Protein AF-A0A0B1TSX2-F1 (afdb_monomer)

Mean predicted aligned error: 5.52 Å

Solvent-accessible surface area (backbone atoms only — not comparable to full-atom values): 21262 Å² total; per-residue (Å²): 94,70,75,66,69,72,49,63,60,68,62,42,50,51,53,19,62,76,66,72,44,94,73,72,84,71,76,92,42,66,68,59,44,49,57,51,45,50,66,44,59,83,46,45,19,39,36,35,41,42,68,46,96,83,45,29,36,29,39,40,36,38,42,40,91,43,68,70,46,75,44,86,46,28,50,35,71,54,51,54,52,49,41,54,54,49,52,52,53,53,52,52,47,54,53,49,63,51,40,72,80,78,50,90,54,65,66,61,50,50,51,53,48,50,50,54,52,51,50,51,64,58,43,48,56,50,49,44,52,63,43,36,41,67,54,43,70,70,67,53,52,72,56,52,58,30,74,66,28,48,52,52,14,51,51,38,24,64,38,31,45,44,97,88,65,54,51,54,53,62,42,60,25,40,48,54,56,39,46,55,78,78,43,54,72,72,59,45,45,48,33,49,41,57,53,25,47,79,69,75,34,54,93,27,42,67,61,40,50,62,47,51,62,59,52,49,51,38,43,75,66,80,46,33,56,70,75,87,70,86,50,30,25,37,38,25,64,36,77,84,58,57,85,55,72,71,75,76,30,71,86,31,74,91,49,77,48,54,48,78,40,90,39,73,65,58,51,53,48,54,55,48,55,51,60,74,76,33,93,85,65,87,61,82,78,78,88,67,52,74,66,44,27,35,36,41,36,26,41,82,58,77,43,68,70,62,48,52,59,47,50,68,56,50,63,78,59,71,51,51,70,41,70,56,37,74,60,56,54,66,60,51,52,50,42,34,47,77,20,42,26,34,39,39,40,40,74,33,61,48,60,91,58,44,47,68,63,60,60,73,78,45,77,73,63,26,50,74,47,63,50,26,71,63,38,82,62,86,127

InterPro domains:
  IPR005314 Peptidase C50, separase [PTHR12792] (54-377)
  IPR030397 SEPARIN core domain [PS51700] (290-379)

Structure (mmCIF, N/CA/C/O backbone):
data_AF-A0A0B1TSX2-F1
#
_entry.id   AF-A0A0B1TSX2-F1
#
loop_
_atom_site.group_PDB
_atom_site.id
_atom_site.type_symbol
_atom_site.label_atom_id
_atom_site.label_alt_id
_atom_site.label_comp_id
_atom_site.label_asym_id
_atom_site.label_entity_id
_atom_site.la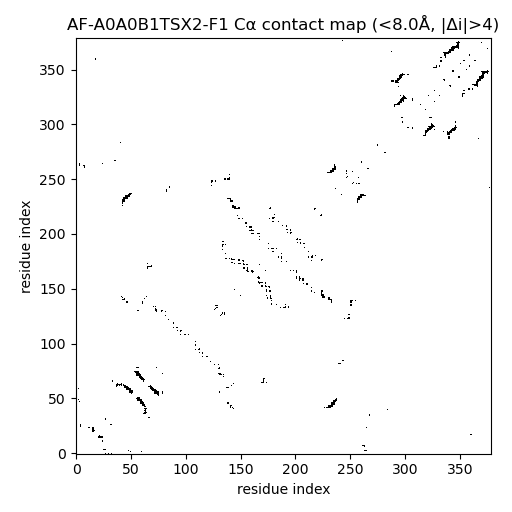bel_seq_id
_atom_site.pdbx_PDB_ins_code
_atom_site.Cartn_x
_atom_site.Cartn_y
_atom_site.Cartn_z
_atom_site.occupancy
_atom_site.B_iso_or_equiv
_atom_site.auth_seq_id
_atom_site.auth_comp_id
_atom_site.auth_asym_id
_atom_site.auth_atom_id
_atom_site.pdbx_PDB_model_num
ATOM 1 N N . MET A 1 1 ? -16.678 3.683 0.704 1.00 88.69 1 MET A N 1
ATOM 2 C CA . MET A 1 1 ? -17.393 3.798 -0.585 1.00 88.69 1 MET A CA 1
ATOM 3 C C . MET A 1 1 ? -17.073 5.109 -1.289 1.00 88.69 1 MET A C 1
ATOM 5 O O . MET A 1 1 ? -16.352 5.033 -2.265 1.00 88.69 1 MET A O 1
ATOM 9 N N . MET A 1 2 ? -17.522 6.277 -0.799 1.00 90.56 2 MET A N 1
ATOM 10 C CA . MET A 1 2 ? -17.351 7.566 -1.507 1.00 90.56 2 MET A CA 1
ATOM 11 C C . MET A 1 2 ? -15.906 7.842 -1.949 1.00 90.56 2 MET A C 1
ATOM 13 O O . MET A 1 2 ? -15.677 8.081 -3.123 1.00 90.56 2 MET A O 1
ATOM 17 N N . TRP A 1 3 ? -14.933 7.679 -1.048 1.00 90.88 3 TRP A N 1
ATOM 18 C CA . TRP A 1 3 ? -13.506 7.809 -1.367 1.00 90.88 3 TRP A CA 1
ATOM 19 C C . TRP A 1 3 ? -13.033 6.880 -2.488 1.00 90.88 3 TRP A C 1
ATOM 21 O O . TRP A 1 3 ? -12.320 7.295 -3.387 1.00 90.88 3 TRP A O 1
ATOM 31 N N . SER A 1 4 ? -13.427 5.607 -2.458 1.00 89.62 4 SER A N 1
ATOM 32 C CA . SER A 1 4 ? -13.082 4.664 -3.527 1.00 89.62 4 SER A CA 1
ATOM 33 C C . SER A 1 4 ? -13.770 5.039 -4.843 1.00 89.62 4 SER A C 1
ATOM 35 O O . SER A 1 4 ? -13.186 4.878 -5.904 1.00 89.62 4 SER A O 1
ATOM 37 N N . GLU A 1 5 ? -15.002 5.546 -4.778 1.00 89.75 5 GLU A N 1
ATOM 38 C CA . GLU A 1 5 ? -15.786 5.988 -5.936 1.00 89.75 5 GLU A CA 1
ATOM 39 C C . GLU A 1 5 ? -15.323 7.321 -6.532 1.00 89.75 5 GLU A C 1
ATOM 41 O O . GLU A 1 5 ? -15.709 7.631 -7.656 1.00 89.75 5 GLU A O 1
ATOM 46 N N . SER A 1 6 ? -14.496 8.103 -5.838 1.00 86.56 6 SER A N 1
ATOM 47 C CA . SER A 1 6 ? -13.982 9.373 -6.357 1.00 86.56 6 SER A CA 1
ATOM 48 C C . SER A 1 6 ? -12.685 9.228 -7.158 1.00 86.56 6 SER A C 1
ATOM 50 O O . SER A 1 6 ? -12.213 10.214 -7.715 1.00 86.56 6 SER A O 1
ATOM 52 N N . THR A 1 7 ? -12.097 8.029 -7.247 1.00 84.19 7 THR A N 1
ATOM 53 C CA . THR A 1 7 ? -10.810 7.809 -7.928 1.00 84.19 7 THR A CA 1
ATOM 54 C C . THR A 1 7 ? -10.938 7.007 -9.226 1.00 84.19 7 THR A C 1
ATOM 56 O O . THR A 1 7 ? -11.964 6.376 -9.509 1.00 84.19 7 THR A O 1
ATOM 59 N N . MET A 1 8 ? -9.896 7.089 -10.066 1.00 82.38 8 MET A N 1
ATOM 60 C CA . MET A 1 8 ? -9.748 6.351 -11.331 1.00 82.38 8 MET A CA 1
ATOM 61 C C . MET A 1 8 ? -10.968 6.432 -12.263 1.00 82.38 8 MET A C 1
ATOM 63 O O . MET A 1 8 ? -11.351 5.447 -12.896 1.00 82.38 8 MET A O 1
ATOM 67 N N . LEU A 1 9 ? -11.608 7.606 -12.345 1.00 84.06 9 LEU A N 1
ATOM 68 C CA . LEU A 1 9 ? -12.806 7.813 -13.165 1.00 84.06 9 LEU A CA 1
ATOM 69 C C . LEU A 1 9 ? -12.537 7.499 -14.640 1.00 84.06 9 LEU A C 1
ATOM 71 O O . LEU A 1 9 ? -13.268 6.706 -15.224 1.00 84.06 9 LEU A O 1
ATOM 75 N N . ALA A 1 10 ? -11.459 8.037 -15.218 1.00 84.88 10 ALA A N 1
ATOM 76 C CA . ALA A 1 10 ? -11.101 7.801 -16.618 1.00 84.88 10 ALA A CA 1
ATOM 77 C C . ALA A 1 10 ? -10.890 6.307 -16.922 1.00 84.88 10 ALA A C 1
ATOM 79 O O . ALA A 1 10 ? -11.474 5.779 -17.865 1.00 84.88 10 ALA A O 1
ATOM 80 N N . THR A 1 11 ? -10.140 5.597 -16.075 1.00 82.94 11 THR A N 1
ATOM 81 C CA . THR A 1 11 ? -9.894 4.153 -16.219 1.00 82.94 11 THR A CA 1
ATOM 82 C C . THR A 1 11 ? -11.187 3.346 -16.151 1.00 82.94 11 THR A C 1
ATOM 84 O O . THR A 1 11 ? -11.397 2.436 -16.952 1.00 82.94 11 THR A O 1
ATOM 87 N N . ARG A 1 12 ? -12.094 3.697 -15.232 1.00 84.94 12 ARG A N 1
ATOM 88 C CA . ARG A 1 12 ? -13.401 3.036 -15.116 1.00 84.94 12 ARG A CA 1
ATOM 89 C C . ARG A 1 12 ? -14.305 3.330 -16.308 1.00 84.94 12 ARG A C 1
ATOM 91 O O . ARG A 1 12 ? -15.014 2.434 -16.757 1.00 84.94 12 ARG A O 1
ATOM 98 N N . GLN A 1 13 ? -14.252 4.544 -16.854 1.00 84.00 13 GLN A N 1
ATOM 99 C CA . GLN A 1 13 ? -14.980 4.887 -18.074 1.00 84.00 13 GLN A CA 1
ATOM 100 C C . GLN A 1 13 ? -14.445 4.135 -19.290 1.00 84.00 13 GLN A C 1
ATOM 102 O O . GLN A 1 13 ? -15.234 3.581 -20.049 1.00 84.00 13 GLN A O 1
ATOM 107 N N . GLN A 1 14 ? -13.125 4.025 -19.433 1.00 82.25 14 GLN A N 1
ATOM 108 C CA . GLN A 1 14 ? -12.515 3.241 -20.504 1.00 82.25 14 GLN A CA 1
ATOM 109 C C . GLN A 1 14 ? -12.905 1.760 -20.407 1.00 82.25 14 GLN A C 1
ATOM 111 O O . GLN A 1 14 ? -13.304 1.158 -21.403 1.00 82.25 14 GLN A O 1
ATOM 116 N N . ALA A 1 15 ? -12.850 1.177 -19.205 1.00 81.00 15 ALA A N 1
ATOM 117 C CA . ALA A 1 15 ? -13.278 -0.201 -18.975 1.00 81.00 15 ALA A CA 1
ATOM 118 C C . ALA A 1 15 ? -14.768 -0.403 -19.303 1.00 81.00 15 ALA A C 1
ATOM 120 O O . ALA A 1 15 ? -15.145 -1.426 -19.877 1.00 81.00 15 ALA A O 1
ATOM 121 N N . ARG A 1 16 ? -15.616 0.586 -18.987 1.00 81.75 16 ARG A N 1
ATOM 122 C CA . ARG A 1 16 ? -17.037 0.588 -19.352 1.00 81.75 16 ARG A CA 1
ATOM 123 C C . ARG A 1 16 ? -17.214 0.533 -20.871 1.00 81.75 16 ARG A C 1
ATOM 125 O O . ARG A 1 16 ? -17.891 -0.375 -21.350 1.00 81.75 16 ARG A O 1
ATOM 132 N N . THR A 1 17 ? -16.544 1.424 -21.604 1.00 82.81 17 THR A N 1
ATOM 133 C CA . THR A 1 17 ? -16.563 1.472 -23.075 1.00 82.81 17 THR A CA 1
ATOM 134 C C . THR A 1 17 ? -16.134 0.142 -23.694 1.00 82.81 17 THR A C 1
ATOM 136 O O . THR A 1 17 ? -16.850 -0.394 -24.533 1.00 82.81 17 THR A O 1
ATOM 139 N N . LEU A 1 18 ? -15.020 -0.437 -23.234 1.00 79.00 18 LEU A N 1
ATOM 140 C CA . LEU A 1 18 ? -14.504 -1.715 -23.748 1.00 79.00 18 LEU A CA 1
ATOM 141 C C . LEU A 1 18 ? -15.442 -2.894 -23.468 1.00 79.00 18 LEU A C 1
ATOM 143 O O . LEU A 1 18 ? -15.550 -3.809 -24.274 1.00 79.00 18 LEU A O 1
ATOM 147 N N . SER A 1 19 ? -16.140 -2.878 -22.331 1.00 76.38 19 SER A N 1
ATOM 148 C CA . SER A 1 19 ? -17.073 -3.949 -21.970 1.00 76.38 19 SER A CA 1
ATOM 149 C C . SER A 1 19 ? -18.411 -3.897 -22.717 1.00 76.38 19 SER A C 1
ATOM 151 O O . SER A 1 19 ? -19.213 -4.819 -22.570 1.00 76.38 19 SER A O 1
ATOM 153 N N . GLY A 1 20 ? -18.706 -2.800 -23.428 1.00 77.44 20 GLY A N 1
ATOM 154 C CA . GLY A 1 20 ? -20.017 -2.545 -24.035 1.00 77.44 20 GLY A CA 1
ATOM 155 C C . GLY A 1 20 ? -21.164 -2.385 -23.025 1.00 77.44 20 GLY A C 1
ATOM 156 O O . GLY A 1 20 ? -22.328 -2.305 -23.413 1.00 77.44 20 GLY A O 1
ATOM 157 N N . ARG A 1 21 ? -20.875 -2.351 -21.716 1.00 72.81 21 ARG A N 1
ATOM 158 C CA . ARG A 1 21 ? -21.893 -2.237 -20.663 1.00 72.81 21 ARG A CA 1
ATOM 159 C C . ARG A 1 21 ? -22.213 -0.773 -20.398 1.00 72.81 21 ARG A C 1
ATOM 161 O O . ARG A 1 21 ? -21.328 0.012 -20.093 1.00 72.81 21 ARG A O 1
ATOM 168 N N . MET A 1 22 ? -23.495 -0.416 -20.400 1.00 60.41 22 MET A N 1
ATOM 169 C CA . MET A 1 22 ? -23.939 0.945 -20.054 1.00 60.41 22 MET A CA 1
ATOM 170 C C . MET A 1 22 ? -23.848 1.242 -18.549 1.00 60.41 22 MET A C 1
ATOM 172 O O . MET A 1 22 ? -23.653 2.390 -18.139 1.00 60.41 22 MET A O 1
ATOM 176 N N . THR A 1 23 ? -23.927 0.197 -17.722 1.00 59.62 23 THR A N 1
ATOM 177 C CA . THR A 1 23 ? -23.856 0.259 -16.260 1.00 59.62 23 THR A CA 1
ATOM 178 C C . THR A 1 23 ? -22.769 -0.669 -15.739 1.00 59.62 23 THR A C 1
ATOM 180 O O . THR A 1 23 ? -22.731 -1.847 -16.095 1.00 59.62 23 THR A O 1
ATOM 183 N N . GLY A 1 24 ? -21.943 -0.167 -14.826 1.00 58.62 24 GLY A N 1
ATOM 184 C CA . GLY A 1 24 ? -20.989 -0.992 -14.095 1.00 58.62 24 GLY A CA 1
ATOM 185 C C . GLY A 1 24 ? -19.597 -0.403 -14.142 1.00 58.62 24 GLY A C 1
ATOM 186 O O . GLY A 1 24 ? -18.958 -0.456 -15.171 1.00 58.62 24 GLY A O 1
ATOM 187 N N . PHE A 1 25 ? -19.209 0.213 -13.033 1.00 67.81 25 PHE A N 1
ATOM 188 C CA . PHE A 1 25 ? -17.906 0.174 -12.346 1.00 67.81 25 PHE A CA 1
ATOM 189 C C . PHE A 1 25 ? -18.024 1.070 -11.094 1.00 67.81 25 PHE A C 1
ATOM 191 O O . PHE A 1 25 ? -17.089 1.755 -10.696 1.00 67.81 25 PHE A O 1
ATOM 198 N N . ALA A 1 26 ? -19.216 1.110 -10.493 1.00 76.62 26 ALA A N 1
ATOM 199 C CA . ALA A 1 26 ? -19.535 1.950 -9.353 1.00 76.62 26 ALA A CA 1
ATOM 200 C C . ALA A 1 26 ? -20.394 1.155 -8.371 1.00 76.62 26 ALA A C 1
ATOM 202 O O . ALA A 1 26 ? -21.281 0.395 -8.773 1.00 76.62 26 ALA A O 1
ATOM 203 N N . PHE A 1 27 ? -20.133 1.328 -7.084 1.00 79.94 27 PHE A N 1
ATOM 204 C CA . PHE A 1 27 ? -20.961 0.802 -6.015 1.00 79.94 27 PHE A CA 1
ATOM 205 C C . PHE A 1 27 ? -22.166 1.721 -5.816 1.00 79.94 27 PHE A C 1
ATOM 207 O O . PHE A 1 27 ? -22.039 2.830 -5.309 1.00 79.94 27 PHE A O 1
ATOM 214 N N . SER A 1 28 ? -23.354 1.244 -6.193 1.00 81.19 28 SER A N 1
ATOM 215 C CA . SER A 1 28 ? -24.605 2.005 -6.054 1.00 81.19 28 SER A CA 1
ATOM 216 C C . SER A 1 28 ? -25.091 2.131 -4.607 1.00 81.19 28 SER A C 1
ATOM 218 O O . SER A 1 28 ? -25.900 3.002 -4.302 1.00 81.19 28 SER A O 1
ATOM 220 N N . LYS A 1 29 ? -24.628 1.251 -3.707 1.00 86.81 29 LYS A N 1
ATOM 221 C CA . LYS A 1 29 ? -25.032 1.206 -2.294 1.00 86.81 29 LYS A CA 1
ATOM 222 C C . LYS A 1 29 ? -23.840 0.893 -1.395 1.00 86.81 29 LYS A C 1
ATOM 224 O O . LYS A 1 29 ? -23.031 0.016 -1.706 1.00 86.81 29 LYS A O 1
ATOM 229 N N . ALA A 1 30 ? -23.797 1.530 -0.224 1.00 88.94 30 ALA A N 1
ATOM 230 C CA . ALA A 1 30 ? -22.762 1.286 0.783 1.00 88.94 30 ALA A CA 1
ATOM 231 C C . ALA A 1 30 ? -22.734 -0.176 1.263 1.00 88.94 30 ALA A C 1
ATOM 233 O O . ALA A 1 30 ? -21.660 -0.718 1.508 1.00 88.94 30 ALA A O 1
ATOM 234 N N . SER A 1 31 ? -23.893 -0.840 1.319 1.00 89.38 31 SER A N 1
ATOM 235 C CA . SER A 1 31 ? -24.000 -2.260 1.672 1.00 89.38 31 SER A CA 1
ATOM 236 C C . SER A 1 31 ? -23.300 -3.182 0.669 1.00 89.38 31 SER A C 1
ATOM 238 O O . SER A 1 31 ? -22.656 -4.147 1.073 1.00 89.38 31 SER A O 1
ATOM 240 N N . LEU A 1 32 ? -23.364 -2.868 -0.630 1.00 87.75 32 LEU A N 1
ATOM 241 C CA . LEU A 1 32 ? -22.651 -3.622 -1.665 1.00 87.75 32 LEU A CA 1
ATOM 242 C C . LEU A 1 32 ? -21.140 -3.440 -1.525 1.00 87.75 32 LEU A C 1
ATOM 244 O O . LEU A 1 32 ? -20.400 -4.417 -1.585 1.00 87.75 32 LEU A O 1
ATOM 248 N N . PHE A 1 33 ? -20.689 -2.205 -1.283 1.00 90.31 33 PHE A N 1
ATOM 249 C CA . PHE A 1 33 ? -19.279 -1.927 -1.015 1.00 90.31 33 PHE A CA 1
ATOM 250 C C . PHE A 1 33 ? -18.776 -2.700 0.211 1.00 90.31 33 PHE A C 1
ATOM 252 O O . PHE A 1 33 ? -17.740 -3.355 0.134 1.00 90.31 33 PHE A O 1
ATOM 259 N N . ARG A 1 34 ? -19.529 -2.683 1.318 1.00 91.06 34 ARG A N 1
ATOM 260 C CA . ARG A 1 34 ? -19.191 -3.433 2.537 1.00 91.06 34 ARG A CA 1
ATOM 261 C C . ARG A 1 34 ? -19.048 -4.929 2.253 1.00 91.06 34 ARG A C 1
ATOM 263 O O . ARG A 1 34 ? -18.000 -5.493 2.547 1.00 91.06 34 ARG A O 1
ATOM 270 N N . LYS A 1 35 ? -20.036 -5.534 1.586 1.00 90.25 35 LYS A N 1
ATOM 271 C CA . LYS A 1 35 ? -20.012 -6.959 1.217 1.00 90.25 35 LYS A CA 1
ATOM 272 C C . LYS A 1 35 ? -18.780 -7.331 0.382 1.00 90.25 35 LYS A C 1
ATOM 274 O O . LYS A 1 35 ? -18.241 -8.426 0.516 1.00 90.25 35 LYS A O 1
ATOM 279 N N . MET A 1 36 ? -18.319 -6.426 -0.482 1.00 90.38 36 MET A N 1
ATOM 280 C CA . MET A 1 36 ? -17.092 -6.636 -1.253 1.00 90.38 36 MET A CA 1
ATOM 281 C C . MET A 1 36 ? -15.847 -6.619 -0.363 1.00 90.38 36 MET A C 1
ATOM 283 O O . MET A 1 36 ? -15.023 -7.523 -0.475 1.00 90.38 36 MET A O 1
ATOM 287 N N . ILE A 1 37 ? -15.729 -5.646 0.546 1.00 94.12 37 ILE A N 1
ATOM 288 C CA . ILE A 1 37 ? -14.618 -5.565 1.510 1.00 94.12 37 ILE A CA 1
ATOM 289 C C . ILE A 1 37 ? -14.569 -6.804 2.418 1.00 94.12 37 ILE A C 1
ATOM 291 O O . ILE A 1 37 ? -13.497 -7.372 2.610 1.00 94.12 37 ILE A O 1
ATOM 295 N N . GLU A 1 38 ? -15.712 -7.296 2.897 1.00 93.25 38 GLU A N 1
ATOM 296 C CA . GLU A 1 38 ? -15.814 -8.553 3.668 1.00 93.25 38 GLU A CA 1
ATOM 297 C C . GLU A 1 38 ? -15.333 -9.783 2.867 1.00 93.25 38 GLU A C 1
ATOM 299 O O . GLU A 1 38 ? -14.837 -10.769 3.426 1.00 93.25 38 GLU A O 1
ATOM 304 N N . GLY A 1 39 ? -15.435 -9.708 1.536 1.00 90.81 39 GLY A N 1
ATOM 305 C CA . GLY A 1 39 ? -14.966 -10.715 0.589 1.00 90.81 39 GLY A CA 1
ATOM 306 C C . GLY A 1 39 ? -13.459 -10.704 0.313 1.00 90.81 39 GLY A C 1
ATOM 307 O O . GLY A 1 39 ? -12.999 -11.555 -0.455 1.00 90.81 39 GLY A O 1
ATOM 308 N N . LEU A 1 40 ? -12.690 -9.780 0.905 1.00 92.94 40 LEU A N 1
ATOM 309 C CA . LEU A 1 40 ? -11.231 -9.764 0.779 1.00 92.94 40 LEU A CA 1
ATOM 310 C C . LEU A 1 40 ? -10.590 -11.022 1.399 1.00 92.94 40 LEU A C 1
ATOM 312 O O . LEU A 1 40 ? -11.127 -11.590 2.369 1.00 92.94 40 LEU A O 1
ATOM 316 N N . PRO A 1 41 ? -9.427 -11.452 0.870 1.00 92.38 41 PRO A N 1
ATOM 317 C CA . PRO A 1 41 ? -8.549 -12.382 1.570 1.00 92.38 41 PRO A CA 1
ATOM 318 C C . PRO A 1 41 ? -8.216 -11.870 2.985 1.00 92.38 41 PRO A C 1
ATOM 320 O O . PRO A 1 41 ? -8.082 -10.662 3.183 1.00 92.38 41 PRO A O 1
ATOM 323 N N . PRO A 1 42 ? -8.150 -12.758 3.993 1.00 92.75 42 PRO A N 1
ATOM 324 C CA . PRO A 1 42 ? -7.953 -12.371 5.393 1.00 92.75 42 PRO A CA 1
ATOM 325 C C . PRO A 1 42 ? -6.591 -11.757 5.705 1.00 92.75 42 PRO A C 1
ATOM 327 O O . PRO A 1 42 ? -6.456 -11.104 6.727 1.00 92.75 42 PRO A O 1
ATOM 330 N N . ASP A 1 43 ? -5.608 -11.991 4.852 1.00 93.69 43 ASP A N 1
ATOM 331 C CA . ASP A 1 43 ? -4.247 -11.480 4.920 1.00 93.69 43 ASP A CA 1
ATOM 332 C C . ASP A 1 43 ? -4.081 -10.143 4.177 1.00 93.69 43 ASP A C 1
ATOM 334 O O . ASP A 1 43 ? -2.992 -9.575 4.174 1.00 93.69 43 ASP A O 1
ATOM 338 N N . PHE A 1 44 ? -5.137 -9.621 3.537 1.00 96.31 44 PHE A N 1
ATOM 339 C CA . PHE A 1 44 ? -5.084 -8.399 2.732 1.00 96.31 44 PHE A CA 1
ATOM 340 C C . PHE A 1 44 ? -5.615 -7.197 3.512 1.00 96.31 44 PHE A C 1
ATOM 342 O O . PHE A 1 44 ? -6.784 -7.140 3.895 1.00 96.31 44 PHE A O 1
ATOM 349 N N . THR A 1 45 ? -4.782 -6.169 3.642 1.00 98.19 45 THR A N 1
ATOM 350 C CA . THR A 1 45 ? -5.177 -4.835 4.102 1.00 98.19 45 THR A CA 1
ATOM 351 C C . THR A 1 45 ? -5.063 -3.851 2.950 1.00 98.19 45 THR A C 1
ATOM 353 O O . THR A 1 45 ? -4.016 -3.762 2.314 1.00 98.19 45 THR A O 1
ATOM 356 N N . LEU A 1 46 ? -6.121 -3.087 2.681 1.00 98.44 46 LEU A N 1
ATOM 357 C CA . LEU A 1 46 ? -6.082 -2.016 1.686 1.00 98.44 46 LEU A CA 1
ATOM 358 C C . LEU A 1 46 ? -5.927 -0.673 2.391 1.00 98.44 46 LEU A C 1
ATOM 360 O O . LEU A 1 46 ? -6.692 -0.357 3.302 1.00 98.44 46 LEU A O 1
ATOM 364 N N . ILE A 1 47 ? -4.984 0.139 1.935 1.00 98.44 47 ILE A N 1
ATOM 365 C CA . ILE A 1 47 ? -4.783 1.507 2.397 1.00 98.44 47 ILE A CA 1
ATOM 366 C C . ILE A 1 47 ? -5.030 2.442 1.230 1.00 98.44 47 ILE A C 1
ATOM 368 O O . ILE A 1 47 ? -4.275 2.438 0.266 1.00 98.44 47 ILE A O 1
ATOM 372 N N . HIS A 1 48 ? -6.065 3.265 1.319 1.00 97.75 48 HIS A N 1
ATOM 373 C CA . HIS A 1 48 ? -6.331 4.299 0.333 1.00 97.75 48 HIS A CA 1
ATOM 374 C C . HIS A 1 48 ? -5.927 5.663 0.894 1.00 97.75 48 HIS A C 1
ATOM 376 O O . HIS A 1 48 ? -6.532 6.144 1.849 1.00 97.75 48 HIS A O 1
ATOM 382 N N . LEU A 1 49 ? -4.892 6.260 0.308 1.00 97.44 49 LEU A N 1
ATOM 383 C CA . LEU A 1 49 ? -4.466 7.632 0.556 1.00 97.44 49 LEU A CA 1
ATOM 384 C C . LEU A 1 49 ? -5.150 8.532 -0.470 1.00 97.44 49 LEU A C 1
ATOM 386 O O . LEU A 1 49 ? -4.830 8.473 -1.656 1.00 97.44 49 LEU A O 1
ATOM 390 N N . ALA A 1 50 ? -6.122 9.318 -0.021 1.00 95.25 50 ALA A N 1
ATOM 391 C CA . ALA A 1 50 ? -6.986 10.097 -0.895 1.00 95.25 50 ALA A CA 1
ATOM 392 C C . ALA A 1 50 ? -6.993 11.578 -0.512 1.00 95.25 50 ALA A C 1
ATOM 394 O O . ALA A 1 50 ? -6.931 11.933 0.667 1.00 95.25 50 ALA A O 1
ATOM 395 N N . MET A 1 51 ? -7.100 12.432 -1.527 1.00 93.88 51 MET A N 1
ATOM 396 C CA . MET A 1 51 ? -7.213 13.879 -1.370 1.00 93.88 51 MET A CA 1
ATOM 397 C C . MET A 1 51 ? -8.681 14.270 -1.225 1.00 93.88 51 MET A C 1
ATOM 399 O O . MET A 1 51 ? -9.519 13.889 -2.043 1.00 93.88 51 MET A O 1
ATOM 403 N N . SER A 1 52 ? -8.991 15.012 -0.168 1.00 93.19 52 SER A N 1
ATOM 404 C CA . SER A 1 52 ? -10.281 15.675 0.010 1.00 93.19 52 SER A CA 1
ATOM 405 C C . SER A 1 52 ? -10.417 16.860 -0.958 1.00 93.19 52 SER A C 1
ATOM 407 O O . SER A 1 52 ? -9.439 17.329 -1.538 1.00 93.19 52 SER A O 1
ATOM 409 N N . HIS A 1 53 ? -11.635 17.380 -1.101 1.00 91.19 53 HIS A N 1
ATOM 410 C CA . HIS A 1 53 ? -11.955 18.557 -1.916 1.00 91.19 53 HIS A CA 1
ATOM 411 C C . HIS A 1 53 ? -11.194 19.831 -1.499 1.00 91.19 53 HIS A C 1
ATOM 413 O O . HIS A 1 53 ? -10.908 20.678 -2.338 1.00 91.19 53 HIS A O 1
ATOM 419 N N . ASP A 1 54 ? -10.835 19.957 -0.221 1.00 93.94 54 ASP A N 1
ATOM 420 C CA . ASP A 1 54 ? -10.019 21.051 0.326 1.00 93.94 54 ASP A CA 1
ATOM 421 C C . ASP A 1 54 ? -8.502 20.825 0.141 1.00 93.94 54 ASP A C 1
ATOM 423 O O . ASP A 1 54 ? -7.681 21.633 0.577 1.00 93.94 54 ASP A O 1
ATOM 427 N N . GLY A 1 55 ? -8.115 19.720 -0.500 1.00 93.56 55 GLY A N 1
ATOM 428 C CA . GLY A 1 55 ? -6.728 19.317 -0.706 1.00 93.56 55 GLY A CA 1
ATOM 429 C C . GLY A 1 55 ? -6.071 18.674 0.517 1.00 93.56 55 GLY A C 1
ATOM 430 O O . GLY A 1 55 ? -4.861 18.472 0.512 1.00 93.56 55 GLY A O 1
ATOM 431 N N . SER A 1 56 ? -6.813 18.352 1.578 1.00 96.31 56 SER A N 1
ATOM 432 C CA . SER A 1 56 ? -6.252 17.620 2.719 1.00 96.31 56 SER A CA 1
ATOM 433 C C . SER A 1 56 ? -6.157 16.112 2.450 1.00 96.31 56 SER A C 1
ATOM 435 O O . SER A 1 56 ? -7.052 15.493 1.867 1.00 96.31 56 SER A O 1
ATOM 437 N N . LEU A 1 57 ? -5.064 15.498 2.904 1.00 97.88 57 LEU A N 1
ATOM 438 C CA . LEU A 1 57 ? -4.796 14.072 2.747 1.00 97.88 57 LEU A CA 1
ATOM 439 C C . LEU A 1 57 ? -5.493 13.262 3.839 1.00 97.88 57 LEU A C 1
ATOM 441 O O . LEU A 1 57 ? -5.346 13.540 5.032 1.00 97.88 57 LEU A O 1
ATOM 445 N N . HIS A 1 58 ? -6.181 12.204 3.426 1.00 97.69 58 HIS A N 1
ATOM 446 C CA . HIS A 1 58 ? -6.859 11.260 4.303 1.00 97.69 58 HIS A CA 1
ATOM 447 C C . HIS A 1 58 ? -6.399 9.829 4.036 1.00 97.69 58 HIS A C 1
ATOM 449 O O . HIS A 1 58 ? -6.169 9.433 2.895 1.00 97.69 58 HIS A O 1
ATOM 455 N N . LEU A 1 59 ? -6.316 9.037 5.103 1.00 98.25 59 LEU A N 1
ATOM 456 C CA . LEU A 1 59 ? -6.127 7.594 5.047 1.00 98.25 59 LEU A CA 1
ATOM 457 C C . LEU A 1 59 ? -7.466 6.899 5.237 1.00 98.25 59 LEU A C 1
ATOM 459 O O . LEU A 1 59 ? -8.188 7.189 6.188 1.00 98.25 59 LEU A O 1
ATOM 463 N N . ILE A 1 60 ? -7.765 5.946 4.360 1.00 98.06 60 ILE A N 1
ATOM 464 C CA . ILE A 1 60 ? -8.901 5.039 4.461 1.00 98.06 60 ILE A CA 1
ATOM 465 C C . ILE A 1 60 ? -8.353 3.614 4.455 1.00 98.06 60 ILE A C 1
ATOM 467 O O . ILE A 1 60 ? -7.995 3.070 3.409 1.00 98.06 60 ILE A O 1
ATOM 471 N N . LYS A 1 61 ? -8.280 3.010 5.637 1.00 98.44 61 LYS A N 1
ATOM 472 C CA . LYS A 1 61 ? -7.828 1.636 5.844 1.00 98.44 61 LYS A CA 1
ATOM 473 C C . LYS A 1 61 ? -9.015 0.689 5.823 1.00 98.44 61 LYS A C 1
ATOM 475 O O . LYS A 1 61 ? -9.986 0.885 6.549 1.00 98.44 61 LYS A O 1
ATOM 480 N N . MET A 1 62 ? -8.936 -0.341 4.994 1.00 98.19 62 MET A N 1
ATOM 481 C CA . MET A 1 62 ? -9.992 -1.327 4.795 1.00 98.19 62 MET A CA 1
ATOM 482 C C . MET A 1 62 ? -9.433 -2.728 5.009 1.00 98.19 62 MET A C 1
ATOM 484 O O . MET A 1 62 ? -8.369 -3.075 4.499 1.00 98.19 62 MET A O 1
ATOM 488 N N . HIS A 1 63 ? -10.183 -3.534 5.747 1.00 97.62 63 HIS A N 1
ATOM 489 C CA . HIS A 1 63 ? -9.859 -4.920 6.038 1.00 97.62 63 HIS A CA 1
ATOM 490 C C . HIS A 1 63 ? -11.165 -5.702 6.209 1.00 97.62 63 HIS A C 1
ATOM 492 O O . HIS A 1 63 ? -12.180 -5.124 6.590 1.00 97.62 63 HIS A O 1
ATOM 498 N N . LYS A 1 64 ? -11.169 -7.009 5.930 1.00 95.44 64 LYS A N 1
ATOM 499 C CA . LYS A 1 64 ? -12.415 -7.789 5.840 1.00 95.44 64 LYS A CA 1
ATOM 500 C C . LYS A 1 64 ? -13.216 -7.904 7.140 1.00 95.44 64 LYS A C 1
ATOM 502 O O . LYS A 1 64 ? -14.402 -8.197 7.102 1.00 95.44 64 LYS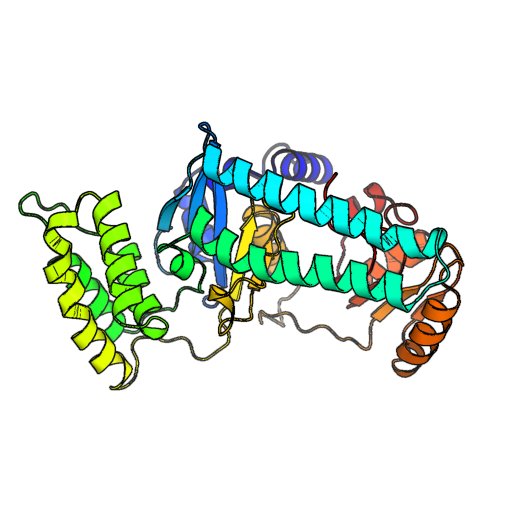 A O 1
ATOM 507 N N . ASP A 1 65 ? -12.546 -7.793 8.286 1.00 94.81 65 ASP A N 1
ATOM 508 C CA . ASP A 1 65 ? -13.094 -8.153 9.601 1.00 94.81 65 ASP A CA 1
ATOM 509 C C . ASP A 1 65 ? -13.486 -6.935 10.455 1.00 94.81 65 ASP A C 1
ATOM 511 O O . ASP A 1 65 ? -13.748 -7.079 11.654 1.00 94.81 65 ASP A O 1
ATOM 515 N N . ARG A 1 66 ? -13.443 -5.730 9.878 1.00 95.12 66 ARG A N 1
ATOM 516 C CA . ARG A 1 66 ? -13.749 -4.471 10.561 1.00 95.12 66 ARG A CA 1
ATOM 517 C C . ARG A 1 66 ? -14.269 -3.436 9.572 1.00 95.12 66 ARG A C 1
ATOM 519 O O . ARG A 1 66 ? -13.935 -3.468 8.391 1.00 95.12 66 ARG A O 1
ATOM 526 N N . GLU A 1 67 ? -15.055 -2.492 10.073 1.00 94.94 67 GLU A N 1
ATOM 527 C CA . GLU A 1 67 ? -15.446 -1.329 9.274 1.00 94.94 67 GLU A CA 1
ATOM 528 C C . GLU A 1 67 ? -14.213 -0.484 8.908 1.00 94.94 67 GLU A C 1
ATOM 530 O O . GLU A 1 67 ? -13.248 -0.452 9.682 1.00 94.94 67 GLU A O 1
ATOM 535 N N . PRO A 1 68 ? -14.236 0.228 7.764 1.00 95.88 68 PRO A N 1
ATOM 536 C CA . PRO A 1 68 ? -13.122 1.065 7.344 1.00 95.88 68 PRO A CA 1
ATOM 537 C C . PRO A 1 68 ? -12.728 2.114 8.388 1.00 95.88 68 PRO A C 1
ATOM 539 O O . PRO A 1 68 ? -13.573 2.819 8.938 1.00 95.88 68 PRO A O 1
ATOM 542 N N . ILE A 1 69 ? -11.424 2.250 8.602 1.00 97.06 69 ILE A N 1
ATOM 543 C CA . ILE A 1 69 ? -10.817 3.256 9.472 1.00 97.06 69 ILE A CA 1
ATOM 544 C C . ILE A 1 69 ? -10.443 4.464 8.626 1.00 97.06 69 ILE A C 1
ATOM 546 O O . ILE A 1 69 ? -9.770 4.318 7.609 1.00 97.06 69 ILE A O 1
ATOM 550 N N . ILE A 1 70 ? -10.879 5.650 9.045 1.00 97.00 70 ILE A N 1
ATOM 551 C CA . ILE A 1 70 ? -10.651 6.904 8.329 1.00 97.00 70 ILE A CA 1
ATOM 552 C C . ILE A 1 70 ? -9.870 7.845 9.242 1.00 97.00 70 ILE A C 1
ATOM 554 O O . ILE A 1 70 ? -10.328 8.171 10.331 1.00 97.00 70 ILE A O 1
ATOM 558 N N . MET A 1 71 ? -8.701 8.295 8.794 1.00 97.75 71 MET A N 1
ATOM 559 C CA . MET A 1 71 ? -7.828 9.174 9.569 1.00 97.75 71 MET A CA 1
ATOM 560 C C . MET A 1 71 ? -7.394 10.377 8.722 1.00 97.75 71 MET A C 1
ATOM 562 O O . MET A 1 71 ? -6.741 10.177 7.694 1.00 97.75 71 MET A O 1
ATOM 566 N N . PRO A 1 72 ? -7.695 11.620 9.139 1.00 97.25 72 PRO A N 1
ATOM 567 C CA . PRO A 1 72 ? -7.088 12.812 8.556 1.00 97.25 72 PRO A CA 1
ATOM 568 C C . PRO A 1 72 ? -5.581 12.836 8.840 1.00 97.25 72 PRO A C 1
ATOM 570 O O . PRO A 1 72 ? -5.156 12.746 10.000 1.00 97.25 72 PRO A O 1
ATOM 573 N N . LEU A 1 73 ? -4.777 12.965 7.786 1.00 97.81 73 LEU A N 1
ATOM 574 C CA . LEU A 1 73 ? -3.321 12.858 7.850 1.00 97.81 73 LEU A CA 1
ATOM 575 C C . LEU A 1 73 ? -2.637 14.228 7.793 1.00 97.81 73 LEU A C 1
ATOM 577 O O . LEU A 1 73 ? -1.963 14.628 8.743 1.00 97.81 73 LEU A O 1
ATOM 581 N N . ALA A 1 74 ? -2.839 14.969 6.703 1.00 98.00 74 ALA A N 1
ATOM 582 C CA . ALA A 1 74 ? -2.085 16.188 6.424 1.00 98.00 74 ALA A CA 1
ATOM 583 C C . ALA A 1 74 ? -2.938 17.257 5.734 1.00 98.00 74 ALA A C 1
ATOM 585 O O . ALA A 1 74 ? -3.857 16.949 4.981 1.00 98.00 74 ALA A O 1
ATOM 586 N N . SER A 1 75 ? -2.615 18.527 5.977 1.00 97.75 75 SER A N 1
ATOM 587 C CA . SER A 1 75 ? -3.212 19.650 5.254 1.00 97.75 75 SER A CA 1
ATOM 588 C C . SER A 1 75 ? -2.657 19.752 3.832 1.00 97.75 75 SER A C 1
ATOM 590 O O . SER A 1 75 ? -1.567 19.252 3.547 1.00 97.75 75 SER A O 1
ATOM 592 N N . LYS A 1 76 ? -3.368 20.482 2.966 1.00 97.50 76 LYS A N 1
ATOM 593 C CA . LYS A 1 76 ? -2.937 20.782 1.595 1.00 97.50 76 LYS A CA 1
ATOM 594 C C . LYS A 1 76 ? -1.502 21.316 1.520 1.00 97.50 76 LYS A C 1
ATOM 596 O O . LYS A 1 76 ? -0.687 20.764 0.792 1.00 97.50 76 LYS A O 1
ATOM 601 N N . ALA A 1 77 ? -1.155 22.286 2.368 1.00 98.12 77 ALA A N 1
ATOM 602 C CA . ALA A 1 77 ? 0.187 22.876 2.400 1.00 98.12 77 ALA A CA 1
ATOM 603 C C . ALA A 1 77 ? 1.303 21.848 2.683 1.00 98.12 77 ALA A C 1
ATOM 605 O O . ALA A 1 77 ? 2.398 21.930 2.130 1.00 98.12 77 ALA A O 1
ATOM 606 N N . LYS A 1 78 ? 1.035 20.850 3.538 1.00 97.88 78 LYS A N 1
ATOM 607 C CA . LYS A 1 78 ? 1.995 19.771 3.812 1.00 97.88 78 LYS A CA 1
ATOM 608 C C . LYS A 1 78 ? 2.141 18.824 2.622 1.00 97.88 78 LYS A C 1
ATOM 610 O O . LYS A 1 78 ? 3.254 18.385 2.346 1.00 97.88 78 LYS A O 1
ATOM 615 N N . VAL A 1 79 ? 1.039 18.521 1.934 1.00 97.44 79 VAL A N 1
ATOM 616 C CA . VAL A 1 79 ? 1.055 17.715 0.705 1.00 97.44 79 VAL A CA 1
ATOM 617 C C . VAL A 1 79 ? 1.884 18.421 -0.365 1.00 97.44 79 VAL A C 1
ATOM 619 O O . VAL A 1 79 ? 2.851 17.843 -0.849 1.00 97.44 79 VAL A O 1
ATOM 622 N N . GLU A 1 80 ? 1.585 19.689 -0.652 1.00 97.31 80 GLU A N 1
ATOM 623 C CA . GLU A 1 80 ? 2.311 20.509 -1.634 1.00 97.31 80 GLU A CA 1
ATOM 624 C C . GLU A 1 80 ? 3.809 20.608 -1.313 1.00 97.31 80 GLU A C 1
ATOM 626 O O . GLU A 1 80 ? 4.648 20.481 -2.202 1.00 97.31 80 GLU A O 1
ATOM 631 N N . SER A 1 81 ? 4.168 20.745 -0.032 1.00 97.69 81 SER A N 1
ATOM 632 C CA . SER A 1 81 ? 5.571 20.752 0.395 1.00 97.69 81 SER A CA 1
ATOM 633 C C . SER A 1 81 ? 6.301 19.443 0.069 1.00 97.69 81 SER A C 1
ATOM 635 O O . SER A 1 81 ? 7.458 19.474 -0.355 1.00 97.69 81 SER A O 1
ATOM 637 N N . VAL A 1 82 ? 5.643 18.294 0.249 1.00 97.25 82 VAL A N 1
ATOM 638 C CA . VAL A 1 82 ? 6.225 16.986 -0.088 1.00 97.25 82 VAL A CA 1
ATOM 639 C C . VAL A 1 82 ? 6.311 16.783 -1.594 1.00 97.25 82 VAL A C 1
ATOM 641 O O . VAL A 1 82 ? 7.330 16.278 -2.065 1.00 97.25 82 VAL A O 1
ATOM 644 N N . VAL A 1 83 ? 5.291 17.202 -2.344 1.00 96.25 83 VAL A N 1
ATOM 645 C CA . VAL A 1 83 ? 5.307 17.159 -3.812 1.00 96.25 83 VAL A CA 1
ATOM 646 C C . VAL A 1 83 ? 6.511 17.939 -4.340 1.00 96.25 83 VAL A C 1
ATOM 648 O O . VAL A 1 83 ? 7.354 17.351 -5.014 1.00 96.25 83 VAL A O 1
ATOM 651 N N . ALA A 1 84 ? 6.689 19.193 -3.913 1.00 96.75 84 ALA A N 1
ATOM 652 C CA . ALA A 1 84 ? 7.826 20.021 -4.320 1.00 96.75 84 ALA A CA 1
ATOM 653 C C . ALA A 1 84 ? 9.187 19.406 -3.930 1.00 96.75 84 ALA A C 1
ATOM 655 O O . ALA A 1 84 ? 10.160 19.461 -4.687 1.00 96.75 84 ALA A O 1
ATOM 656 N N . MET A 1 85 ? 9.274 18.782 -2.749 1.00 96.06 85 MET A N 1
ATOM 657 C CA . MET A 1 85 ? 10.487 18.087 -2.306 1.00 96.06 85 MET A CA 1
ATOM 658 C C . MET A 1 85 ? 10.835 16.907 -3.224 1.00 96.06 85 MET A C 1
ATOM 660 O O . MET A 1 85 ? 12.006 16.707 -3.553 1.00 96.06 85 MET A O 1
ATOM 664 N N . MET A 1 86 ? 9.829 16.140 -3.650 1.00 95.69 86 MET A N 1
ATOM 665 C CA . MET A 1 86 ? 10.016 14.999 -4.544 1.00 95.69 86 MET A CA 1
ATOM 666 C C . MET A 1 86 ? 10.298 15.416 -5.984 1.00 95.69 86 MET A C 1
ATOM 668 O O . MET A 1 86 ? 11.167 14.813 -6.613 1.00 95.69 86 MET A O 1
ATOM 672 N N . GLU A 1 87 ? 9.638 16.456 -6.489 1.00 95.12 87 GLU A N 1
ATOM 673 C CA . GLU A 1 87 ? 9.914 17.027 -7.813 1.00 95.12 87 GLU A CA 1
ATOM 674 C C . GLU A 1 87 ? 11.381 17.434 -7.940 1.00 95.12 87 GLU A C 1
ATOM 676 O O . GLU A 1 87 ? 12.049 17.020 -8.888 1.00 95.12 87 GLU A O 1
ATOM 681 N N . LYS A 1 88 ? 11.925 18.122 -6.928 1.00 96.44 88 LYS A N 1
ATOM 682 C CA . LYS A 1 88 ? 13.345 18.490 -6.888 1.00 96.44 88 LYS A CA 1
ATOM 683 C C . LYS A 1 88 ? 14.268 17.269 -6.970 1.00 96.44 88 LYS A C 1
ATOM 685 O O . LYS A 1 88 ? 15.237 17.280 -7.724 1.00 96.44 88 LYS A O 1
ATOM 690 N N . ILE A 1 89 ? 13.986 16.200 -6.219 1.00 96.38 89 ILE A N 1
ATOM 691 C CA . ILE A 1 89 ? 14.806 14.975 -6.259 1.00 96.38 89 ILE A CA 1
ATOM 692 C C . ILE A 1 89 ? 14.733 14.307 -7.635 1.00 96.38 89 ILE A C 1
ATOM 694 O O . ILE A 1 89 ? 15.750 13.844 -8.155 1.00 96.38 89 ILE A O 1
ATOM 698 N N . VAL A 1 90 ? 13.540 14.236 -8.226 1.00 93.94 90 VAL A N 1
ATOM 699 C CA . VAL A 1 90 ? 13.337 13.635 -9.549 1.00 93.94 90 VAL A CA 1
ATOM 700 C C . VAL A 1 90 ? 14.073 14.438 -10.622 1.00 93.94 90 VAL A C 1
ATOM 702 O O . VAL A 1 90 ? 14.739 13.839 -11.470 1.00 93.94 90 VAL A O 1
ATOM 705 N N . GLU A 1 91 ? 14.010 15.767 -10.556 1.00 94.81 91 GLU A N 1
ATOM 706 C CA . GLU A 1 91 ? 14.721 16.671 -11.457 1.00 94.81 91 GLU A CA 1
ATOM 707 C C . GLU A 1 91 ? 16.244 16.480 -11.358 1.00 94.81 91 GLU A C 1
ATOM 709 O O . GLU A 1 91 ? 16.911 16.252 -12.370 1.00 94.81 91 GLU A O 1
ATOM 714 N N . GLU A 1 92 ? 16.800 16.474 -10.144 1.00 95.44 92 GLU A N 1
ATOM 715 C CA . GLU A 1 92 ? 18.235 16.250 -9.925 1.00 95.44 92 GLU A CA 1
ATOM 716 C C . GLU A 1 92 ? 18.677 14.836 -10.338 1.00 95.44 92 GLU A C 1
ATOM 718 O O . GLU A 1 92 ? 19.743 14.650 -10.934 1.00 95.44 92 GLU A O 1
ATOM 723 N N . ASN A 1 93 ? 17.846 13.812 -10.122 1.00 94.44 93 ASN A N 1
ATOM 724 C CA . ASN A 1 93 ? 18.124 12.474 -10.641 1.00 94.44 93 ASN A CA 1
ATOM 725 C C . ASN A 1 93 ? 18.139 12.455 -12.181 1.00 94.44 93 ASN A C 1
ATOM 727 O O . ASN A 1 93 ? 19.012 11.820 -12.771 1.00 94.44 93 ASN A O 1
ATOM 731 N N . ALA A 1 94 ? 17.223 13.166 -12.847 1.00 92.12 94 ALA A N 1
ATOM 732 C CA . ALA A 1 94 ? 17.191 13.260 -14.307 1.00 92.12 94 ALA A CA 1
ATOM 733 C C . ALA A 1 94 ? 18.420 13.999 -14.872 1.00 92.12 94 ALA A C 1
ATOM 735 O O . ALA A 1 94 ? 19.037 13.528 -15.838 1.00 92.12 94 ALA A O 1
ATOM 736 N N . LYS A 1 95 ? 18.826 15.105 -14.232 1.00 92.31 95 LYS A N 1
ATOM 737 C CA . LYS A 1 95 ? 20.055 15.845 -14.561 1.00 92.31 95 LYS A CA 1
ATOM 738 C C . LYS A 1 95 ? 21.287 14.956 -14.411 1.00 92.31 95 LYS A C 1
ATOM 740 O O . LYS A 1 95 ? 22.052 14.793 -15.360 1.00 92.31 95 LYS A O 1
ATOM 745 N N . THR A 1 96 ? 21.448 14.304 -13.258 1.00 92.62 96 THR A N 1
ATOM 746 C CA . THR A 1 96 ? 22.617 13.450 -12.988 1.00 92.62 96 THR A CA 1
ATOM 747 C C . THR A 1 96 ? 22.648 12.171 -13.826 1.00 92.62 96 THR A C 1
ATOM 749 O O . THR A 1 96 ? 23.730 11.701 -14.165 1.00 92.62 96 THR A O 1
ATOM 752 N N . CYS A 1 97 ? 21.499 11.615 -14.228 1.00 88.06 97 CYS A N 1
ATOM 753 C CA . CYS A 1 97 ? 21.439 10.545 -15.234 1.00 88.06 97 CYS A CA 1
ATOM 754 C C . CYS A 1 97 ? 22.023 10.997 -16.582 1.00 88.06 97 CYS A C 1
ATOM 756 O O . CYS A 1 97 ? 22.698 10.221 -17.255 1.00 88.06 97 CYS A O 1
ATOM 758 N N . SER A 1 98 ? 21.785 12.252 -16.969 1.00 87.94 98 SER A N 1
ATOM 759 C CA . SER A 1 98 ? 22.248 12.804 -18.246 1.00 87.94 98 SER A CA 1
ATOM 760 C C . SER A 1 98 ? 23.723 13.213 -18.234 1.00 87.94 98 SER A C 1
ATOM 762 O O . SER A 1 98 ? 24.299 13.377 -19.306 1.00 87.94 98 SER A O 1
ATOM 764 N N . LEU A 1 99 ? 24.365 13.305 -17.059 1.00 87.25 99 LEU A N 1
ATOM 765 C CA . LEU A 1 99 ? 25.796 13.621 -16.944 1.00 87.25 99 LEU A CA 1
ATOM 766 C C . LEU A 1 99 ? 26.682 12.642 -17.721 1.00 87.25 99 LEU A C 1
ATOM 768 O O . LEU A 1 99 ? 27.655 13.063 -18.333 1.00 87.25 99 LEU A O 1
ATOM 772 N N . GLY A 1 100 ? 26.313 11.360 -17.783 1.00 81.62 100 GLY A N 1
ATOM 773 C CA . GLY A 1 100 ? 27.062 10.362 -18.556 1.00 81.62 100 GLY A CA 1
ATOM 774 C C . GLY A 1 100 ? 27.104 10.633 -20.067 1.00 81.62 100 GLY A C 1
ATOM 775 O O . GLY A 1 100 ? 27.877 9.999 -20.770 1.00 81.62 100 GLY A O 1
ATOM 776 N N . LYS A 1 101 ? 26.290 11.572 -20.574 1.00 84.81 101 LYS A N 1
ATOM 777 C CA . LYS A 1 101 ? 26.332 12.030 -21.972 1.00 84.81 101 LYS A CA 1
ATOM 778 C C . LYS A 1 101 ? 27.318 13.178 -22.203 1.00 84.81 101 LYS A C 1
ATOM 780 O O . LYS A 1 101 ? 27.623 13.474 -23.351 1.00 84.81 101 LYS A O 1
ATOM 785 N N . VAL A 1 102 ? 27.749 13.859 -21.139 1.00 84.88 102 VAL A N 1
ATOM 786 C CA . VAL A 1 102 ? 28.518 15.115 -21.215 1.00 84.88 102 VAL A CA 1
ATOM 787 C C . VAL A 1 102 ? 29.860 15.060 -20.487 1.00 84.88 102 VAL A C 1
ATOM 789 O O . VAL A 1 102 ? 30.717 15.893 -20.757 1.00 84.88 102 VAL A O 1
ATOM 792 N N . THR A 1 103 ? 30.073 14.102 -19.580 1.00 83.06 103 THR A N 1
ATOM 793 C CA . THR A 1 103 ? 31.352 13.919 -18.883 1.00 83.06 103 THR A CA 1
ATOM 794 C C . THR A 1 103 ? 31.860 12.484 -18.983 1.00 83.06 103 THR A C 1
ATOM 796 O O . THR A 1 103 ? 31.094 11.532 -18.846 1.00 83.06 103 THR A O 1
ATOM 799 N N . ASN A 1 104 ? 33.177 12.348 -19.164 1.00 87.19 104 ASN A N 1
ATOM 800 C CA . ASN A 1 104 ? 33.905 11.078 -19.085 1.00 87.19 104 ASN A CA 1
ATOM 801 C C . ASN A 1 104 ? 34.496 10.829 -17.681 1.00 87.19 104 ASN A C 1
ATOM 803 O O . ASN A 1 104 ? 35.112 9.790 -17.443 1.00 87.19 104 ASN A O 1
ATOM 807 N N . ASP A 1 105 ? 34.323 11.763 -16.737 1.00 92.31 105 ASP A N 1
ATOM 808 C CA . ASP A 1 105 ? 34.780 11.599 -15.357 1.00 92.31 105 ASP A CA 1
ATOM 809 C C . ASP A 1 105 ? 33.805 10.710 -14.569 1.00 92.31 105 ASP A C 1
ATOM 811 O O . ASP A 1 105 ? 32.800 11.155 -14.001 1.00 92.31 105 ASP A O 1
ATOM 815 N N . ALA A 1 106 ? 34.143 9.421 -14.502 1.00 91.94 106 ALA A N 1
ATOM 816 C CA . ALA A 1 106 ? 33.388 8.433 -13.745 1.00 91.94 106 ALA A CA 1
ATOM 817 C C . ALA A 1 106 ? 33.294 8.772 -12.245 1.00 91.94 106 ALA A C 1
ATOM 819 O O . ALA A 1 106 ? 32.279 8.475 -11.607 1.00 91.94 106 ALA A O 1
ATOM 820 N N . LYS A 1 107 ? 34.322 9.402 -11.657 1.00 93.12 107 LYS A N 1
ATOM 821 C CA . LYS A 1 107 ? 34.331 9.754 -10.232 1.00 93.12 107 LYS A CA 1
ATOM 822 C C . LYS A 1 107 ? 33.329 10.871 -9.960 1.00 93.12 107 LYS A C 1
ATOM 824 O O . LYS A 1 107 ? 32.536 10.734 -9.025 1.00 93.12 107 LYS A O 1
ATOM 829 N N . ALA A 1 108 ? 33.322 11.916 -10.789 1.00 91.06 108 ALA A N 1
ATOM 830 C CA . ALA A 1 108 ? 32.352 13.007 -10.703 1.00 91.06 108 ALA A CA 1
ATOM 831 C C . ALA A 1 108 ? 30.915 12.517 -10.944 1.00 91.06 108 ALA A C 1
ATOM 833 O O . ALA A 1 108 ? 30.025 12.825 -10.148 1.00 91.06 108 ALA A O 1
ATOM 834 N N . PHE A 1 109 ? 30.697 11.681 -11.968 1.00 93.12 109 PHE A N 1
ATOM 835 C CA . PHE A 1 109 ? 29.390 11.078 -12.251 1.00 93.12 109 PHE A CA 1
ATOM 836 C C . PHE A 1 109 ? 28.833 10.332 -11.031 1.00 93.12 109 PHE A C 1
ATOM 838 O O . PHE A 1 109 ? 27.720 10.599 -10.569 1.00 93.12 109 PHE A O 1
ATOM 845 N N . TRP A 1 110 ? 29.623 9.423 -10.454 1.00 95.31 110 TRP A N 1
ATOM 846 C CA . TRP A 1 110 ? 29.174 8.639 -9.308 1.00 95.31 110 TRP A CA 1
ATOM 847 C C . TRP A 1 110 ? 29.055 9.458 -8.022 1.00 95.31 110 TRP A C 1
ATOM 849 O O . TRP A 1 110 ? 28.195 9.155 -7.195 1.00 95.31 110 TRP A O 1
ATOM 859 N N . ALA A 1 111 ? 29.887 10.484 -7.830 1.00 95.31 111 ALA A N 1
ATOM 860 C CA . ALA A 1 111 ? 29.755 11.398 -6.700 1.00 95.31 111 ALA A CA 1
ATOM 861 C C . ALA A 1 111 ? 28.411 12.142 -6.744 1.00 95.31 111 ALA A C 1
ATOM 863 O O . ALA A 1 111 ? 27.680 12.109 -5.754 1.00 95.31 111 ALA A O 1
ATOM 864 N N . ALA A 1 112 ? 28.040 12.702 -7.900 1.00 94.62 112 ALA A N 1
ATOM 865 C CA . ALA A 1 112 ? 26.766 13.396 -8.080 1.00 94.62 112 ALA A CA 1
ATOM 866 C C . ALA A 1 112 ? 25.562 12.469 -7.834 1.00 94.62 112 ALA A C 1
ATOM 868 O O . ALA A 1 112 ? 24.650 12.807 -7.083 1.00 94.62 112 ALA A O 1
ATOM 869 N N . ARG A 1 113 ? 25.579 11.246 -8.385 1.00 95.25 113 ARG A N 1
ATOM 870 C CA . ARG A 1 113 ? 24.486 10.277 -8.177 1.00 95.25 113 ARG A CA 1
ATOM 871 C C . ARG A 1 113 ? 24.356 9.812 -6.727 1.00 95.25 113 ARG A C 1
ATOM 873 O O . ARG A 1 113 ? 23.242 9.637 -6.236 1.00 95.25 113 ARG A O 1
ATOM 880 N N . ARG A 1 114 ? 25.479 9.616 -6.026 1.00 97.12 114 ARG A N 1
ATOM 881 C CA . ARG A 1 114 ? 25.467 9.277 -4.594 1.00 97.12 114 ARG A CA 1
ATOM 882 C C . ARG A 1 114 ? 24.918 10.417 -3.741 1.00 97.12 114 ARG A C 1
ATOM 884 O O . ARG A 1 114 ? 24.225 10.124 -2.771 1.00 97.12 114 ARG A O 1
ATOM 891 N N . ALA A 1 115 ? 25.183 11.672 -4.105 1.00 97.38 115 ALA A N 1
ATOM 892 C CA . ALA A 1 115 ? 24.601 12.827 -3.424 1.00 97.38 115 ALA A CA 1
ATOM 893 C C . ALA A 1 115 ? 23.065 12.807 -3.521 1.00 97.38 115 ALA A C 1
ATOM 895 O O . ALA A 1 115 ? 22.405 12.767 -2.488 1.00 97.38 115 ALA A O 1
ATOM 896 N N . VAL A 1 116 ? 22.504 12.659 -4.729 1.00 97.25 116 VAL A N 1
ATOM 897 C CA . VAL A 1 116 ? 21.041 12.561 -4.928 1.00 97.25 116 VAL A CA 1
ATOM 898 C C . VAL A 1 116 ? 20.437 11.368 -4.172 1.00 97.25 116 VAL A C 1
ATOM 900 O O . VAL A 1 116 ? 19.372 11.477 -3.565 1.00 97.25 116 VAL A O 1
ATOM 903 N N . ASN A 1 117 ? 21.122 10.220 -4.155 1.00 97.31 117 ASN A N 1
ATOM 904 C CA . ASN A 1 117 ? 20.688 9.064 -3.366 1.00 97.31 117 ASN A CA 1
ATOM 905 C C . ASN A 1 117 ? 20.662 9.358 -1.854 1.00 97.31 117 ASN A C 1
ATOM 907 O O . ASN A 1 117 ? 19.742 8.926 -1.158 1.00 97.31 117 ASN A O 1
ATOM 911 N N . ASN A 1 118 ? 21.661 10.075 -1.333 1.00 97.81 118 ASN A N 1
ATOM 912 C CA . ASN A 1 118 ? 21.705 10.470 0.075 1.00 97.81 118 ASN A CA 1
ATOM 913 C C . ASN A 1 118 ? 20.601 11.479 0.415 1.00 97.81 118 ASN A C 1
ATOM 915 O O . ASN A 1 118 ? 19.984 11.352 1.474 1.00 97.81 118 ASN A O 1
ATOM 919 N N . ASP A 1 119 ? 20.298 12.406 -0.495 1.00 97.19 119 ASP A N 1
ATOM 920 C CA . ASP A 1 119 ? 19.185 13.341 -0.338 1.00 97.19 119 ASP A CA 1
ATOM 921 C C . ASP A 1 119 ? 17.853 12.589 -0.253 1.00 97.19 119 ASP A C 1
ATOM 923 O O . ASP A 1 119 ? 17.101 12.773 0.706 1.00 97.19 119 ASP A O 1
ATOM 927 N N . LEU A 1 120 ? 17.593 11.656 -1.178 1.00 96.94 120 LEU A N 1
ATOM 928 C CA . LEU A 1 120 ? 16.397 10.809 -1.134 1.00 96.94 120 LEU A CA 1
ATOM 929 C C . LEU A 1 120 ? 16.320 10.002 0.173 1.00 96.94 120 LEU A C 1
ATOM 931 O O . LEU A 1 120 ? 15.265 9.951 0.809 1.00 96.94 120 LEU A O 1
ATOM 935 N N . LYS A 1 121 ? 17.443 9.423 0.618 1.00 96.88 121 LYS A N 1
ATOM 936 C CA . LYS A 1 121 ? 17.535 8.696 1.894 1.00 96.88 121 LYS A CA 1
ATOM 937 C C . LYS A 1 121 ? 17.156 9.577 3.091 1.00 96.88 121 LYS A C 1
ATOM 939 O O . LYS A 1 121 ? 16.530 9.077 4.024 1.00 96.88 121 LYS A O 1
ATOM 944 N N . GLY A 1 122 ? 17.513 10.861 3.070 1.00 96.75 122 GLY A N 1
ATOM 945 C CA . GLY A 1 122 ? 17.120 11.833 4.094 1.00 96.75 122 GLY A CA 1
ATOM 946 C C . GLY A 1 122 ? 15.661 12.288 3.983 1.00 96.75 122 GLY A C 1
ATOM 947 O O . GLY A 1 122 ? 15.020 12.558 4.998 1.00 96.75 122 GLY A O 1
ATOM 948 N N . VAL A 1 123 ? 15.111 12.350 2.769 1.00 96.81 123 VAL A N 1
ATOM 949 C CA . VAL A 1 123 ? 13.733 12.793 2.506 1.00 96.81 123 VAL A CA 1
ATOM 950 C C . VAL A 1 123 ? 12.689 11.760 2.922 1.00 96.81 123 VAL A C 1
ATOM 952 O O . VAL A 1 123 ? 11.686 12.130 3.526 1.00 96.81 123 VAL A O 1
ATOM 955 N N . ILE A 1 124 ? 12.920 10.471 2.672 1.00 97.25 124 ILE A N 1
ATOM 956 C CA . ILE A 1 124 ? 11.955 9.396 2.971 1.00 97.25 124 ILE A CA 1
ATOM 957 C C . ILE A 1 124 ? 11.413 9.426 4.420 1.00 97.25 124 ILE A C 1
ATOM 959 O O . ILE A 1 124 ? 10.190 9.457 4.585 1.00 97.25 124 ILE A O 1
ATOM 963 N N . PRO A 1 125 ? 12.247 9.442 5.483 1.00 97.50 125 PRO A N 1
ATOM 964 C CA . PRO A 1 125 ? 11.739 9.524 6.854 1.00 97.50 125 PRO A CA 1
ATOM 965 C C . PRO A 1 125 ? 11.040 10.860 7.139 1.00 97.50 125 PRO A C 1
ATOM 967 O O . PRO A 1 125 ? 10.016 10.879 7.814 1.00 97.50 125 PRO A O 1
ATOM 970 N N . ARG A 1 126 ? 11.511 11.971 6.556 1.00 97.62 126 ARG A N 1
ATOM 971 C CA . ARG A 1 126 ? 10.864 13.282 6.720 1.00 97.62 126 ARG A CA 1
ATOM 972 C C . ARG A 1 126 ? 9.459 13.303 6.129 1.00 97.6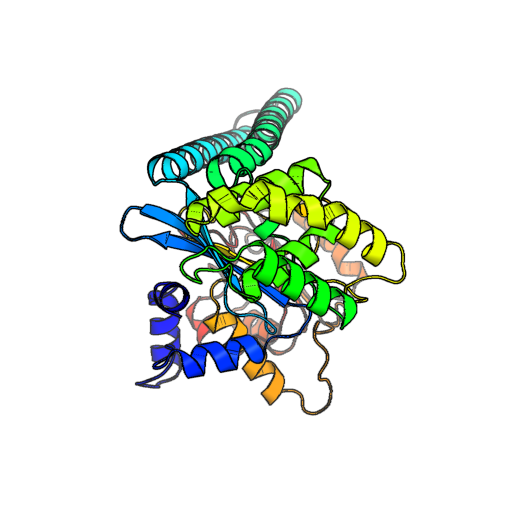2 126 ARG A C 1
ATOM 974 O O . ARG A 1 126 ? 8.566 13.887 6.729 1.00 97.62 126 ARG A O 1
ATOM 981 N N . VAL A 1 127 ? 9.239 12.659 4.982 1.00 97.75 127 VAL A N 1
ATOM 982 C CA . VAL A 1 127 ? 7.903 12.548 4.375 1.00 97.75 127 VAL A CA 1
ATOM 983 C C . VAL A 1 127 ? 6.960 11.736 5.262 1.00 97.75 127 VAL A C 1
ATOM 985 O O . VAL A 1 127 ? 5.804 12.133 5.425 1.00 97.75 127 VAL A O 1
ATOM 988 N N . GLN A 1 128 ? 7.449 10.659 5.894 1.00 97.88 128 GLN A N 1
ATOM 989 C CA . GLN A 1 128 ? 6.678 9.933 6.908 1.00 97.88 128 GLN A CA 1
ATOM 990 C C . GLN A 1 128 ? 6.216 10.876 8.020 1.00 97.88 128 GLN A C 1
ATOM 992 O O . GLN A 1 128 ? 5.031 10.897 8.343 1.00 97.88 128 GLN A O 1
ATOM 997 N N . ASP A 1 129 ? 7.124 11.683 8.562 1.00 97.69 129 ASP A N 1
ATOM 998 C CA . ASP A 1 129 ? 6.816 12.589 9.668 1.00 97.69 129 ASP A CA 1
ATOM 999 C C . ASP A 1 129 ? 5.881 13.735 9.252 1.00 97.69 129 ASP A C 1
ATOM 1001 O O . ASP A 1 129 ? 4.955 14.079 9.989 1.00 97.69 129 ASP A O 1
ATOM 1005 N N . ILE A 1 130 ? 6.081 14.308 8.059 1.00 98.12 130 ILE A N 1
ATOM 1006 C CA . ILE A 1 130 ? 5.281 15.428 7.543 1.00 98.12 130 ILE A CA 1
ATOM 1007 C C . ILE A 1 130 ? 3.845 14.987 7.252 1.00 98.12 130 ILE A C 1
ATOM 1009 O O . ILE A 1 130 ? 2.908 15.661 7.694 1.00 98.12 130 ILE A O 1
ATOM 1013 N N . LEU A 1 131 ? 3.673 13.892 6.501 1.00 98.12 131 LEU A N 1
ATOM 1014 C CA . LEU A 1 131 ? 2.357 13.463 6.027 1.00 98.12 131 LEU A CA 1
ATOM 1015 C C . LEU A 1 131 ? 1.623 12.588 7.034 1.00 98.12 131 LEU A C 1
ATOM 1017 O O . LEU A 1 131 ? 0.426 12.767 7.217 1.00 98.12 131 LEU A O 1
ATOM 1021 N N . LEU A 1 132 ? 2.309 11.632 7.659 1.00 98.06 132 LEU A N 1
ATOM 1022 C CA . LEU A 1 132 ? 1.666 10.621 8.499 1.00 98.06 132 LEU A CA 1
ATOM 1023 C C . LEU A 1 132 ? 1.865 10.904 9.988 1.00 98.06 132 LEU A C 1
ATOM 1025 O O . LEU A 1 132 ? 0.940 10.725 10.783 1.00 98.06 132 LEU A O 1
ATOM 1029 N N . GLY A 1 133 ? 3.072 11.319 10.377 1.00 97.12 133 GLY A N 1
ATOM 1030 C CA . GLY A 1 133 ? 3.460 11.517 11.769 1.00 97.12 133 GLY A CA 1
ATOM 1031 C C . GLY A 1 133 ? 3.109 10.304 12.635 1.00 97.12 133 GLY A C 1
ATOM 1032 O O . GLY A 1 133 ? 3.371 9.154 12.282 1.00 97.12 133 GLY A O 1
ATOM 1033 N N . VAL A 1 134 ? 2.432 10.559 13.756 1.00 97.69 134 VAL A N 1
ATOM 1034 C CA . VAL A 1 134 ? 1.979 9.527 14.708 1.00 97.69 134 VAL A CA 1
ATOM 1035 C C . VAL A 1 134 ? 0.981 8.523 14.115 1.00 97.69 134 VAL A C 1
ATOM 1037 O O . VAL A 1 134 ? 0.780 7.458 14.691 1.00 97.69 134 VAL A O 1
ATOM 1040 N N . ALA A 1 135 ? 0.358 8.836 12.973 1.00 98.25 135 ALA A N 1
ATOM 1041 C CA . ALA A 1 135 ? -0.581 7.955 12.285 1.00 98.25 135 ALA A CA 1
ATOM 1042 C C . ALA A 1 135 ? 0.106 6.968 11.322 1.00 98.25 135 ALA A C 1
ATOM 1044 O O . ALA A 1 135 ? -0.572 6.092 10.785 1.00 98.25 135 ALA A O 1
ATOM 1045 N N . ALA A 1 136 ? 1.431 7.055 11.121 1.00 98.44 136 ALA A N 1
ATOM 1046 C CA . ALA A 1 136 ? 2.176 6.153 10.236 1.00 98.44 136 ALA A CA 1
ATOM 1047 C C . ALA A 1 136 ? 1.912 4.655 10.489 1.00 98.44 136 ALA A C 1
ATOM 1049 O O . ALA A 1 136 ? 1.720 3.932 9.508 1.00 98.44 136 ALA A O 1
ATOM 1050 N N . PRO A 1 137 ? 1.794 4.165 11.743 1.00 98.50 137 PRO A N 1
ATOM 1051 C CA . PRO A 1 137 ? 1.471 2.763 12.000 1.00 98.50 137 PRO A CA 1
ATOM 1052 C C . PRO A 1 137 ? 0.168 2.258 11.385 1.00 98.50 137 PRO A C 1
ATOM 1054 O O . PRO A 1 137 ? 0.033 1.057 11.168 1.00 98.50 137 PRO A O 1
ATOM 1057 N N . LEU A 1 138 ? -0.781 3.138 11.049 1.00 98.44 138 LEU A N 1
ATOM 1058 C CA . LEU A 1 138 ? -2.009 2.730 10.364 1.00 98.44 138 LEU A CA 1
ATOM 1059 C C . LEU A 1 138 ? -1.743 2.150 8.966 1.00 98.44 138 LEU A C 1
ATOM 1061 O O . LEU A 1 138 ? -2.616 1.454 8.452 1.00 98.44 138 LEU A O 1
ATOM 1065 N N . LEU A 1 139 ? -0.558 2.366 8.381 1.00 98.50 139 LEU A N 1
ATOM 1066 C CA . LEU A 1 139 ? -0.141 1.736 7.125 1.00 98.50 139 LEU A CA 1
ATOM 1067 C C . LEU A 1 139 ? 0.194 0.239 7.255 1.00 98.50 139 LEU A C 1
ATOM 1069 O O . LEU A 1 139 ? 0.159 -0.484 6.259 1.00 98.50 139 LEU A O 1
ATOM 1073 N N . LEU A 1 140 ? 0.521 -0.243 8.458 1.00 98.38 140 LEU A N 1
ATOM 1074 C CA . LEU A 1 140 ? 0.826 -1.658 8.691 1.00 98.38 140 LEU A CA 1
ATOM 1075 C C . LEU A 1 140 ? -0.405 -2.539 8.422 1.00 98.38 140 LEU A C 1
ATOM 1077 O O . LEU A 1 140 ? -1.531 -2.059 8.556 1.00 98.38 140 LEU A O 1
ATOM 1081 N N . PRO A 1 141 ? -0.245 -3.824 8.073 1.00 97.69 141 PRO A N 1
ATOM 1082 C CA . PRO A 1 141 ? -1.389 -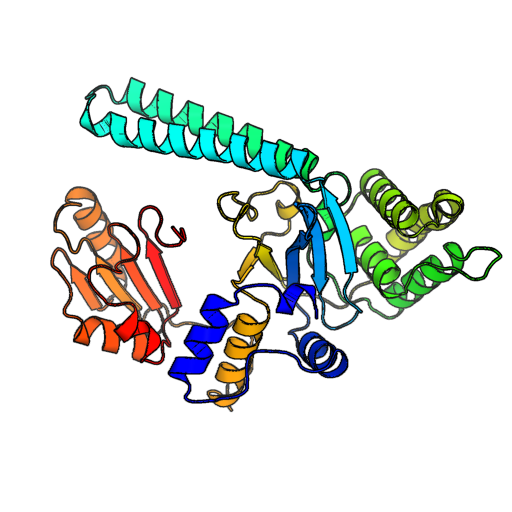4.704 7.864 1.00 97.69 141 PRO A CA 1
ATOM 1083 C C . PRO A 1 141 ? -2.218 -4.866 9.150 1.00 97.69 141 PRO A C 1
ATOM 1085 O O . PRO A 1 141 ? -1.673 -4.987 10.250 1.00 97.69 141 PRO A O 1
ATOM 1088 N N . SER A 1 142 ? -3.545 -4.865 9.016 1.00 97.75 142 SER A N 1
ATOM 1089 C CA . SER A 1 142 ? -4.462 -5.219 10.102 1.00 97.75 142 SER A CA 1
ATOM 1090 C C . SER A 1 142 ? -4.388 -6.722 10.362 1.00 97.75 142 SER A C 1
ATOM 1092 O O . SER A 1 142 ? -4.552 -7.516 9.444 1.00 97.75 142 SER A O 1
ATOM 1094 N N . LEU A 1 143 ? -4.209 -7.112 11.622 1.00 97.12 143 LEU A N 1
ATOM 1095 C CA . LEU A 1 143 ? -4.249 -8.507 12.052 1.00 97.12 143 LEU A CA 1
ATOM 1096 C C . LEU A 1 143 ? -5.645 -8.849 12.578 1.00 97.12 143 LEU A C 1
ATOM 1098 O O . LEU A 1 143 ? -6.276 -8.058 13.296 1.00 97.12 143 LEU A O 1
ATOM 1102 N N . ARG A 1 144 ? -6.133 -10.041 12.243 1.00 97.06 144 ARG A N 1
ATOM 1103 C CA . ARG A 1 144 ? -7.352 -10.622 12.802 1.00 97.06 144 ARG A CA 1
ATOM 1104 C C . ARG A 1 144 ? -7.097 -11.032 14.237 1.00 97.06 144 ARG A C 1
ATOM 1106 O O . ARG A 1 144 ? -6.108 -11.692 14.559 1.00 97.06 144 ARG A O 1
ATOM 1113 N N . LEU A 1 145 ? -8.022 -10.641 15.101 1.00 97.50 145 LEU A N 1
ATOM 1114 C CA . LEU A 1 145 ? -7.935 -10.916 16.525 1.00 97.50 145 LEU A CA 1
ATOM 1115 C C . LEU A 1 145 ? -8.579 -12.262 16.858 1.00 97.50 145 LEU A C 1
ATOM 1117 O O . LEU A 1 145 ? -9.646 -12.589 16.340 1.00 97.50 145 LEU A O 1
ATOM 1121 N N . ASN A 1 146 ? -7.950 -13.011 17.761 1.00 97.44 146 ASN A N 1
ATOM 1122 C CA . ASN A 1 146 ? -8.581 -14.165 18.399 1.00 97.44 146 ASN A CA 1
ATOM 1123 C C . ASN A 1 146 ? -9.570 -13.700 19.490 1.00 97.44 146 ASN A C 1
ATOM 1125 O O . ASN A 1 146 ? -9.733 -12.500 19.725 1.00 97.44 146 ASN A O 1
ATOM 1129 N N . SER A 1 147 ? -10.224 -14.629 20.191 1.00 97.44 147 SER A N 1
ATOM 1130 C CA . SER A 1 147 ? -11.189 -14.294 21.252 1.00 97.44 147 SER A CA 1
ATOM 1131 C C . SER A 1 147 ? -10.591 -13.412 22.360 1.00 97.44 147 SER A C 1
ATOM 1133 O O . SER A 1 147 ? -11.237 -12.460 22.800 1.00 97.44 147 SER A O 1
ATOM 1135 N N . LYS A 1 148 ? -9.333 -13.651 22.766 1.00 97.56 148 LYS A N 1
ATOM 1136 C CA . LYS A 1 148 ? -8.626 -12.804 23.746 1.00 97.56 148 LYS A CA 1
ATOM 1137 C C . LYS A 1 148 ? -8.425 -11.385 23.209 1.00 97.56 148 LYS A C 1
ATOM 1139 O O . LYS A 1 148 ? -8.711 -10.421 23.915 1.00 97.56 148 LYS A O 1
ATOM 1144 N N . GLY A 1 149 ? -7.972 -11.251 21.961 1.00 97.94 149 GLY A N 1
ATOM 1145 C CA . GLY A 1 149 ? -7.796 -9.958 21.298 1.00 97.94 149 GLY A CA 1
ATOM 1146 C C . GLY A 1 149 ? -9.110 -9.188 21.136 1.00 97.94 149 GLY A C 1
ATOM 1147 O O . GLY A 1 149 ? -9.161 -7.993 21.414 1.00 97.94 149 GLY A O 1
ATOM 1148 N N . VAL A 1 150 ? -10.193 -9.877 20.771 1.00 98.25 150 VAL A N 1
ATOM 1149 C CA . VAL A 1 150 ? -11.548 -9.304 20.696 1.00 98.25 150 VAL A CA 1
ATOM 1150 C C . VAL A 1 150 ? -12.006 -8.777 22.058 1.00 98.25 150 VAL A C 1
ATOM 1152 O O . VAL A 1 150 ? -12.487 -7.649 22.145 1.00 98.25 150 VAL A O 1
ATOM 1155 N N . ASN A 1 151 ? -11.782 -9.531 23.137 1.00 98.31 151 ASN A N 1
ATOM 1156 C CA . ASN A 1 151 ? -12.106 -9.078 24.492 1.00 98.31 151 ASN A CA 1
ATOM 1157 C C . ASN A 1 151 ? -11.283 -7.849 24.911 1.00 98.31 151 ASN A C 1
ATOM 1159 O O . ASN A 1 151 ? -11.799 -6.952 25.574 1.00 98.31 151 ASN A O 1
ATOM 1163 N N . LEU A 1 152 ? -10.012 -7.765 24.506 1.00 98.56 152 LEU A N 1
ATOM 1164 C CA . LEU A 1 152 ? -9.191 -6.570 24.727 1.00 98.56 152 LEU A CA 1
ATOM 1165 C C . LEU A 1 152 ? -9.714 -5.362 23.944 1.00 98.56 152 LEU A C 1
ATOM 1167 O O . LEU A 1 152 ? -9.738 -4.263 24.492 1.00 98.56 152 LEU A O 1
ATOM 1171 N N . ALA A 1 153 ? -10.180 -5.561 22.710 1.00 98.56 153 ALA A N 1
ATOM 1172 C CA . ALA A 1 153 ? -10.804 -4.499 21.928 1.00 98.56 153 ALA A CA 1
ATOM 1173 C C . ALA A 1 153 ? -12.101 -4.007 22.594 1.00 98.56 153 ALA A C 1
ATOM 1175 O O . ALA A 1 153 ? -12.292 -2.801 22.715 1.00 98.56 153 ALA A O 1
ATOM 1176 N N . ASN A 1 154 ? -12.939 -4.907 23.120 1.00 98.56 154 ASN A N 1
ATOM 1177 C CA . ASN A 1 154 ? -14.115 -4.521 23.911 1.00 98.56 154 ASN A CA 1
ATOM 1178 C C . ASN A 1 154 ? -13.730 -3.699 25.152 1.00 98.56 154 ASN A C 1
ATOM 1180 O O . ASN A 1 154 ? -14.356 -2.679 25.418 1.00 98.56 154 ASN A O 1
ATOM 1184 N N . ASN A 1 155 ? -12.653 -4.068 25.858 1.00 98.56 155 ASN A N 1
ATOM 1185 C CA . ASN A 1 155 ? -12.163 -3.273 26.990 1.00 98.56 155 ASN A CA 1
ATOM 1186 C C . ASN A 1 155 ? -11.743 -1.855 26.567 1.00 98.56 155 ASN A C 1
ATOM 1188 O O . ASN A 1 155 ? -11.994 -0.913 27.313 1.00 98.56 155 ASN A O 1
ATOM 1192 N N . ILE A 1 156 ? -11.120 -1.687 25.391 1.00 98.62 156 ILE A N 1
ATOM 1193 C CA . ILE A 1 156 ? -10.788 -0.356 24.852 1.00 98.62 156 ILE A CA 1
ATOM 1194 C C . ILE A 1 156 ? -12.064 0.440 24.568 1.00 98.62 156 ILE A C 1
ATOM 1196 O O . ILE A 1 156 ? -12.124 1.611 24.935 1.00 98.62 156 ILE A O 1
ATOM 1200 N N . VAL A 1 157 ? -13.079 -0.180 23.954 1.00 98.50 157 VAL A N 1
ATOM 1201 C CA . VAL A 1 157 ? -14.373 0.475 23.697 1.00 98.50 157 VAL A CA 1
ATOM 1202 C C . VAL A 1 157 ? -14.977 0.977 25.010 1.00 98.50 157 VAL A C 1
ATOM 1204 O O . VAL A 1 157 ? -15.211 2.177 25.140 1.00 98.50 157 VAL A O 1
ATOM 1207 N N . SER A 1 158 ? -15.109 0.112 26.019 1.00 98.00 158 SER A N 1
ATOM 1208 C CA . SER A 1 158 ? -15.638 0.495 27.335 1.00 98.00 158 SER A CA 1
ATOM 1209 C C . SER A 1 158 ? -14.791 1.568 28.027 1.00 98.00 158 SER A C 1
ATOM 1211 O O . SER A 1 158 ? -15.331 2.511 28.597 1.00 98.00 158 SER A O 1
ATOM 1213 N N . ALA A 1 159 ? -13.459 1.480 27.954 1.00 97.81 159 ALA A N 1
ATOM 1214 C CA . ALA A 1 159 ? -12.574 2.487 28.539 1.00 97.81 159 ALA A CA 1
ATOM 1215 C C . ALA A 1 159 ? -12.686 3.848 27.834 1.00 97.81 159 ALA A C 1
ATOM 1217 O O . ALA A 1 159 ? -12.533 4.883 28.478 1.00 97.81 159 ALA A O 1
ATOM 1218 N N . SER A 1 160 ? -12.986 3.861 26.536 1.00 97.75 160 SER A N 1
ATOM 1219 C CA . SER A 1 160 ? -13.138 5.081 25.738 1.00 97.75 160 SER A CA 1
ATOM 1220 C C . SER A 1 160 ? -14.502 5.767 25.869 1.00 97.75 160 SER A C 1
ATOM 1222 O O . SER A 1 160 ? -14.697 6.816 25.262 1.00 97.75 160 SER A O 1
ATOM 1224 N N . GLN A 1 161 ? -15.443 5.186 26.618 1.00 97.06 161 GLN A N 1
ATOM 1225 C CA . GLN A 1 161 ? -16.792 5.723 26.742 1.00 97.06 161 GLN A CA 1
ATOM 1226 C C . GLN A 1 161 ? -16.819 6.985 27.618 1.00 97.06 161 GLN A C 1
ATOM 1228 O O . GLN A 1 161 ? -16.299 7.007 28.737 1.00 97.06 161 GLN A O 1
ATOM 1233 N N . ASN A 1 162 ? -17.442 8.037 27.097 1.00 93.81 162 ASN A N 1
ATOM 1234 C CA . ASN A 1 162 ? -17.755 9.268 27.811 1.00 93.81 162 ASN A CA 1
ATOM 1235 C C . ASN A 1 162 ? -19.100 9.161 28.547 1.00 93.81 162 ASN A C 1
ATOM 1237 O O . ASN A 1 162 ? -19.899 8.257 28.306 1.00 93.81 162 ASN A O 1
ATOM 1241 N N . ALA A 1 163 ? -19.368 10.119 29.437 1.00 91.44 163 ALA A N 1
ATOM 1242 C CA . ALA A 1 163 ? -20.615 10.177 30.204 1.00 91.44 163 ALA A CA 1
ATOM 1243 C C . ALA A 1 163 ? -21.872 10.336 29.324 1.00 91.44 163 ALA A C 1
ATOM 1245 O O . ALA A 1 163 ? -22.950 9.904 29.715 1.00 91.44 163 ALA A O 1
ATOM 1246 N N . ASP A 1 164 ? -21.729 10.919 28.131 1.00 92.00 164 ASP A N 1
ATOM 1247 C CA . ASP A 1 164 ? -22.787 11.057 27.122 1.00 92.00 164 ASP A CA 1
ATOM 1248 C C . ASP A 1 164 ? -23.028 9.765 26.311 1.00 92.00 164 ASP A C 1
ATOM 1250 O O . ASP A 1 164 ? -23.881 9.730 25.427 1.00 92.00 164 ASP A O 1
ATOM 1254 N N . GLY A 1 165 ? -22.267 8.701 26.590 1.00 92.12 165 GLY A N 1
ATOM 1255 C CA . GLY A 1 165 ? -22.325 7.423 25.889 1.00 92.12 165 GLY A CA 1
ATOM 1256 C C . GLY A 1 165 ? -21.482 7.357 24.613 1.00 92.12 165 GLY A C 1
ATOM 1257 O O . GLY A 1 165 ? -21.348 6.267 24.050 1.00 92.12 165 GLY A O 1
ATOM 1258 N N . THR A 1 166 ? -20.873 8.464 24.170 1.00 94.38 166 THR A N 1
ATOM 1259 C CA . THR A 1 166 ? -19.973 8.472 23.010 1.00 94.38 166 THR A CA 1
ATOM 1260 C C . THR A 1 166 ? -18.746 7.616 23.314 1.00 94.38 166 THR A C 1
ATOM 1262 O O . THR A 1 166 ? -18.128 7.755 24.366 1.00 94.38 166 THR A O 1
ATOM 1265 N N . GLN A 1 167 ? -18.376 6.722 22.399 1.00 96.69 167 GLN A N 1
ATOM 1266 C CA . GLN A 1 167 ? -17.259 5.794 22.583 1.00 96.69 167 GLN A CA 1
ATOM 1267 C C . GLN A 1 167 ? -16.534 5.521 21.269 1.00 96.69 167 GLN A C 1
ATOM 1269 O O . GLN A 1 167 ? -17.068 5.731 20.176 1.00 96.69 167 GLN A O 1
ATOM 1274 N N . LEU A 1 168 ? -15.311 5.009 21.375 1.00 97.31 168 LEU A N 1
ATOM 1275 C CA . LEU A 1 168 ? -14.528 4.601 20.225 1.00 97.31 168 LEU A CA 1
ATOM 1276 C C . LEU A 1 168 ? -15.213 3.418 19.533 1.00 97.31 168 LEU A C 1
ATOM 1278 O O . LEU A 1 168 ? -15.617 2.450 20.177 1.00 97.31 168 LEU A O 1
ATOM 1282 N N . SER A 1 169 ? -15.320 3.462 18.203 1.00 97.50 169 SER A N 1
ATOM 1283 C CA . SER A 1 169 ? -15.906 2.334 17.475 1.00 97.50 169 SER A CA 1
ATOM 1284 C C . SER A 1 169 ? -15.063 1.069 17.659 1.00 97.50 169 SER A C 1
ATOM 1286 O O . SER A 1 169 ? -13.827 1.127 17.707 1.00 97.50 169 SER A O 1
ATOM 1288 N N . PHE A 1 170 ? -15.724 -0.084 17.630 1.00 98.19 170 PHE A N 1
ATOM 1289 C CA . PHE A 1 170 ? -15.066 -1.379 17.761 1.00 98.19 170 PHE A CA 1
ATOM 1290 C C . PHE A 1 170 ? -13.956 -1.612 16.717 1.00 98.19 170 PHE A C 1
ATOM 1292 O O . PHE A 1 170 ? -12.936 -2.215 17.035 1.00 98.19 170 PHE A O 1
ATOM 1299 N N . SER A 1 171 ? -14.084 -1.072 15.499 1.00 98.00 171 SER A N 1
ATOM 1300 C CA . SER A 1 171 ? -13.054 -1.189 14.454 1.00 98.00 171 SER A CA 1
ATOM 1301 C C . SER A 1 171 ? -11.740 -0.498 14.824 1.00 98.00 171 SER A C 1
ATOM 1303 O O . SER A 1 171 ? -10.676 -1.093 14.662 1.00 98.00 171 SER A O 1
ATOM 1305 N N . TYR A 1 172 ? -11.803 0.721 15.375 1.00 98.38 172 TYR A N 1
ATOM 1306 C CA . TYR A 1 172 ? -10.614 1.424 15.877 1.00 98.38 172 TYR A CA 1
ATOM 1307 C C . TYR A 1 172 ? -10.005 0.678 17.064 1.00 98.38 172 TYR A C 1
ATOM 1309 O O . TYR A 1 172 ? -8.795 0.487 17.106 1.00 98.38 172 TYR A O 1
ATOM 1317 N N . ALA A 1 173 ? -10.832 0.192 17.993 1.00 98.56 173 ALA A N 1
ATOM 1318 C CA . ALA A 1 173 ? -10.351 -0.595 19.125 1.00 98.56 173 ALA A CA 1
ATOM 1319 C C . ALA A 1 173 ? -9.634 -1.883 18.677 1.00 98.56 173 ALA A C 1
ATOM 1321 O O . ALA A 1 173 ? -8.539 -2.179 19.156 1.00 98.56 173 ALA A O 1
ATOM 1322 N N . LYS A 1 174 ? -10.196 -2.616 17.704 1.00 98.50 174 LYS A N 1
ATOM 1323 C CA . LYS A 1 174 ? -9.544 -3.786 17.094 1.00 98.50 174 LYS A CA 1
ATOM 1324 C C . LYS A 1 174 ? -8.206 -3.429 16.456 1.00 98.50 174 LYS A C 1
ATOM 1326 O O . LYS A 1 174 ? -7.242 -4.183 16.581 1.00 98.50 174 LYS A O 1
ATOM 1331 N N . GLU A 1 175 ? -8.142 -2.294 15.771 1.00 98.62 175 GLU A N 1
ATOM 1332 C CA . GLU A 1 175 ? -6.912 -1.835 15.137 1.00 98.62 175 GLU A CA 1
ATOM 1333 C C . GLU A 1 175 ? -5.836 -1.474 16.155 1.00 98.62 175 GLU A C 1
ATOM 1335 O O . GLU A 1 175 ? -4.690 -1.880 15.994 1.00 98.62 175 GLU A O 1
ATOM 1340 N N . LEU A 1 176 ? -6.202 -0.803 17.246 1.00 98.56 176 LEU A N 1
ATOM 1341 C CA . LEU A 1 176 ? -5.269 -0.491 18.324 1.00 98.56 176 LEU A CA 1
ATOM 1342 C C . LEU A 1 176 ? -4.706 -1.765 18.971 1.00 98.56 176 LEU A C 1
ATOM 1344 O O . LEU A 1 176 ? -3.498 -1.842 19.188 1.00 98.56 176 LEU A O 1
ATOM 1348 N N . VAL A 1 177 ? -5.529 -2.794 19.217 1.00 98.56 177 VAL A N 1
ATOM 1349 C CA . VAL A 1 177 ? -5.031 -4.094 19.715 1.00 98.56 177 VAL A CA 1
ATOM 1350 C C . VAL A 1 177 ? -4.108 -4.765 18.695 1.00 98.56 177 VAL A C 1
ATOM 1352 O O . VAL A 1 177 ? -3.049 -5.265 19.068 1.00 98.56 177 VAL A O 1
ATOM 1355 N N . SER A 1 178 ? -4.472 -4.746 17.409 1.00 97.94 178 SER A N 1
ATOM 1356 C CA . SER A 1 178 ? -3.638 -5.276 16.322 1.00 97.94 178 SER A CA 1
ATOM 1357 C C . SER A 1 178 ? -2.265 -4.597 16.287 1.00 97.94 178 SER A C 1
ATOM 1359 O O . SER A 1 178 ? -1.232 -5.266 16.281 1.00 97.94 178 SER A O 1
ATOM 1361 N N . LEU A 1 179 ? -2.230 -3.265 16.325 1.00 98.12 179 LEU A N 1
ATOM 1362 C CA . LEU A 1 179 ? -0.994 -2.487 16.243 1.00 98.12 179 LEU A CA 1
ATOM 1363 C C . LEU A 1 179 ? -0.130 -2.591 17.506 1.00 98.12 179 LEU A C 1
ATOM 1365 O O . LEU A 1 179 ? 1.090 -2.526 17.400 1.00 98.12 179 LEU A O 1
ATOM 1369 N N . ALA A 1 180 ? -0.708 -2.859 18.681 1.00 97.94 180 ALA A N 1
ATOM 1370 C CA . ALA A 1 180 ? 0.058 -3.129 19.906 1.00 97.94 180 ALA A CA 1
ATOM 1371 C C . ALA A 1 180 ? 0.977 -4.368 19.804 1.00 97.94 180 ALA A C 1
ATOM 1373 O O . ALA A 1 180 ? 1.896 -4.534 20.611 1.00 97.94 180 ALA A O 1
ATOM 1374 N N . THR A 1 181 ? 0.748 -5.244 18.816 1.00 95.44 181 THR A N 1
ATOM 1375 C CA . THR A 1 181 ? 1.645 -6.375 18.518 1.00 95.44 181 THR A CA 1
ATOM 1376 C C . THR A 1 181 ? 2.942 -5.949 17.826 1.00 95.44 181 THR A C 1
ATOM 1378 O O . THR A 1 181 ? 3.911 -6.706 17.843 1.00 95.44 181 THR A O 1
ATOM 1381 N N . LYS A 1 182 ? 2.967 -4.757 17.216 1.00 95.19 182 LYS A N 1
ATOM 1382 C CA . LYS A 1 182 ? 4.090 -4.237 16.420 1.00 95.19 182 LYS A CA 1
ATOM 1383 C C . LYS A 1 182 ? 4.721 -2.974 16.998 1.00 95.19 182 LYS A C 1
ATOM 1385 O O . LYS A 1 182 ? 5.877 -2.712 16.697 1.00 95.19 182 LYS A O 1
ATOM 1390 N N . LEU A 1 183 ? 3.965 -2.205 17.776 1.00 97.19 183 LEU A N 1
ATOM 1391 C CA . LEU A 1 183 ? 4.395 -0.920 18.317 1.00 97.19 183 LEU A CA 1
ATOM 1392 C C . LEU A 1 183 ? 4.928 -1.041 19.736 1.00 97.19 183 LEU A C 1
ATOM 1394 O O . LEU A 1 183 ? 4.409 -1.820 20.539 1.00 97.19 183 LEU A O 1
ATOM 1398 N N . GLU A 1 184 ? 5.906 -0.195 20.046 1.00 96.44 184 GLU A N 1
ATOM 1399 C CA . GLU A 1 184 ? 6.351 0.024 21.414 1.00 96.44 184 GLU A CA 1
ATOM 1400 C C . GLU A 1 184 ? 5.382 0.924 22.187 1.00 96.44 184 GLU A C 1
ATOM 1402 O O . GLU A 1 184 ? 4.532 1.619 21.621 1.00 96.44 184 GLU A O 1
ATOM 1407 N N . LYS A 1 185 ? 5.529 0.942 23.519 1.00 97.75 185 LYS A N 1
ATOM 1408 C CA . LYS A 1 185 ? 4.607 1.644 24.430 1.00 97.75 185 LYS A 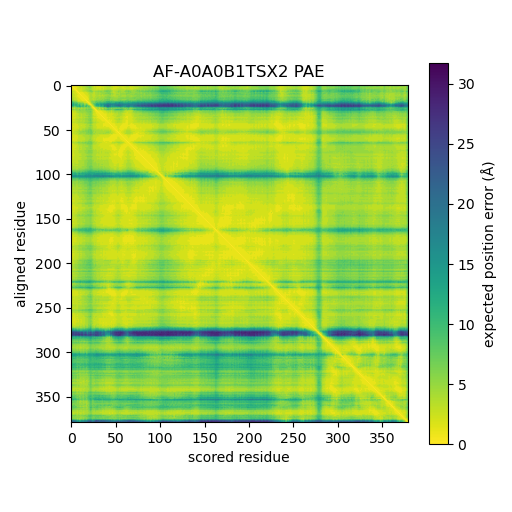CA 1
ATOM 1409 C C . LYS A 1 185 ? 4.391 3.102 24.024 1.00 97.75 185 LYS A C 1
ATOM 1411 O O . LYS A 1 185 ? 3.256 3.544 23.897 1.00 97.75 185 LYS A O 1
ATOM 1416 N N . VAL A 1 186 ? 5.475 3.844 23.807 1.00 98.00 186 VAL A N 1
ATOM 1417 C CA . VAL A 1 186 ? 5.419 5.285 23.507 1.00 98.00 186 VAL A CA 1
ATOM 1418 C C . VAL A 1 186 ? 4.741 5.553 22.162 1.00 98.00 186 VAL A C 1
ATOM 1420 O O . VAL A 1 186 ? 3.943 6.481 22.047 1.00 98.00 186 VAL A O 1
ATOM 1423 N N . GLU A 1 187 ? 5.023 4.732 21.152 1.00 97.69 187 GLU A N 1
ATOM 1424 C CA . GLU A 1 187 ? 4.424 4.862 19.820 1.00 97.69 187 GLU A CA 1
ATOM 1425 C C . GLU A 1 187 ? 2.925 4.564 19.864 1.00 97.69 187 GLU A C 1
ATOM 1427 O O . GLU A 1 187 ? 2.119 5.324 19.324 1.00 97.69 187 GLU A O 1
ATOM 1432 N N . TRP A 1 188 ? 2.540 3.496 20.569 1.00 98.56 188 TRP A N 1
ATOM 1433 C CA . TRP A 1 188 ? 1.141 3.125 20.741 1.00 98.56 188 TRP A CA 1
ATOM 1434 C C . TRP A 1 188 ? 0.354 4.200 21.500 1.00 98.56 188 TRP A C 1
ATOM 1436 O O . TRP A 1 188 ? -0.754 4.546 21.099 1.00 98.56 188 TRP A O 1
ATOM 1446 N N . TYR A 1 189 ? 0.941 4.787 22.548 1.00 98.56 189 TYR A N 1
ATOM 1447 C CA . TYR A 1 189 ? 0.316 5.848 23.347 1.00 98.56 189 TYR A CA 1
ATOM 1448 C C . TYR A 1 189 ? -0.010 7.078 22.495 1.00 98.56 189 TYR A C 1
ATOM 1450 O O . TYR A 1 189 ? -1.135 7.577 22.548 1.00 98.56 189 TYR A O 1
ATOM 1458 N N . ARG A 1 190 ? 0.940 7.513 21.658 1.00 98.31 190 ARG A N 1
ATOM 1459 C CA . ARG A 1 190 ? 0.758 8.646 20.736 1.00 98.31 190 ARG A CA 1
ATOM 1460 C C . ARG A 1 190 ? -0.304 8.370 19.674 1.00 98.31 190 ARG A C 1
ATOM 1462 O O . ARG A 1 190 ? -1.066 9.265 19.313 1.00 98.31 190 ARG A O 1
ATOM 1469 N N . LEU A 1 191 ? -0.379 7.134 19.177 1.00 98.44 191 LEU A N 1
ATOM 1470 C CA . LEU A 1 191 ? -1.425 6.739 18.235 1.00 98.44 191 LEU A CA 1
ATOM 1471 C C . LEU A 1 191 ? -2.812 6.733 18.895 1.00 98.44 191 LEU A C 1
ATOM 1473 O O . LEU A 1 191 ? -3.781 7.179 18.276 1.00 98.44 191 LEU A O 1
ATOM 1477 N N . VAL A 1 192 ? -2.916 6.254 20.139 1.00 98.50 192 VAL A N 1
ATOM 1478 C CA . VAL A 1 192 ? -4.157 6.308 20.928 1.00 98.50 192 VAL A CA 1
ATOM 1479 C C . VAL A 1 192 ? -4.601 7.748 21.131 1.00 98.50 192 VAL A C 1
ATOM 1481 O O . VAL A 1 192 ? -5.751 8.053 20.837 1.00 98.50 192 VAL A O 1
ATOM 1484 N N . GLU A 1 193 ? -3.701 8.636 21.558 1.00 98.19 193 GLU A N 1
ATOM 1485 C CA . GLU A 1 193 ? -3.994 10.067 21.716 1.00 98.19 193 GLU A CA 1
ATOM 1486 C C . GLU A 1 193 ? -4.529 10.661 20.419 1.00 98.19 193 GLU A C 1
ATOM 1488 O O . GLU A 1 193 ? -5.645 11.168 20.395 1.00 98.19 193 GLU A O 1
ATOM 1493 N N . ARG A 1 194 ? -3.816 10.471 19.302 1.00 97.75 194 ARG A N 1
ATOM 1494 C CA . ARG A 1 194 ? -4.268 10.958 17.994 1.00 97.75 194 ARG A CA 1
ATOM 1495 C C . ARG A 1 194 ? -5.648 10.424 17.608 1.00 97.75 194 ARG A C 1
ATOM 1497 O O . ARG A 1 194 ? -6.450 11.165 17.042 1.00 97.75 194 ARG A O 1
ATOM 1504 N N . THR A 1 195 ? -5.904 9.144 17.878 1.00 97.62 195 THR A N 1
ATOM 1505 C CA . THR A 1 195 ? -7.179 8.477 17.578 1.00 97.62 195 THR A CA 1
ATOM 1506 C C . THR A 1 195 ? -8.315 9.060 18.418 1.00 97.62 195 THR A C 1
ATOM 1508 O O . THR A 1 195 ? -9.383 9.375 17.895 1.00 97.62 195 THR A O 1
ATOM 1511 N N . LEU A 1 196 ? -8.092 9.232 19.717 1.00 97.38 196 LEU A N 1
ATOM 1512 C CA . LEU A 1 196 ? -9.084 9.795 20.625 1.00 97.38 196 LEU A CA 1
ATOM 1513 C C . LEU A 1 196 ? -9.319 11.284 20.348 1.00 97.38 196 LEU A C 1
ATOM 1515 O O . LEU A 1 196 ? -10.463 11.719 20.349 1.00 97.38 196 LEU A O 1
ATOM 1519 N N . ASP A 1 197 ? -8.285 12.046 20.002 1.00 95.88 197 ASP A N 1
ATOM 1520 C CA . ASP A 1 197 ? -8.407 13.468 19.674 1.00 95.88 197 ASP A CA 1
ATOM 1521 C C . ASP A 1 197 ? -9.332 13.717 18.483 1.00 95.88 197 ASP A C 1
ATOM 1523 O O . ASP A 1 197 ? -10.275 14.504 18.581 1.00 95.88 197 ASP A O 1
ATOM 1527 N N . PHE A 1 198 ? -9.126 13.017 17.361 1.00 93.12 198 PHE A N 1
ATOM 1528 C CA . PHE A 1 198 ? -9.975 13.241 16.185 1.00 93.12 198 PHE A CA 1
ATOM 1529 C C . PHE A 1 198 ? -11.404 12.706 16.387 1.00 93.12 198 PHE A C 1
ATOM 1531 O O . PHE A 1 198 ? -12.343 13.218 15.776 1.00 93.12 198 PHE A O 1
ATOM 1538 N N . THR A 1 199 ? -11.580 11.705 17.258 1.00 93.69 199 THR A N 1
ATOM 1539 C CA . THR A 1 199 ? -12.900 11.177 17.644 1.00 93.69 199 THR A CA 1
ATOM 1540 C C . THR A 1 199 ? -13.561 11.958 18.782 1.00 93.69 199 THR A C 1
ATOM 1542 O O . THR A 1 199 ? -14.670 11.607 19.172 1.00 93.69 199 THR A O 1
ATOM 1545 N N . ARG A 1 200 ? -12.941 13.047 19.270 1.00 94.44 200 ARG A N 1
ATOM 1546 C CA . ARG A 1 200 ? -13.434 13.898 20.373 1.00 94.44 200 ARG A CA 1
ATOM 1547 C C . ARG A 1 200 ? -13.551 13.164 21.720 1.00 94.44 200 ARG A C 1
ATOM 1549 O O . ARG A 1 200 ? -14.428 13.453 22.528 1.00 94.44 200 ARG A O 1
ATOM 1556 N N . LEU A 1 201 ? -12.638 12.230 21.970 1.00 96.12 201 LEU A N 1
ATOM 1557 C CA . LEU A 1 201 ? -12.535 11.391 23.170 1.00 96.12 201 LEU A CA 1
ATOM 1558 C C . LEU A 1 201 ? -11.226 11.628 23.952 1.00 96.12 201 LEU A C 1
ATOM 1560 O O . LEU A 1 201 ? -10.802 10.769 24.726 1.00 96.12 201 LEU A O 1
ATOM 1564 N N . SER A 1 202 ? -10.560 12.775 23.763 1.00 95.06 202 SER A N 1
ATOM 1565 C CA . SER A 1 202 ? -9.247 13.096 24.360 1.00 95.06 202 SER A CA 1
ATOM 1566 C C . SER A 1 202 ? -9.184 12.911 25.880 1.00 95.06 202 SER A C 1
ATOM 1568 O O . SER A 1 202 ? -8.154 12.504 26.414 1.00 95.06 202 SER A O 1
ATOM 1570 N N . SER A 1 203 ? -10.293 13.161 26.585 1.00 95.06 203 SER A N 1
ATOM 1571 C CA . SER A 1 203 ? -10.415 12.988 28.042 1.00 95.06 203 SER A CA 1
ATOM 1572 C C . SER A 1 203 ? -10.207 11.543 28.509 1.00 95.06 203 SER A C 1
ATOM 1574 O O . SER A 1 203 ? -9.923 11.308 29.680 1.00 95.06 203 SER A O 1
ATOM 1576 N N . ARG A 1 204 ? -10.334 10.560 27.611 1.00 96.69 204 ARG A N 1
ATOM 1577 C CA . ARG A 1 204 ? -10.216 9.128 27.917 1.00 96.69 204 ARG A CA 1
ATOM 1578 C C . ARG A 1 204 ? -8.817 8.564 27.669 1.00 96.69 204 ARG A C 1
ATOM 1580 O O . ARG A 1 204 ? -8.611 7.368 27.890 1.00 96.69 204 ARG A O 1
ATOM 1587 N N . LYS A 1 205 ? -7.848 9.389 27.248 1.00 95.94 205 LYS A N 1
ATOM 1588 C CA . LYS A 1 205 ? -6.499 8.937 26.865 1.00 95.94 205 LYS A CA 1
ATOM 1589 C C . LYS A 1 205 ? -5.832 8.064 27.926 1.00 95.94 205 LYS A C 1
ATOM 1591 O O . LYS A 1 205 ? -5.427 6.952 27.602 1.00 95.94 205 LYS A O 1
ATOM 1596 N N . ASP A 1 206 ? -5.828 8.489 29.188 1.00 96.75 206 ASP A N 1
ATOM 1597 C CA . ASP A 1 206 ? -5.113 7.783 30.254 1.00 96.75 206 ASP A CA 1
ATOM 1598 C C . ASP A 1 206 ? -5.778 6.430 30.538 1.00 96.75 206 ASP A C 1
ATOM 1600 O O . ASP A 1 206 ? -5.110 5.402 30.660 1.00 96.75 206 ASP A O 1
ATOM 1604 N N . THR A 1 207 ? -7.116 6.400 30.531 1.00 97.19 207 THR A N 1
ATOM 1605 C CA . THR A 1 207 ? -7.893 5.172 30.759 1.00 97.19 207 THR A CA 1
ATOM 1606 C C . THR A 1 207 ? -7.673 4.121 29.672 1.00 97.19 207 THR A C 1
ATOM 1608 O O . THR A 1 207 ? -7.562 2.934 29.981 1.00 97.19 207 THR A O 1
ATOM 1611 N N . VAL A 1 208 ? -7.554 4.537 28.407 1.00 97.56 208 VAL A N 1
ATOM 1612 C CA . VAL A 1 208 ? -7.253 3.626 27.294 1.00 97.56 208 VAL A CA 1
ATOM 1613 C C . VAL A 1 208 ? -5.776 3.233 27.302 1.00 97.56 208 VAL A C 1
ATOM 1615 O O . VAL A 1 208 ? -5.450 2.066 27.085 1.00 97.56 208 VAL A O 1
ATOM 1618 N N . GLN A 1 209 ? -4.873 4.171 27.597 1.00 97.50 209 GLN A N 1
ATOM 1619 C CA . GLN A 1 209 ? -3.431 3.933 27.603 1.00 97.50 209 GLN A CA 1
ATOM 1620 C C . GLN A 1 209 ? -3.004 2.882 28.636 1.00 97.50 209 GLN A C 1
ATOM 1622 O O . GLN A 1 209 ? -2.158 2.036 28.336 1.00 97.50 209 GLN A O 1
ATOM 1627 N N . VAL A 1 210 ? -3.633 2.859 29.817 1.00 96.75 210 VAL A N 1
ATOM 1628 C CA . VAL A 1 210 ? -3.376 1.847 30.861 1.00 96.75 210 VAL A CA 1
ATOM 1629 C C . VAL A 1 210 ? -3.616 0.415 30.360 1.00 96.75 210 VAL A C 1
ATOM 1631 O O . VAL A 1 210 ? -2.949 -0.514 30.819 1.00 96.75 210 VAL A O 1
ATOM 1634 N N . LEU A 1 211 ? -4.488 0.210 29.365 1.00 97.94 211 LEU A N 1
ATOM 1635 C CA . LEU A 1 211 ? -4.759 -1.119 28.804 1.00 97.94 211 LEU A CA 1
ATOM 1636 C C . LEU A 1 211 ? -3.581 -1.704 28.015 1.00 97.94 211 LEU A C 1
ATOM 1638 O O . LEU A 1 211 ? -3.562 -2.914 27.781 1.00 97.94 211 LEU A O 1
ATOM 1642 N N . TYR A 1 212 ? -2.580 -0.902 27.641 1.00 98.12 212 TYR A N 1
ATOM 1643 C CA . TYR A 1 212 ? -1.414 -1.391 26.905 1.00 98.12 212 TYR A CA 1
ATOM 1644 C C . TYR A 1 212 ? -0.685 -2.522 27.638 1.00 98.12 212 TYR A C 1
ATOM 1646 O O . TYR A 1 212 ? -0.351 -3.534 27.026 1.00 98.12 212 TYR A O 1
ATOM 1654 N N . SER A 1 213 ? -0.480 -2.404 28.955 1.00 97.12 213 SER A N 1
ATOM 1655 C CA . SER A 1 213 ? 0.196 -3.445 29.748 1.00 97.12 213 SER A CA 1
ATOM 1656 C C . SER A 1 213 ? -0.577 -4.767 29.723 1.00 97.12 213 SER A C 1
ATOM 1658 O O . SER A 1 213 ? 0.016 -5.832 29.544 1.00 97.12 213 SER A O 1
ATOM 1660 N N . LYS A 1 214 ? -1.912 -4.696 29.803 1.00 97.31 214 LYS A N 1
ATOM 1661 C CA . LYS A 1 214 ? -2.809 -5.851 29.691 1.00 97.31 214 LYS A CA 1
ATOM 1662 C C . LYS A 1 214 ? -2.726 -6.491 28.304 1.00 97.31 214 LYS A C 1
ATOM 1664 O O . LYS A 1 214 ? -2.651 -7.714 28.204 1.00 97.31 214 LYS A O 1
ATOM 1669 N N . ILE A 1 215 ? -2.691 -5.682 27.241 1.00 97.88 215 ILE A N 1
ATOM 1670 C CA . ILE A 1 215 ? -2.537 -6.170 25.863 1.00 97.88 215 ILE A CA 1
ATOM 1671 C C . ILE A 1 215 ? -1.179 -6.859 25.688 1.00 97.88 215 ILE A C 1
ATOM 1673 O O . ILE A 1 215 ? -1.124 -7.970 25.168 1.00 97.88 215 ILE A O 1
ATOM 1677 N N . ARG A 1 216 ? -0.090 -6.257 26.180 1.00 97.38 216 ARG A N 1
ATOM 1678 C CA . ARG A 1 216 ? 1.258 -6.844 26.117 1.00 97.38 216 ARG A CA 1
ATOM 1679 C C . ARG A 1 216 ? 1.367 -8.150 26.893 1.00 97.38 216 ARG A C 1
ATOM 1681 O O . ARG A 1 216 ? 1.926 -9.106 26.368 1.00 97.38 216 ARG A O 1
ATOM 1688 N N . SER A 1 217 ? 0.778 -8.225 28.085 1.00 97.12 217 SER A N 1
ATOM 1689 C CA . SER A 1 217 ? 0.706 -9.476 28.848 1.00 97.12 217 SER A CA 1
ATOM 1690 C C . SER A 1 217 ? -0.031 -10.569 28.067 1.00 97.12 217 SER A C 1
ATOM 1692 O O . SER A 1 217 ? 0.454 -11.693 27.975 1.00 97.12 217 SER A O 1
ATOM 1694 N N . ALA A 1 218 ? -1.158 -10.242 27.427 1.00 97.00 218 ALA A N 1
ATOM 1695 C CA . ALA A 1 218 ? -1.900 -11.196 26.606 1.00 97.00 218 ALA A CA 1
ATOM 1696 C C . ALA A 1 218 ? -1.134 -11.638 25.346 1.00 97.00 218 ALA A C 1
ATOM 1698 O O . ALA A 1 218 ? -1.226 -12.802 24.962 1.00 97.00 218 ALA A O 1
ATOM 1699 N N . ILE A 1 219 ? -0.365 -10.737 24.724 1.00 95.81 219 ILE A N 1
ATOM 1700 C CA . ILE A 1 219 ? 0.512 -11.066 23.591 1.00 95.81 219 ILE A CA 1
ATOM 1701 C C . ILE A 1 219 ? 1.562 -12.095 24.020 1.00 95.81 219 ILE A C 1
ATOM 1703 O O . ILE A 1 219 ? 1.708 -13.113 23.346 1.00 95.81 219 ILE A O 1
ATOM 1707 N N . SER A 1 220 ? 2.227 -11.879 25.159 1.00 94.56 220 SER A N 1
ATOM 1708 C CA . SER A 1 220 ? 3.194 -12.837 25.712 1.00 94.56 220 SER A CA 1
ATOM 1709 C C . SER A 1 220 ? 2.539 -14.160 26.133 1.00 94.56 220 SER A C 1
ATOM 1711 O O . SER A 1 220 ? 3.138 -15.220 25.990 1.00 94.56 220 SER A O 1
ATOM 1713 N N . ASN A 1 221 ? 1.284 -14.121 26.592 1.00 91.81 221 ASN A N 1
ATOM 1714 C CA . ASN A 1 221 ? 0.538 -15.273 27.110 1.00 91.81 221 ASN A CA 1
ATOM 1715 C C . ASN A 1 221 ? -0.358 -15.937 26.044 1.00 91.81 221 ASN A C 1
ATOM 1717 O O . ASN A 1 221 ? -1.577 -16.101 26.218 1.00 91.81 221 ASN A O 1
ATOM 1721 N N . GLY A 1 222 ? 0.263 -16.343 24.933 1.00 86.75 222 GLY A N 1
ATOM 1722 C CA . GLY A 1 222 ? -0.371 -17.138 23.874 1.00 86.75 222 GLY A CA 1
ATOM 1723 C C . GLY A 1 222 ? -0.969 -16.339 22.711 1.00 86.75 222 GLY A C 1
ATOM 1724 O O . GLY A 1 222 ? -1.733 -16.904 21.932 1.00 86.75 222 GLY A O 1
ATOM 1725 N N . GLY A 1 223 ? -0.635 -15.051 22.583 1.00 93.75 223 GLY A N 1
ATOM 1726 C CA . GLY A 1 223 ? -0.998 -14.223 21.434 1.00 93.75 223 GLY A CA 1
ATOM 1727 C C . GLY A 1 223 ? -2.445 -13.714 21.423 1.00 93.75 223 GLY A C 1
ATOM 1728 O O . GLY A 1 223 ? -3.357 -14.258 22.050 1.00 93.75 223 GLY A O 1
ATOM 1729 N N . VAL A 1 224 ? -2.668 -12.639 20.663 1.00 96.88 224 VAL A N 1
ATOM 1730 C CA . VAL A 1 224 ? -3.984 -11.980 20.508 1.00 96.88 224 VAL A CA 1
ATOM 1731 C C . VAL A 1 224 ? -4.527 -12.047 19.079 1.00 96.88 224 VAL A C 1
ATOM 1733 O O . VAL A 1 224 ? -5.617 -11.542 18.812 1.00 96.88 224 VAL A O 1
ATOM 1736 N N . THR A 1 225 ? -3.788 -12.671 18.160 1.00 95.75 225 THR A N 1
ATOM 1737 C CA . THR A 1 225 ? -4.099 -12.730 16.727 1.00 95.75 225 THR A CA 1
ATOM 1738 C C . THR A 1 225 ? -4.300 -14.164 16.252 1.00 95.75 225 THR A C 1
ATOM 1740 O O . THR A 1 225 ? -3.887 -15.110 16.920 1.00 95.75 225 THR A O 1
ATOM 1743 N N . THR A 1 226 ? -4.960 -14.331 15.105 1.00 94.31 226 THR A N 1
ATOM 1744 C CA . THR A 1 226 ? -5.148 -15.642 14.451 1.00 94.31 226 THR A CA 1
ATOM 1745 C C . THR A 1 226 ? -4.267 -15.840 13.220 1.00 94.31 226 THR A C 1
ATOM 1747 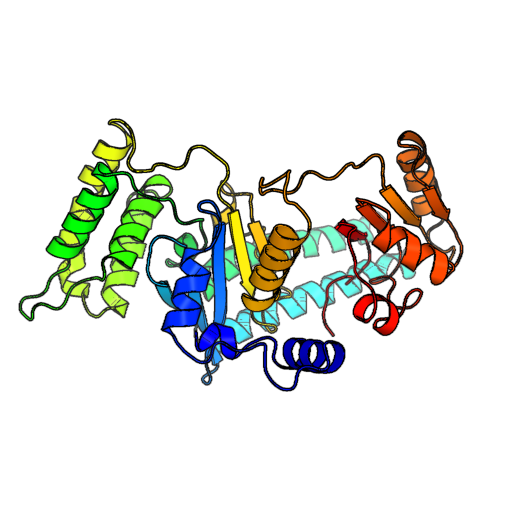O O . THR A 1 226 ? -4.236 -16.936 12.669 1.00 94.31 226 THR A O 1
ATOM 1750 N N . ASP A 1 227 ? -3.608 -14.788 12.736 1.00 91.62 227 ASP A N 1
ATOM 1751 C CA . ASP A 1 227 ? -2.798 -14.854 11.519 1.00 91.62 227 ASP A CA 1
ATOM 1752 C C . ASP A 1 227 ? -1.418 -15.450 11.803 1.00 91.62 227 ASP A C 1
ATOM 1754 O O . ASP A 1 227 ? -0.730 -15.038 12.736 1.00 91.62 227 ASP A O 1
ATOM 1758 N N . THR A 1 228 ? -1.029 -16.424 10.982 1.00 86.44 228 THR A N 1
ATOM 1759 C CA . THR A 1 228 ? 0.226 -17.184 11.105 1.00 86.44 228 THR A CA 1
ATOM 1760 C C . THR A 1 228 ? 1.159 -17.000 9.905 1.00 86.44 228 THR A C 1
ATOM 1762 O O . THR A 1 228 ? 2.307 -17.433 9.953 1.00 86.44 228 THR A O 1
ATOM 1765 N N . GLY A 1 229 ? 0.676 -16.367 8.833 1.00 89.19 229 GLY A N 1
ATOM 1766 C CA . GLY A 1 229 ? 1.390 -16.172 7.573 1.00 89.19 229 GLY A CA 1
ATOM 1767 C C . GLY A 1 229 ? 1.720 -14.705 7.269 1.00 89.19 229 GLY A C 1
ATOM 1768 O O . GLY A 1 229 ? 1.480 -13.821 8.099 1.00 89.19 229 GLY A O 1
ATOM 1769 N N . PRO A 1 230 ? 2.272 -14.429 6.074 1.00 92.06 230 PRO A N 1
ATOM 1770 C CA . PRO A 1 230 ? 2.493 -13.063 5.621 1.00 92.06 230 PRO A CA 1
ATOM 1771 C C . PRO A 1 230 ? 1.161 -12.312 5.538 1.00 92.06 230 PRO A C 1
ATOM 1773 O O . PRO A 1 230 ? 0.154 -12.862 5.106 1.00 92.06 230 PRO A O 1
ATOM 1776 N N . CYS A 1 231 ? 1.170 -11.049 5.957 1.00 95.19 231 CYS A N 1
ATOM 1777 C CA . CYS A 1 231 ? 0.047 -10.133 5.790 1.00 95.19 231 CYS A CA 1
ATOM 1778 C C . CYS A 1 231 ? 0.486 -9.004 4.859 1.00 95.19 231 CYS A C 1
ATOM 1780 O O . CYS A 1 231 ? 1.588 -8.473 5.010 1.00 95.19 231 CYS A O 1
ATOM 1782 N N . TYR A 1 232 ? -0.375 -8.647 3.915 1.00 96.69 232 TYR A N 1
ATOM 1783 C CA . TYR A 1 232 ? -0.072 -7.747 2.813 1.00 96.69 232 TYR A CA 1
ATOM 1784 C C . TYR A 1 232 ? -0.745 -6.390 3.013 1.00 96.69 232 TYR A C 1
ATOM 1786 O O . TYR A 1 232 ? -1.943 -6.310 3.304 1.00 96.69 232 TYR A O 1
ATOM 1794 N N . THR A 1 233 ? 0.010 -5.319 2.782 1.00 98.25 233 THR A N 1
ATOM 1795 C CA . THR A 1 233 ? -0.522 -3.961 2.653 1.00 98.25 233 THR A CA 1
ATOM 1796 C C . THR A 1 233 ? -0.572 -3.587 1.178 1.00 98.25 233 THR A C 1
ATOM 1798 O O . THR A 1 233 ? 0.458 -3.460 0.519 1.00 98.25 233 THR A O 1
ATOM 1801 N N . PHE A 1 234 ? -1.773 -3.345 0.666 1.00 98.06 234 PHE A N 1
ATOM 1802 C CA . PHE A 1 234 ? -1.969 -2.816 -0.674 1.00 98.06 234 PHE A CA 1
ATOM 1803 C C . PHE A 1 234 ? -2.335 -1.337 -0.631 1.00 98.06 234 PHE A C 1
ATOM 1805 O O . PHE A 1 234 ? -3.376 -0.960 -0.092 1.00 98.06 234 PHE A O 1
ATOM 1812 N N . MET A 1 235 ? -1.495 -0.497 -1.223 1.00 97.81 235 MET A N 1
ATOM 1813 C CA . MET A 1 235 ? -1.646 0.951 -1.216 1.00 97.81 235 MET A CA 1
ATOM 1814 C C . MET A 1 235 ? -2.319 1.449 -2.492 1.00 97.81 235 MET A C 1
ATOM 1816 O O . MET A 1 235 ? -1.863 1.178 -3.597 1.00 97.81 235 MET A O 1
ATOM 1820 N N . ILE A 1 236 ? -3.380 2.225 -2.336 1.00 96.94 236 ILE A N 1
ATOM 1821 C CA . ILE A 1 236 ? -4.005 3.017 -3.389 1.00 96.94 236 ILE A CA 1
ATOM 1822 C C . ILE A 1 236 ? -3.627 4.458 -3.079 1.00 96.94 236 ILE A C 1
ATOM 1824 O O . ILE A 1 236 ? -4.060 5.006 -2.068 1.00 96.94 236 ILE A O 1
ATOM 1828 N N . VAL A 1 237 ? -2.759 5.036 -3.899 1.00 95.56 237 VAL A N 1
ATOM 1829 C CA . VAL A 1 237 ? -2.150 6.345 -3.644 1.00 95.56 237 VAL A CA 1
ATOM 1830 C C . VAL A 1 237 ? -2.761 7.366 -4.593 1.00 95.56 237 VAL A C 1
ATOM 1832 O O . VAL A 1 237 ? -2.949 7.069 -5.773 1.00 95.56 237 VAL A O 1
ATOM 1835 N N . CYS A 1 238 ? -3.079 8.561 -4.094 1.00 92.12 238 CYS A N 1
ATOM 1836 C CA . CYS A 1 238 ? -3.525 9.654 -4.947 1.00 92.12 238 CYS A CA 1
ATOM 1837 C C . CYS A 1 238 ? -2.444 10.030 -5.985 1.00 92.12 238 CYS A C 1
ATOM 1839 O O . CYS A 1 238 ? -1.249 9.926 -5.685 1.00 92.12 238 CYS A O 1
ATOM 1841 N N . PRO A 1 239 ? -2.835 10.483 -7.191 1.00 89.00 239 PRO A N 1
ATOM 1842 C CA . PRO A 1 239 ? -1.887 10.803 -8.259 1.00 89.00 239 PRO A CA 1
ATOM 1843 C C . PRO A 1 239 ? -0.766 11.760 -7.832 1.00 89.00 239 PRO A C 1
ATOM 1845 O O . PRO A 1 239 ? 0.396 11.487 -8.122 1.00 89.00 239 PRO A O 1
ATOM 1848 N N . ASP A 1 240 ? -1.091 12.795 -7.048 1.00 89.69 240 ASP A N 1
ATOM 1849 C CA . ASP A 1 240 ? -0.131 13.808 -6.576 1.00 89.69 240 ASP A CA 1
ATOM 1850 C C . ASP A 1 240 ? 1.038 13.213 -5.774 1.00 89.69 240 ASP A C 1
ATOM 1852 O O . ASP A 1 240 ? 2.133 13.766 -5.743 1.00 89.69 240 ASP A O 1
ATOM 1856 N N . LEU A 1 241 ? 0.827 12.064 -5.127 1.00 94.62 241 LEU A N 1
ATOM 1857 C CA . LEU A 1 241 ? 1.817 11.420 -4.265 1.00 94.62 241 LEU A CA 1
ATOM 1858 C C . LEU A 1 241 ? 2.347 10.102 -4.842 1.00 94.62 241 LEU A C 1
ATOM 1860 O O . LEU A 1 241 ? 3.040 9.358 -4.142 1.00 94.62 241 LEU A O 1
ATOM 1864 N N . THR A 1 242 ? 2.051 9.788 -6.106 1.00 92.00 242 THR A N 1
ATOM 1865 C CA . THR A 1 242 ? 2.472 8.521 -6.723 1.00 92.00 242 THR A CA 1
ATOM 1866 C C . THR A 1 242 ? 3.987 8.442 -6.946 1.00 92.00 242 THR A C 1
ATOM 1868 O O . THR A 1 242 ? 4.570 7.359 -6.918 1.00 92.00 242 THR A O 1
ATOM 1871 N N . THR A 1 243 ? 4.666 9.578 -7.113 1.00 92.19 243 THR A N 1
ATOM 1872 C CA . THR A 1 243 ? 6.122 9.629 -7.335 1.00 92.19 243 THR A CA 1
ATOM 1873 C C . THR A 1 243 ? 6.930 9.279 -6.084 1.00 92.19 243 THR A C 1
ATOM 1875 O O . THR A 1 243 ? 8.069 8.823 -6.197 1.00 92.19 243 THR A O 1
ATOM 1878 N N . PHE A 1 244 ? 6.354 9.449 -4.890 1.00 95.62 244 PHE A N 1
ATOM 1879 C CA . PHE A 1 244 ? 7.010 9.090 -3.636 1.00 95.62 244 PHE A CA 1
ATOM 1880 C C . PHE A 1 244 ? 7.105 7.560 -3.482 1.00 95.62 244 PHE A C 1
ATOM 1882 O O . PHE A 1 244 ? 6.111 6.866 -3.716 1.00 95.62 244 PHE A O 1
ATOM 1889 N N . PRO A 1 245 ? 8.257 6.992 -3.077 1.00 95.38 245 PRO A N 1
ATOM 1890 C CA . PRO A 1 245 ? 8.422 5.548 -2.913 1.00 95.38 245 PRO A CA 1
ATOM 1891 C C . PRO A 1 245 ? 7.868 5.074 -1.554 1.00 95.38 245 PRO A C 1
ATOM 1893 O O . PRO A 1 245 ? 8.606 4.833 -0.600 1.00 95.38 245 PRO A O 1
ATOM 1896 N N . TRP A 1 246 ? 6.545 4.950 -1.450 1.00 97.12 246 TRP A N 1
ATOM 1897 C CA . TRP A 1 246 ? 5.841 4.564 -0.219 1.00 97.12 246 TRP A CA 1
ATOM 1898 C C . TRP A 1 246 ? 6.308 3.232 0.388 1.00 97.12 246 TRP A C 1
ATOM 1900 O O . TRP A 1 246 ? 6.332 3.072 1.604 1.00 97.12 246 TRP A O 1
ATOM 1910 N N . GLU A 1 247 ? 6.717 2.282 -0.445 1.00 96.81 247 GLU A N 1
ATOM 1911 C CA . GLU A 1 247 ? 7.079 0.918 -0.054 1.00 96.81 247 GLU A CA 1
ATOM 1912 C C . GLU A 1 247 ? 8.363 0.845 0.783 1.00 96.81 247 GLU A C 1
ATOM 1914 O O . GLU A 1 247 ? 8.559 -0.119 1.518 1.00 96.81 247 GLU A O 1
ATOM 1919 N N . ILE A 1 248 ? 9.232 1.860 0.703 1.00 95.44 248 ILE A N 1
ATOM 1920 C CA . ILE A 1 248 ? 10.525 1.891 1.413 1.00 95.44 248 ILE A CA 1
ATOM 1921 C C . ILE A 1 248 ? 10.505 2.772 2.668 1.00 95.44 248 ILE A C 1
ATOM 1923 O O . ILE A 1 248 ? 11.556 3.096 3.226 1.00 95.44 248 ILE A O 1
ATOM 1927 N N . MET A 1 249 ? 9.320 3.187 3.120 1.00 96.25 249 MET A N 1
ATOM 1928 C CA . MET A 1 249 ? 9.183 3.998 4.327 1.00 96.25 249 MET A CA 1
ATOM 1929 C C . MET A 1 249 ? 9.663 3.258 5.586 1.00 96.25 249 MET A C 1
ATOM 1931 O O . MET A 1 249 ? 9.495 2.039 5.688 1.00 96.25 249 MET A O 1
ATOM 1935 N N . PRO A 1 250 ? 10.190 3.980 6.598 1.00 96.81 250 PRO A N 1
ATOM 1936 C CA . PRO A 1 250 ? 10.665 3.373 7.838 1.00 96.81 250 PRO A CA 1
ATOM 1937 C C . PRO A 1 250 ? 9.632 2.483 8.531 1.00 96.81 250 PRO A C 1
ATOM 1939 O O . PRO A 1 250 ? 10.009 1.439 9.063 1.00 96.81 250 PRO A O 1
ATOM 1942 N N . ILE A 1 251 ? 8.344 2.851 8.486 1.00 97.56 251 ILE A N 1
ATOM 1943 C CA . ILE A 1 251 ? 7.268 2.055 9.089 1.00 97.56 251 ILE A CA 1
ATOM 1944 C C . ILE A 1 251 ? 7.189 0.627 8.523 1.00 97.56 251 ILE A C 1
ATOM 1946 O O . ILE A 1 251 ? 6.834 -0.299 9.246 1.00 97.56 251 ILE A O 1
ATOM 1950 N N . PHE A 1 252 ? 7.593 0.412 7.268 1.00 97.38 252 PHE A N 1
ATOM 1951 C CA . PHE A 1 252 ? 7.562 -0.898 6.616 1.00 97.38 252 PHE A CA 1
ATOM 1952 C C . PHE A 1 252 ? 8.839 -1.725 6.797 1.00 97.38 252 PHE A C 1
ATOM 1954 O O . PHE A 1 252 ? 8.893 -2.854 6.313 1.00 97.38 252 PHE A O 1
ATOM 1961 N N . ARG A 1 253 ? 9.849 -1.237 7.538 1.00 93.81 253 ARG A N 1
ATOM 1962 C CA . ARG A 1 253 ? 11.138 -1.939 7.726 1.00 93.81 253 ARG A CA 1
ATOM 1963 C C . ARG A 1 253 ? 10.973 -3.405 8.147 1.00 93.81 253 ARG A C 1
ATOM 1965 O O . ARG A 1 253 ? 11.709 -4.258 7.667 1.00 93.81 253 ARG A O 1
ATOM 1972 N N . ASN A 1 254 ? 9.991 -3.686 9.007 1.00 93.50 254 ASN A N 1
ATOM 1973 C CA . ASN A 1 254 ? 9.689 -5.029 9.520 1.00 93.50 254 ASN A CA 1
ATOM 1974 C C . ASN A 1 254 ? 8.368 -5.602 8.960 1.00 93.50 254 ASN A C 1
ATOM 1976 O O . ASN A 1 254 ? 7.786 -6.517 9.541 1.00 93.50 254 ASN A O 1
ATOM 1980 N N . SER A 1 255 ? 7.865 -5.037 7.860 1.00 94.56 255 SER A N 1
ATOM 1981 C CA . SER A 1 255 ? 6.617 -5.426 7.195 1.00 94.56 255 SER A CA 1
ATOM 1982 C C . SER A 1 255 ? 6.768 -5.275 5.671 1.00 94.56 255 SER A C 1
ATOM 1984 O O . SER A 1 255 ? 6.193 -4.354 5.094 1.00 94.56 255 SER A O 1
ATOM 1986 N N . PRO A 1 256 ? 7.540 -6.161 5.010 1.00 94.50 256 PRO A N 1
ATOM 1987 C CA . PRO A 1 256 ? 8.007 -5.954 3.634 1.00 94.50 256 PRO A CA 1
ATOM 1988 C C . PRO A 1 256 ? 6.954 -6.231 2.550 1.00 94.50 256 PRO A C 1
ATOM 1990 O O . PRO A 1 256 ? 7.177 -5.921 1.384 1.00 94.50 256 PRO A O 1
ATOM 1993 N N . TYR A 1 257 ? 5.816 -6.834 2.899 1.00 96.50 257 TYR A N 1
ATOM 1994 C CA . TYR A 1 257 ? 4.779 -7.233 1.946 1.00 96.50 257 TYR A CA 1
ATOM 1995 C C . TYR A 1 257 ? 3.871 -6.055 1.581 1.00 96.50 257 TYR A C 1
ATOM 1997 O O . TYR A 1 257 ? 2.696 -6.008 1.950 1.00 96.50 257 TYR A O 1
ATOM 2005 N N . VAL A 1 258 ? 4.442 -5.087 0.867 1.00 97.56 258 VAL A N 1
ATOM 2006 C CA . VAL A 1 258 ? 3.765 -3.863 0.437 1.00 97.56 258 VAL A CA 1
ATOM 2007 C C . VAL A 1 258 ? 3.728 -3.812 -1.084 1.00 97.56 258 VAL A C 1
ATOM 2009 O O . VAL A 1 258 ? 4.741 -4.022 -1.745 1.00 97.56 258 VAL A O 1
ATOM 2012 N N . ALA A 1 259 ? 2.558 -3.530 -1.645 1.00 96.19 259 ALA A N 1
ATOM 2013 C CA . ALA A 1 259 ? 2.383 -3.341 -3.081 1.00 96.19 259 ALA A CA 1
ATOM 2014 C C . ALA A 1 259 ? 1.374 -2.225 -3.352 1.00 96.19 259 ALA A C 1
ATOM 2016 O O . ALA A 1 259 ? 0.578 -1.873 -2.482 1.00 96.19 259 ALA A O 1
ATOM 2017 N N . ARG A 1 260 ? 1.364 -1.684 -4.571 1.00 95.88 260 ARG A N 1
ATOM 2018 C CA . ARG A 1 260 ? 0.352 -0.709 -4.992 1.00 95.88 260 ARG A CA 1
ATOM 2019 C C . ARG A 1 260 ? -0.780 -1.349 -5.768 1.00 95.88 260 ARG A C 1
ATOM 2021 O O . ARG A 1 260 ? -0.605 -2.341 -6.470 1.00 95.88 260 ARG A O 1
ATOM 2028 N N . LEU A 1 261 ? -1.939 -0.717 -5.669 1.00 93.69 261 LEU A N 1
ATOM 2029 C CA . LEU A 1 261 ? -3.100 -0.972 -6.499 1.00 93.69 261 LEU A CA 1
ATOM 2030 C C . LEU A 1 261 ? -3.566 0.344 -7.123 1.00 93.69 261 LEU A C 1
ATOM 2032 O O . LEU A 1 261 ? -3.574 1.369 -6.442 1.00 93.69 261 LEU A O 1
ATOM 2036 N N . PRO A 1 262 ? -4.038 0.324 -8.377 1.00 90.81 262 PRO A N 1
ATOM 2037 C CA . PRO A 1 262 ? -4.612 1.514 -8.996 1.00 90.81 262 PRO A CA 1
ATOM 2038 C C . PRO A 1 262 ? -5.945 1.908 -8.344 1.00 90.81 262 PRO A C 1
ATOM 2040 O O . PRO A 1 262 ? -6.242 3.085 -8.182 1.00 90.81 262 PRO A O 1
ATOM 2043 N N . SER A 1 263 ? -6.777 0.932 -7.968 1.00 91.44 263 SER A N 1
ATOM 2044 C CA . SER A 1 263 ? -8.052 1.183 -7.293 1.00 91.44 263 SER A CA 1
ATOM 2045 C C . SER A 1 263 ? -8.592 -0.066 -6.596 1.00 91.44 263 SER A C 1
ATOM 2047 O O . SER A 1 263 ? -8.203 -1.197 -6.907 1.00 91.44 263 SER A O 1
ATOM 2049 N N . VAL A 1 264 ? -9.561 0.141 -5.698 1.00 91.69 264 VAL A N 1
ATOM 2050 C CA . VAL A 1 264 ? -10.334 -0.945 -5.072 1.00 91.69 264 VAL A CA 1
ATOM 2051 C C . VAL A 1 264 ? -11.100 -1.746 -6.134 1.00 91.69 264 VAL A C 1
ATOM 2053 O O . VAL A 1 264 ? -11.187 -2.970 -6.052 1.00 91.69 264 VAL A O 1
ATOM 2056 N N . HIS A 1 265 ? -11.629 -1.074 -7.160 1.00 88.69 265 HIS A N 1
ATOM 2057 C CA . HIS A 1 265 ? -12.397 -1.698 -8.240 1.00 88.69 265 HIS A CA 1
ATOM 2058 C C . HIS A 1 265 ? -11.547 -2.665 -9.053 1.00 88.69 265 HIS A C 1
ATOM 2060 O O . HIS A 1 265 ? -11.975 -3.792 -9.297 1.00 88.69 265 HIS A O 1
ATOM 2066 N N . THR A 1 266 ? -10.333 -2.249 -9.419 1.00 87.69 266 THR A N 1
ATOM 2067 C CA . THR A 1 266 ? -9.399 -3.084 -10.180 1.00 87.69 266 THR A CA 1
ATOM 2068 C C . THR A 1 266 ? -9.020 -4.332 -9.394 1.00 87.69 266 THR A C 1
ATOM 2070 O O . THR A 1 266 ? -9.048 -5.422 -9.954 1.00 87.69 266 THR A O 1
ATOM 2073 N N . LEU A 1 267 ? -8.749 -4.210 -8.089 1.00 90.88 267 LEU A N 1
ATOM 2074 C CA . LEU A 1 267 ? -8.475 -5.373 -7.244 1.00 90.88 267 LEU A CA 1
ATOM 2075 C C . LEU A 1 267 ? -9.622 -6.381 -7.287 1.00 90.88 267 LEU A C 1
ATOM 2077 O O . LEU A 1 267 ? -9.399 -7.563 -7.531 1.00 90.88 267 LEU A O 1
ATOM 2081 N N . PHE A 1 268 ? -10.854 -5.928 -7.059 1.00 88.38 268 PHE A N 1
ATOM 2082 C CA . PHE A 1 268 ? -11.992 -6.840 -7.031 1.00 88.38 268 PHE A CA 1
ATOM 2083 C C . PHE A 1 268 ? -12.323 -7.431 -8.395 1.00 88.38 268 PHE A C 1
ATOM 2085 O O . PHE A 1 268 ? -12.750 -8.583 -8.457 1.00 88.38 268 PHE A O 1
ATOM 2092 N N . GLN A 1 269 ? -12.097 -6.690 -9.478 1.00 84.88 269 GLN A N 1
ATOM 2093 C CA . GLN A 1 269 ? -12.185 -7.236 -10.825 1.00 84.88 269 GLN A CA 1
ATOM 2094 C C . GLN A 1 269 ? -11.154 -8.352 -11.026 1.00 84.88 269 GLN A C 1
ATOM 2096 O O . GLN A 1 269 ? -11.528 -9.441 -11.453 1.00 84.88 269 GLN A O 1
ATOM 2101 N N . THR A 1 270 ? -9.896 -8.133 -10.632 1.00 85.06 270 THR A N 1
ATOM 2102 C CA . THR A 1 270 ? -8.841 -9.155 -10.687 1.00 85.06 270 THR A CA 1
ATOM 2103 C C . THR A 1 270 ? -9.200 -10.382 -9.848 1.00 85.06 270 THR A C 1
ATOM 2105 O O . THR A 1 270 ? -9.121 -11.509 -10.333 1.00 85.06 270 THR A O 1
ATOM 2108 N N . LEU A 1 271 ? -9.664 -10.188 -8.609 1.00 84.94 271 LEU A N 1
ATOM 2109 C CA . LEU A 1 271 ? -10.097 -11.281 -7.733 1.00 84.94 271 LEU A CA 1
ATOM 2110 C C . LEU A 1 271 ? -11.285 -12.057 -8.319 1.00 84.94 271 LEU A C 1
ATOM 2112 O O . LEU A 1 271 ? -11.343 -13.278 -8.191 1.00 84.94 271 LEU A O 1
ATOM 2116 N N . LYS A 1 272 ? -12.234 -11.366 -8.961 1.00 82.31 272 LYS A N 1
ATOM 2117 C CA . LYS A 1 272 ? -13.399 -11.985 -9.601 1.00 82.31 272 LYS A CA 1
ATOM 2118 C C . LYS A 1 272 ? -12.995 -12.829 -10.809 1.00 82.31 272 LYS A C 1
ATOM 2120 O O . LYS A 1 272 ? -13.353 -14.001 -10.848 1.00 82.31 272 LYS A O 1
ATOM 2125 N N . LEU A 1 273 ? -12.218 -12.266 -11.736 1.00 77.50 273 LEU A N 1
ATOM 2126 C CA . LEU A 1 273 ? -11.750 -12.977 -12.932 1.00 77.50 273 LEU A CA 1
ATOM 2127 C C . LEU A 1 273 ? -11.005 -14.264 -12.559 1.00 77.50 273 LEU A C 1
ATOM 2129 O O . LEU A 1 273 ? -11.180 -15.301 -13.188 1.00 77.50 273 LEU A O 1
ATOM 2133 N N . ARG A 1 274 ? -10.228 -14.243 -11.471 1.00 73.06 274 ARG A N 1
ATOM 2134 C CA . ARG A 1 274 ? -9.517 -15.437 -10.993 1.00 73.06 274 ARG A CA 1
ATOM 2135 C C . ARG A 1 274 ? -10.438 -16.501 -10.395 1.00 73.06 274 ARG A C 1
ATOM 2137 O O . ARG A 1 274 ? -10.179 -17.684 -10.594 1.00 73.06 274 ARG A O 1
ATOM 2144 N N . LYS A 1 275 ? -11.521 -16.109 -9.714 1.00 70.00 275 LYS A N 1
ATOM 2145 C CA . LYS A 1 275 ? -12.541 -17.058 -9.231 1.00 70.00 275 LYS A CA 1
ATOM 2146 C C . LYS A 1 275 ? -13.285 -17.747 -10.377 1.00 70.00 275 LYS A C 1
ATOM 2148 O O . LYS A 1 275 ? -13.710 -18.881 -10.207 1.00 70.00 275 LYS A O 1
ATOM 2153 N N . GLU A 1 276 ? -13.450 -17.067 -11.509 1.00 65.44 276 GLU A N 1
ATOM 2154 C CA . GLU A 1 276 ? -14.158 -17.594 -12.683 1.00 65.44 276 GLU A CA 1
ATOM 2155 C C . GLU A 1 276 ? -13.281 -18.544 -13.520 1.00 65.44 276 GLU A C 1
ATOM 2157 O O . GLU A 1 276 ? -13.788 -19.526 -14.051 1.00 65.44 276 GLU A O 1
ATOM 2162 N N . VAL A 1 277 ? -11.965 -18.301 -13.593 1.00 58.44 277 VAL A N 1
ATOM 2163 C CA . VAL A 1 277 ? -11.027 -19.083 -14.428 1.00 58.44 277 VAL A CA 1
ATOM 2164 C C . VAL A 1 277 ? -10.527 -20.375 -13.752 1.00 58.44 277 VAL A C 1
ATOM 2166 O O . VAL A 1 277 ? -10.087 -21.293 -14.438 1.00 58.44 277 VAL A O 1
ATOM 2169 N N . SER A 1 278 ? -10.598 -20.495 -12.421 1.00 50.16 278 SER A N 1
ATOM 2170 C CA . SER A 1 278 ? -10.007 -21.620 -11.676 1.00 50.16 278 SER A CA 1
ATOM 2171 C C . SER A 1 278 ? -11.006 -22.283 -10.721 1.00 50.16 278 SER A C 1
ATOM 2173 O O . SER A 1 278 ? -11.231 -21.821 -9.602 1.00 50.16 278 SER A O 1
ATOM 2175 N N . VAL A 1 279 ? -11.575 -23.420 -11.137 1.00 50.09 279 VAL A N 1
ATOM 2176 C CA . VAL A 1 279 ? -12.375 -24.300 -10.258 1.00 50.09 279 VAL A CA 1
ATOM 2177 C C . VAL A 1 279 ? -11.471 -25.100 -9.299 1.00 50.09 279 VAL A C 1
ATOM 2179 O O . VAL A 1 279 ? -11.911 -25.476 -8.212 1.00 50.09 279 VAL A O 1
ATOM 2182 N N . LEU A 1 280 ? -10.197 -25.310 -9.663 1.00 45.00 280 LEU A N 1
ATOM 2183 C CA . LEU A 1 280 ? -9.292 -26.283 -9.030 1.00 45.00 280 LEU A CA 1
ATOM 2184 C C . LEU A 1 280 ? -8.149 -25.681 -8.188 1.00 45.00 280 LEU A C 1
ATOM 2186 O O . LEU A 1 280 ? -7.649 -26.364 -7.301 1.00 45.00 280 LEU A O 1
ATOM 2190 N N . VAL A 1 281 ? -7.761 -24.413 -8.376 1.00 49.03 281 VAL A N 1
ATOM 2191 C CA . VAL A 1 281 ? -6.682 -23.770 -7.595 1.00 49.03 281 VAL A CA 1
ATOM 2192 C C . VAL A 1 281 ? -7.183 -22.452 -7.010 1.00 49.03 281 VAL A C 1
ATOM 2194 O O . VAL A 1 281 ? -7.212 -21.414 -7.670 1.00 49.03 281 VAL A O 1
ATOM 2197 N N . ARG A 1 282 ? -7.637 -22.520 -5.755 1.00 54.50 282 ARG A N 1
ATOM 2198 C CA . ARG A 1 282 ? -8.244 -21.413 -4.992 1.00 54.50 282 ARG A CA 1
ATOM 2199 C C . ARG A 1 282 ? -7.234 -20.590 -4.178 1.00 54.50 282 ARG A C 1
ATOM 2201 O O . ARG A 1 282 ? -7.653 -19.762 -3.372 1.00 54.50 282 ARG A O 1
ATOM 2208 N N . SER A 1 283 ? -5.930 -20.832 -4.317 1.00 65.00 283 SER A N 1
ATOM 2209 C CA . SER A 1 283 ? -4.928 -20.214 -3.446 1.00 65.00 283 SER A CA 1
ATOM 2210 C C . SER A 1 283 ? -4.479 -18.849 -3.969 1.00 65.00 283 SER A C 1
ATOM 2212 O O . SER A 1 283 ? -3.988 -18.721 -5.087 1.00 65.00 283 SER A O 1
ATOM 2214 N N . ILE A 1 284 ? -4.649 -17.831 -3.131 1.00 76.44 284 ILE A N 1
ATOM 2215 C CA . ILE A 1 284 ? -3.922 -16.561 -3.197 1.00 76.44 284 ILE A CA 1
ATOM 2216 C C . ILE A 1 284 ? -2.767 -16.701 -2.189 1.00 76.44 284 ILE A C 1
ATOM 2218 O O . ILE A 1 284 ? -3.036 -17.166 -1.079 1.00 76.44 284 ILE A O 1
ATOM 2222 N N . PRO A 1 285 ? -1.514 -16.344 -2.531 1.00 79.12 285 PRO A N 1
ATOM 2223 C CA . PRO A 1 285 ? -1.050 -15.778 -3.801 1.00 79.12 285 PRO A CA 1
ATOM 2224 C C . PRO A 1 285 ? -1.076 -16.777 -4.969 1.00 79.12 285 PRO A C 1
ATOM 2226 O O . PRO A 1 285 ? -1.054 -17.990 -4.776 1.00 79.12 285 PRO A O 1
ATOM 2229 N N . ILE A 1 286 ? -1.112 -16.240 -6.192 1.00 76.50 286 ILE A N 1
ATOM 2230 C CA . ILE A 1 286 ? -1.060 -17.034 -7.426 1.00 76.50 286 ILE A CA 1
ATOM 2231 C C . ILE A 1 286 ? 0.377 -17.504 -7.643 1.00 76.50 286 ILE A C 1
ATOM 2233 O O . ILE A 1 286 ? 1.295 -16.685 -7.704 1.00 76.50 286 ILE A O 1
ATOM 2237 N N . THR A 1 287 ? 0.567 -18.812 -7.797 1.00 82.44 287 THR A N 1
ATOM 2238 C CA . THR A 1 287 ? 1.843 -19.380 -8.233 1.00 82.44 287 THR A CA 1
ATOM 2239 C C . THR A 1 287 ? 2.000 -19.174 -9.737 1.00 82.44 287 THR A C 1
ATOM 2241 O O . THR A 1 287 ? 1.088 -19.484 -10.499 1.00 82.44 287 THR A O 1
ATOM 2244 N N . VAL A 1 288 ? 3.153 -18.659 -10.158 1.00 85.94 288 VAL A N 1
ATOM 2245 C CA . VAL A 1 288 ? 3.516 -18.491 -11.572 1.00 85.94 288 VAL A CA 1
ATOM 2246 C C . VAL A 1 288 ? 4.710 -19.377 -11.901 1.00 85.94 288 VAL A C 1
ATOM 2248 O O . VAL A 1 288 ? 5.648 -19.469 -11.105 1.00 85.94 288 VAL A O 1
ATOM 2251 N N . ASN A 1 289 ? 4.695 -20.027 -13.063 1.00 89.69 289 ASN A N 1
ATOM 2252 C CA . ASN A 1 289 ? 5.837 -20.792 -13.539 1.00 89.69 289 ASN A CA 1
ATOM 2253 C C . ASN A 1 289 ? 6.831 -19.859 -14.239 1.00 89.69 289 ASN A C 1
ATOM 2255 O O . ASN A 1 289 ? 6.676 -19.526 -15.413 1.00 89.69 289 ASN A O 1
ATOM 2259 N N . ALA A 1 290 ? 7.893 -19.473 -13.530 1.00 88.75 290 ALA A N 1
ATOM 2260 C CA . ALA A 1 290 ? 8.940 -18.623 -14.091 1.00 88.75 290 ALA A CA 1
ATOM 2261 C C . ALA A 1 290 ? 9.681 -19.265 -15.280 1.00 88.75 290 ALA A C 1
ATOM 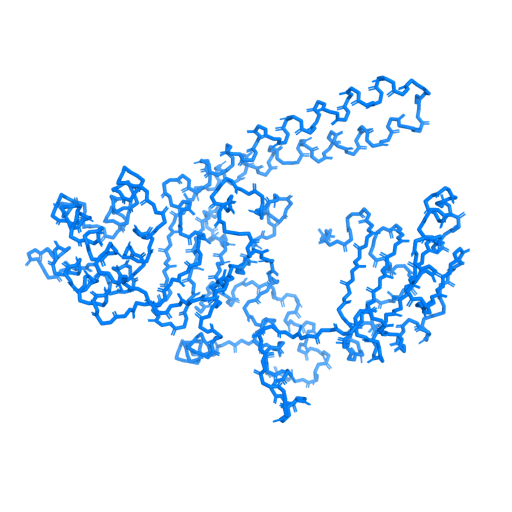2263 O O . ALA A 1 290 ? 10.289 -18.538 -16.056 1.00 88.75 290 ALA A O 1
ATOM 2264 N N . SER A 1 291 ? 9.632 -20.589 -15.472 1.00 90.56 291 SER A N 1
ATOM 2265 C CA . SER A 1 291 ? 10.175 -21.240 -16.674 1.00 90.56 291 SER A CA 1
ATOM 2266 C C . SER A 1 291 ? 9.298 -21.011 -17.912 1.00 90.56 291 SER A C 1
ATOM 2268 O O . SER A 1 291 ? 9.816 -21.015 -19.025 1.00 90.56 291 SER A O 1
ATOM 2270 N N . ASN A 1 292 ? 7.994 -20.748 -17.741 1.00 93.25 292 ASN A N 1
ATOM 2271 C CA . ASN A 1 292 ? 7.084 -20.355 -18.823 1.00 93.25 292 ASN A CA 1
ATOM 2272 C C . ASN A 1 292 ? 7.066 -18.828 -19.005 1.00 93.25 292 ASN A C 1
ATOM 2274 O O . ASN A 1 292 ? 6.018 -18.182 -18.912 1.00 93.25 292 ASN A O 1
ATOM 2278 N N . ALA A 1 293 ? 8.240 -18.243 -19.236 1.00 95.31 293 ALA A N 1
ATOM 2279 C CA . ALA A 1 293 ? 8.386 -16.808 -19.431 1.00 95.31 293 ALA A CA 1
ATOM 2280 C C . ALA A 1 293 ? 8.727 -16.439 -20.878 1.00 95.31 293 ALA A C 1
ATOM 2282 O O . ALA A 1 293 ? 9.323 -17.217 -21.629 1.00 95.31 293 ALA A O 1
ATOM 2283 N N . PHE A 1 294 ? 8.378 -15.208 -21.243 1.00 95.94 294 PHE A N 1
ATOM 2284 C CA . PHE A 1 294 ? 8.811 -14.563 -22.477 1.00 95.94 294 PHE A CA 1
ATOM 2285 C C . PHE A 1 294 ? 9.457 -13.215 -22.179 1.00 95.94 294 PHE A C 1
ATOM 2287 O O . PHE A 1 294 ? 9.042 -12.528 -21.244 1.00 95.94 294 PHE A O 1
ATOM 2294 N N . TYR A 1 295 ? 10.456 -12.816 -22.967 1.00 95.81 295 TYR A N 1
ATOM 2295 C CA . TYR A 1 295 ? 11.129 -11.534 -22.774 1.00 95.81 295 TYR A CA 1
ATOM 2296 C C . TYR A 1 295 ? 11.316 -10.727 -24.064 1.00 95.81 295 TYR A C 1
ATOM 2298 O O . TYR A 1 295 ? 11.563 -11.263 -25.141 1.00 95.81 295 TYR A O 1
ATOM 2306 N N . VAL A 1 296 ? 11.237 -9.404 -23.936 1.00 95.38 296 VAL A N 1
ATOM 2307 C CA . VAL A 1 296 ? 11.651 -8.429 -24.950 1.00 95.38 296 VAL A CA 1
ATOM 2308 C C . VAL A 1 296 ? 12.832 -7.652 -24.383 1.00 95.38 296 VAL A C 1
ATOM 2310 O O . VAL A 1 296 ? 12.696 -6.993 -23.352 1.00 95.38 296 VAL A O 1
ATOM 2313 N N . LEU A 1 297 ? 13.982 -7.724 -25.049 1.00 95.00 297 LEU A N 1
ATOM 2314 C CA . LEU A 1 297 ? 15.229 -7.098 -24.616 1.00 95.00 297 LEU A CA 1
ATOM 2315 C C . LEU A 1 297 ? 15.781 -6.174 -25.700 1.00 95.00 297 LEU A C 1
ATOM 2317 O O . LEU A 1 297 ? 16.057 -6.609 -26.816 1.00 95.00 297 LEU A O 1
ATOM 2321 N N . ASP A 1 298 ? 16.015 -4.917 -25.329 1.00 94.00 298 ASP A N 1
ATOM 2322 C CA . ASP A 1 298 ? 16.664 -3.910 -26.175 1.00 94.00 298 ASP A CA 1
ATOM 2323 C C . ASP A 1 298 ? 16.042 -3.789 -27.585 1.00 94.00 298 ASP A C 1
ATOM 2325 O O . ASP A 1 298 ? 16.715 -4.025 -28.590 1.00 94.00 298 ASP A O 1
ATOM 2329 N N . PRO A 1 299 ? 14.745 -3.444 -27.698 1.00 93.31 299 PRO A N 1
ATOM 2330 C CA . PRO A 1 299 ? 14.072 -3.371 -28.996 1.00 93.31 299 PRO A CA 1
ATOM 2331 C C . PRO A 1 299 ? 14.648 -2.297 -29.937 1.00 93.31 299 PRO A C 1
ATOM 2333 O O . PRO A 1 299 ? 14.502 -2.420 -31.150 1.00 93.31 299 PRO A O 1
ATOM 2336 N N . GLU A 1 300 ? 15.312 -1.267 -29.399 1.00 91.38 300 GLU A N 1
ATOM 2337 C CA . GLU A 1 300 ? 15.949 -0.182 -30.169 1.00 91.38 300 GLU A CA 1
ATOM 2338 C C . GLU A 1 300 ? 17.393 -0.499 -30.582 1.00 91.38 300 GLU A C 1
ATOM 2340 O O . GLU A 1 300 ? 18.008 0.302 -31.284 1.00 91.38 300 GLU A O 1
ATOM 2345 N N . ASN A 1 301 ? 17.942 -1.644 -30.155 1.00 90.88 301 ASN A N 1
ATOM 2346 C CA . ASN A 1 301 ? 19.327 -2.039 -30.415 1.00 90.88 301 ASN A CA 1
ATOM 2347 C C . ASN A 1 301 ? 20.359 -0.990 -29.941 1.00 90.88 301 ASN A C 1
ATOM 2349 O O . ASN A 1 301 ? 21.361 -0.741 -30.612 1.00 90.88 301 ASN A O 1
ATOM 2353 N N . ASN A 1 302 ? 20.107 -0.342 -28.800 1.00 89.56 302 ASN A N 1
ATOM 2354 C CA . ASN A 1 302 ? 20.940 0.746 -28.274 1.00 89.56 302 ASN A CA 1
ATOM 2355 C C . ASN A 1 302 ? 21.438 0.508 -26.839 1.00 89.56 302 ASN A C 1
ATOM 2357 O O . ASN A 1 302 ? 22.063 1.389 -26.247 1.00 89.56 302 ASN A O 1
ATOM 2361 N N . LEU A 1 303 ? 21.226 -0.691 -26.288 1.00 82.56 303 LEU A N 1
ATOM 2362 C CA . LEU A 1 303 ? 21.656 -1.083 -24.945 1.00 82.56 303 LEU A CA 1
ATOM 2363 C C . LEU A 1 303 ? 22.824 -2.087 -24.976 1.00 82.56 303 LEU A C 1
ATOM 2365 O O . LEU A 1 303 ? 22.859 -2.989 -24.147 1.00 82.56 303 LEU A O 1
ATOM 2369 N N . GLY A 1 304 ? 23.785 -1.939 -25.899 1.00 85.69 304 GLY A N 1
ATOM 2370 C CA . GLY A 1 304 ? 24.882 -2.884 -26.204 1.00 85.69 304 GLY A CA 1
ATOM 2371 C C . GLY A 1 304 ? 25.361 -3.798 -25.058 1.00 85.69 304 GLY A C 1
ATOM 2372 O O . GLY A 1 304 ? 25.066 -4.995 -25.064 1.00 85.69 304 GLY A O 1
ATOM 2373 N N . GLU A 1 305 ? 26.064 -3.250 -24.062 1.00 82.88 305 GLU A N 1
ATOM 2374 C CA . GLU A 1 305 ? 26.586 -4.021 -22.914 1.00 82.88 305 GLU A CA 1
ATOM 2375 C C . GLU A 1 305 ? 25.480 -4.610 -22.023 1.00 82.88 305 GLU A C 1
ATOM 2377 O O . GLU A 1 305 ? 25.561 -5.756 -21.574 1.00 82.88 305 GLU A O 1
ATOM 2382 N N . THR A 1 306 ? 24.401 -3.857 -21.795 1.00 84.12 306 THR A N 1
ATOM 2383 C CA . THR A 1 306 ? 23.237 -4.333 -21.032 1.00 84.12 306 THR A CA 1
ATOM 2384 C C . THR A 1 306 ? 22.586 -5.528 -21.723 1.00 84.12 306 THR A C 1
ATOM 2386 O O . THR A 1 306 ? 22.270 -6.512 -21.058 1.00 84.12 306 THR A O 1
ATOM 2389 N N . ARG A 1 307 ? 22.441 -5.485 -23.052 1.00 90.31 307 ARG A N 1
ATOM 2390 C CA . ARG A 1 307 ? 21.921 -6.585 -23.863 1.00 90.31 307 ARG A CA 1
ATOM 2391 C C . ARG A 1 307 ? 22.798 -7.815 -23.718 1.00 90.31 307 ARG A C 1
ATOM 2393 O O . ARG A 1 307 ? 22.258 -8.883 -23.449 1.00 90.31 307 ARG A O 1
ATOM 2400 N N . LYS A 1 308 ? 24.120 -7.681 -23.860 1.00 90.38 308 LYS A N 1
ATOM 2401 C CA . LYS A 1 308 ? 25.053 -8.808 -23.715 1.00 90.38 308 LYS A CA 1
ATOM 2402 C C . LYS A 1 308 ? 24.901 -9.472 -22.344 1.00 90.38 308 LYS A C 1
ATOM 2404 O O . LYS A 1 308 ? 24.560 -10.649 -22.267 1.00 90.38 308 LYS A O 1
ATOM 2409 N N . ARG A 1 309 ? 25.021 -8.683 -21.271 1.00 89.94 309 ARG A N 1
ATOM 2410 C CA . ARG A 1 309 ? 24.914 -9.164 -19.885 1.00 89.94 309 ARG A CA 1
ATOM 2411 C C . ARG A 1 309 ? 23.571 -9.832 -19.584 1.00 89.94 309 ARG A C 1
ATOM 2413 O O . ARG A 1 309 ? 23.530 -10.864 -18.923 1.00 89.94 309 ARG A O 1
ATOM 2420 N N . ILE A 1 310 ? 22.465 -9.234 -20.027 1.00 89.56 310 ILE A N 1
ATOM 2421 C CA . ILE A 1 310 ? 21.132 -9.793 -19.777 1.00 89.56 310 ILE A CA 1
ATOM 2422 C C . ILE A 1 310 ? 20.913 -11.049 -20.620 1.00 89.56 310 ILE A C 1
ATOM 2424 O O . ILE A 1 310 ? 20.391 -12.018 -20.085 1.00 89.56 310 ILE A O 1
ATOM 2428 N N . THR A 1 311 ? 21.348 -11.077 -21.884 1.00 89.81 311 THR A N 1
ATOM 2429 C CA . THR A 1 311 ? 21.226 -12.260 -22.757 1.00 89.81 311 THR A CA 1
ATOM 2430 C C . THR A 1 311 ? 21.941 -13.469 -22.150 1.00 89.81 311 THR A C 1
ATOM 2432 O O . THR A 1 311 ? 21.363 -14.550 -22.075 1.00 89.81 311 THR A O 1
ATOM 2435 N N . GLU A 1 312 ? 23.161 -13.276 -21.639 1.00 89.19 312 GLU A N 1
ATOM 2436 C CA . GLU A 1 312 ? 23.926 -14.311 -20.923 1.00 89.19 312 GLU A CA 1
ATOM 2437 C C . GLU A 1 312 ? 23.233 -14.795 -19.639 1.00 89.19 312 GLU A C 1
ATOM 2439 O O . GLU A 1 312 ? 23.404 -15.941 -19.221 1.00 89.19 312 GLU A O 1
ATOM 2444 N N . TYR A 1 313 ? 22.461 -13.925 -18.984 1.00 89.00 313 TYR A N 1
ATOM 2445 C CA . TYR A 1 313 ? 21.701 -14.286 -17.794 1.00 89.00 313 TYR A CA 1
ATOM 2446 C C . TYR A 1 313 ? 20.422 -15.054 -18.148 1.00 89.00 313 TYR A C 1
ATOM 2448 O O . TYR A 1 313 ? 20.167 -16.105 -17.564 1.00 89.00 313 TYR A O 1
ATOM 2456 N N . VAL A 1 314 ? 19.636 -14.561 -19.112 1.00 88.38 314 VAL A N 1
ATOM 2457 C CA . VAL A 1 314 ? 18.337 -15.154 -19.468 1.00 88.38 314 VAL A CA 1
ATOM 2458 C C . VAL A 1 314 ? 18.463 -16.473 -20.228 1.00 88.38 314 VAL A C 1
ATOM 2460 O O . VAL A 1 314 ? 17.581 -17.323 -20.114 1.00 88.38 314 VAL A O 1
ATOM 2463 N N . SER A 1 315 ? 19.572 -16.691 -20.948 1.00 86.06 315 SER A N 1
ATOM 2464 C CA . SER A 1 315 ? 19.844 -17.949 -21.661 1.00 86.06 315 SER A CA 1
ATOM 2465 C C . SER A 1 315 ? 19.865 -19.168 -20.733 1.00 86.06 315 SER A C 1
ATOM 2467 O O . SER A 1 315 ? 19.541 -20.273 -21.160 1.00 86.06 315 SER A O 1
ATOM 2469 N N . LYS A 1 316 ? 20.157 -18.962 -19.443 1.00 90.06 316 LYS A N 1
ATOM 2470 C CA . LYS A 1 316 ? 20.172 -20.009 -18.412 1.00 90.06 316 LYS A CA 1
ATOM 2471 C C . LYS A 1 316 ? 18.787 -20.572 -18.094 1.00 90.06 316 LYS A C 1
ATOM 2473 O O . LYS A 1 316 ? 18.704 -21.658 -17.531 1.00 90.06 316 LYS A O 1
ATOM 2478 N N . PHE A 1 317 ? 17.714 -19.852 -18.426 1.00 89.00 317 PHE A N 1
ATOM 2479 C CA . PHE A 1 317 ? 16.345 -20.253 -18.089 1.00 89.00 317 PHE A CA 1
ATOM 2480 C C . PHE A 1 317 ? 15.574 -20.880 -19.257 1.00 89.00 317 PHE A C 1
ATOM 2482 O O . PHE A 1 317 ? 14.437 -21.304 -19.066 1.00 89.00 317 PHE A O 1
ATOM 2489 N N . GLY A 1 318 ? 16.156 -20.926 -20.462 1.00 87.31 318 GLY A N 1
ATOM 2490 C CA . GLY A 1 318 ? 15.483 -21.468 -21.650 1.00 87.31 318 GLY A CA 1
ATOM 2491 C C . GLY A 1 318 ? 14.274 -20.647 -22.120 1.00 87.31 318 GLY A C 1
ATOM 2492 O O . GLY A 1 318 ? 13.406 -21.169 -22.816 1.00 87.31 318 GLY A O 1
ATOM 2493 N N . TRP A 1 319 ? 14.185 -19.371 -21.732 1.00 93.50 319 TRP A N 1
ATOM 2494 C CA . TRP A 1 319 ? 13.072 -18.501 -22.109 1.00 93.50 319 TRP A CA 1
ATOM 2495 C C . TRP A 1 319 ? 13.090 -18.153 -23.598 1.00 93.50 319 TRP A C 1
ATOM 2497 O O . TRP A 1 319 ? 14.145 -17.938 -24.195 1.00 93.50 319 TRP A O 1
ATOM 2507 N N . SER A 1 320 ? 11.900 -18.017 -24.180 1.00 91.69 320 SER A N 1
ATOM 2508 C CA . SER A 1 320 ? 11.731 -17.461 -25.527 1.00 91.69 320 SER A CA 1
ATOM 2509 C C . SER A 1 320 ? 11.729 -15.933 -25.472 1.00 91.69 320 SER A C 1
ATOM 2511 O O . SER A 1 320 ? 11.228 -15.349 -24.511 1.00 91.69 320 SER A O 1
ATOM 2513 N N . GLY A 1 321 ? 12.255 -15.259 -26.492 1.00 94.00 321 GLY A N 1
ATOM 2514 C CA . GLY A 1 321 ? 12.249 -13.800 -26.492 1.00 94.00 321 GLY A CA 1
ATOM 2515 C C . GLY A 1 321 ? 12.703 -13.143 -27.784 1.00 94.00 321 GLY A C 1
ATOM 2516 O O . GLY A 1 321 ? 13.174 -13.797 -28.713 1.00 94.00 321 GLY A O 1
ATOM 2517 N N . VAL A 1 322 ? 12.551 -11.821 -27.822 1.00 95.00 322 VAL A N 1
ATOM 2518 C CA . VAL A 1 322 ? 13.006 -10.949 -28.911 1.00 95.00 322 VAL A CA 1
ATOM 2519 C C . VAL A 1 322 ? 14.133 -10.066 -28.390 1.00 95.00 322 VAL A C 1
ATOM 2521 O O . VAL A 1 322 ? 13.971 -9.391 -27.375 1.00 95.00 322 VAL A O 1
ATOM 2524 N N . VAL A 1 323 ? 15.266 -10.061 -29.095 1.00 94.88 323 VAL A N 1
ATOM 2525 C CA . VAL A 1 323 ? 16.483 -9.349 -28.687 1.00 94.88 323 VAL A CA 1
ATOM 2526 C C . VAL A 1 323 ? 16.965 -8.427 -29.798 1.00 94.88 323 VAL A C 1
ATOM 2528 O O . VAL A 1 323 ? 17.098 -8.866 -30.939 1.00 94.88 323 VAL A O 1
ATOM 2531 N N . GLY A 1 324 ? 17.277 -7.171 -29.467 1.00 94.12 324 GLY A N 1
ATOM 2532 C CA . GLY A 1 324 ? 17.971 -6.255 -30.381 1.00 94.12 324 GLY A CA 1
ATOM 2533 C C . GLY A 1 324 ? 17.145 -5.809 -31.589 1.00 94.12 324 GLY A C 1
ATOM 2534 O O . GLY A 1 324 ? 17.720 -5.340 -32.568 1.00 94.12 324 GLY A O 1
ATOM 2535 N N . LYS A 1 325 ? 15.824 -6.012 -31.564 1.00 93.94 325 LYS A N 1
ATOM 2536 C CA . LYS A 1 325 ? 14.909 -5.612 -32.636 1.00 93.94 325 LYS A CA 1
ATOM 2537 C C . LYS A 1 325 ? 13.510 -5.344 -32.098 1.00 93.94 325 LYS A C 1
ATOM 2539 O O . LYS A 1 325 ? 13.110 -5.906 -31.076 1.00 93.94 325 LYS A O 1
ATOM 2544 N N . ILE A 1 326 ? 12.760 -4.525 -32.825 1.00 93.44 326 ILE A N 1
ATOM 2545 C CA . ILE A 1 326 ? 11.354 -4.246 -32.534 1.00 93.44 326 ILE A CA 1
ATOM 2546 C C . ILE A 1 326 ? 10.567 -5.568 -32.607 1.00 93.44 326 ILE A C 1
ATOM 2548 O O . ILE A 1 326 ? 10.685 -6.279 -33.611 1.00 93.44 326 ILE A O 1
ATOM 2552 N N . PRO A 1 327 ? 9.809 -5.941 -31.558 1.00 93.25 327 PRO A N 1
ATOM 2553 C CA . PRO A 1 327 ? 9.021 -7.163 -31.577 1.00 93.25 327 PRO A CA 1
ATOM 2554 C C . PRO A 1 327 ? 7.800 -7.006 -32.485 1.00 93.25 327 PRO A C 1
ATOM 2556 O O . PRO A 1 327 ? 7.206 -5.931 -32.562 1.00 93.25 327 PRO A O 1
ATOM 2559 N N . ASP A 1 328 ? 7.405 -8.101 -33.129 1.00 91.88 328 ASP A N 1
ATOM 2560 C CA . ASP A 1 328 ? 6.127 -8.175 -33.828 1.00 91.88 328 ASP A CA 1
ATOM 2561 C C . ASP A 1 328 ? 4.975 -8.044 -32.804 1.00 91.88 328 ASP A C 1
ATOM 2563 O O . ASP A 1 328 ? 4.980 -8.768 -31.796 1.00 91.88 328 ASP A O 1
ATOM 2567 N N . PRO A 1 329 ? 4.000 -7.135 -33.010 1.00 89.81 329 PRO A N 1
ATOM 2568 C CA . PRO A 1 329 ? 2.848 -6.988 -32.123 1.00 89.81 329 PRO A CA 1
ATOM 2569 C C . PRO A 1 329 ? 2.082 -8.292 -31.863 1.00 89.81 329 PRO A C 1
ATOM 2571 O O . PRO A 1 329 ? 1.583 -8.484 -30.751 1.00 89.81 329 PRO A O 1
ATOM 2574 N N . ASP A 1 330 ? 2.007 -9.190 -32.848 1.00 90.38 330 ASP A N 1
ATOM 2575 C CA . ASP A 1 330 ? 1.307 -10.470 -32.729 1.00 90.38 330 ASP A CA 1
ATOM 2576 C C . ASP A 1 330 ? 2.036 -11.421 -31.776 1.00 90.38 330 ASP A C 1
ATOM 2578 O O . ASP A 1 330 ? 1.404 -12.033 -30.912 1.00 90.38 330 ASP A O 1
ATOM 2582 N N . VAL A 1 331 ? 3.370 -11.456 -31.849 1.00 92.88 331 VAL A N 1
ATOM 2583 C CA . VAL A 1 331 ? 4.219 -12.240 -30.938 1.00 92.88 331 VAL A CA 1
ATOM 2584 C C . VAL A 1 331 ? 4.074 -11.743 -29.499 1.00 92.88 331 VAL A C 1
ATOM 2586 O O . VAL A 1 331 ? 3.992 -12.543 -28.567 1.00 92.88 331 VAL A O 1
ATOM 2589 N N . VAL A 1 332 ? 4.012 -10.422 -29.293 1.00 92.94 332 VAL A N 1
ATOM 2590 C CA . VAL A 1 332 ? 3.809 -9.848 -27.951 1.00 92.94 332 VAL A CA 1
ATOM 2591 C C . VAL A 1 332 ? 2.418 -10.181 -27.417 1.00 92.94 332 VAL A C 1
ATOM 2593 O O . VAL A 1 332 ? 2.291 -10.548 -26.249 1.00 92.94 332 VAL A O 1
ATOM 2596 N N . ARG A 1 333 ? 1.377 -10.076 -28.253 1.00 92.12 333 ARG A N 1
ATOM 2597 C CA . ARG A 1 333 ? 0.008 -10.445 -27.870 1.00 92.12 333 ARG A CA 1
ATOM 2598 C C . ARG A 1 333 ? -0.063 -11.909 -27.436 1.00 92.12 333 ARG A C 1
ATOM 2600 O O . ARG A 1 333 ? -0.580 -12.187 -26.356 1.00 92.12 333 ARG A O 1
ATOM 2607 N N . GLU A 1 334 ? 0.479 -12.820 -28.243 1.00 93.44 334 GLU A N 1
ATOM 2608 C CA . GLU A 1 334 ? 0.509 -14.251 -27.931 1.00 93.44 334 GLU A CA 1
ATOM 2609 C C . GLU A 1 334 ? 1.278 -14.515 -26.631 1.00 93.44 334 GLU A C 1
ATOM 2611 O O . GLU A 1 334 ? 0.794 -15.231 -25.754 1.00 93.44 334 GLU A O 1
ATOM 2616 N N . ALA A 1 335 ? 2.435 -13.872 -26.446 1.00 94.06 335 ALA A N 1
ATOM 2617 C CA . ALA A 1 335 ? 3.217 -13.999 -25.223 1.00 94.06 335 ALA A CA 1
ATOM 2618 C C . ALA A 1 335 ? 2.435 -13.550 -23.975 1.00 94.06 335 ALA A C 1
ATOM 2620 O O . ALA A 1 335 ? 2.422 -14.257 -22.971 1.00 94.06 335 ALA A O 1
ATOM 2621 N N . LEU A 1 336 ? 1.745 -12.407 -24.030 1.00 93.12 336 LEU A N 1
ATOM 2622 C CA . LEU A 1 336 ? 0.948 -11.892 -22.909 1.00 93.12 336 LEU A CA 1
ATOM 2623 C C . LEU A 1 336 ? -0.264 -12.781 -22.560 1.00 93.12 336 LEU A C 1
ATOM 2625 O O . LEU A 1 336 ? -0.736 -12.759 -21.417 1.00 93.12 336 LEU A O 1
ATOM 2629 N N . GLN A 1 337 ? -0.761 -13.556 -23.527 1.00 91.94 337 GLN A N 1
ATOM 2630 C CA . GLN A 1 337 ? -1.885 -14.484 -23.372 1.00 91.94 337 GLN A CA 1
ATOM 2631 C C . GLN A 1 337 ? -1.457 -15.877 -22.894 1.00 91.94 337 GLN A C 1
ATOM 2633 O O . GLN A 1 337 ? -2.123 -16.447 -22.029 1.00 91.94 337 GLN A O 1
ATOM 2638 N N . ALA A 1 338 ? -0.377 -16.427 -23.452 1.00 91.88 338 ALA A N 1
ATOM 2639 C CA . ALA A 1 338 ? 0.014 -17.828 -23.279 1.00 91.88 338 ALA A CA 1
ATOM 2640 C C . ALA A 1 338 ? 1.090 -18.061 -22.204 1.00 91.88 338 ALA A C 1
ATOM 2642 O O . ALA A 1 338 ? 1.296 -19.196 -21.770 1.00 91.88 338 ALA A O 1
ATOM 2643 N N . ARG A 1 339 ? 1.818 -17.015 -21.796 1.00 93.88 339 ARG A N 1
ATOM 2644 C CA . ARG A 1 339 ? 2.934 -17.125 -20.844 1.00 93.88 339 ARG A CA 1
ATOM 2645 C C . ARG A 1 339 ? 2.507 -16.742 -19.437 1.00 93.88 339 ARG A C 1
ATOM 2647 O O . ARG A 1 339 ? 1.594 -15.944 -19.242 1.00 93.88 339 ARG A O 1
ATOM 2654 N N . ASP A 1 340 ? 3.222 -17.276 -18.455 1.00 92.50 340 ASP A N 1
ATOM 2655 C CA . ASP A 1 340 ? 2.980 -16.981 -17.041 1.00 92.50 340 ASP A CA 1
ATOM 2656 C C . ASP A 1 340 ? 3.648 -15.664 -16.637 1.00 92.50 340 ASP A C 1
ATOM 2658 O O . ASP A 1 340 ? 3.130 -14.925 -15.796 1.00 92.50 340 ASP A O 1
ATOM 2662 N N . VAL A 1 341 ? 4.799 -15.361 -17.246 1.00 94.94 341 VAL A N 1
ATOM 2663 C CA . VAL A 1 341 ? 5.595 -14.167 -16.955 1.00 94.94 341 VAL A CA 1
ATOM 2664 C C . VAL A 1 341 ? 6.061 -13.510 -18.251 1.00 94.94 341 VAL A C 1
ATOM 2666 O O . VAL A 1 341 ? 6.540 -14.171 -19.172 1.00 94.94 341 VAL A O 1
ATOM 2669 N N . PHE A 1 342 ? 5.946 -12.188 -18.312 1.00 95.38 342 PHE A N 1
ATOM 2670 C CA . PHE A 1 342 ? 6.421 -11.374 -19.424 1.00 95.38 342 PHE A CA 1
ATOM 2671 C C . PHE A 1 342 ? 7.435 -10.349 -18.917 1.00 95.38 342 PHE A C 1
ATOM 2673 O O . PHE A 1 342 ? 7.118 -9.537 -18.050 1.00 95.38 342 PHE A O 1
ATOM 2680 N N . PHE A 1 343 ? 8.645 -10.351 -19.467 1.00 95.19 343 PHE A N 1
ATOM 2681 C CA . PHE A 1 343 ? 9.678 -9.372 -19.141 1.00 95.19 343 PHE A CA 1
ATOM 2682 C C . PHE A 1 343 ? 9.859 -8.377 -20.286 1.00 95.19 343 PHE A C 1
ATOM 2684 O O . PHE A 1 343 ? 10.146 -8.759 -21.416 1.00 95.19 343 PHE A O 1
ATOM 2691 N N . TYR A 1 344 ? 9.775 -7.086 -19.986 1.00 94.75 344 TYR A N 1
ATOM 2692 C CA . TYR A 1 344 ? 10.192 -6.025 -20.897 1.00 94.75 344 TYR A CA 1
ATOM 2693 C C . TYR A 1 344 ? 11.429 -5.337 -20.332 1.00 94.75 344 TYR A C 1
ATOM 2695 O O . TYR A 1 344 ? 11.399 -4.849 -19.205 1.00 94.75 344 TYR A O 1
ATOM 2703 N N . MET A 1 345 ? 12.509 -5.291 -21.106 1.00 94.00 345 MET A N 1
ATOM 2704 C CA . MET A 1 345 ? 13.793 -4.717 -20.708 1.00 94.00 345 MET A CA 1
ATOM 2705 C C . MET A 1 345 ? 14.261 -3.745 -21.792 1.00 94.00 345 MET A C 1
ATOM 2707 O O . MET A 1 345 ? 14.940 -4.120 -22.749 1.00 94.00 345 MET A O 1
ATOM 2711 N N . GLY A 1 346 ? 13.852 -2.485 -21.663 1.00 91.19 346 GLY A N 1
ATOM 2712 C CA . GLY A 1 346 ? 14.059 -1.459 -22.680 1.00 91.19 346 GLY A CA 1
ATOM 2713 C C . GLY A 1 346 ? 13.645 -0.073 -22.194 1.00 91.19 346 GLY A C 1
ATOM 2714 O O . GLY A 1 346 ? 13.413 0.150 -21.008 1.00 91.19 346 GLY A O 1
ATOM 2715 N N . HIS A 1 347 ? 13.533 0.887 -23.109 1.00 89.50 347 HIS A N 1
ATOM 2716 C CA . HIS A 1 347 ? 13.138 2.253 -22.752 1.00 89.50 347 HIS A CA 1
ATOM 2717 C C . HIS A 1 347 ? 11.642 2.352 -22.431 1.00 89.50 347 HIS A C 1
ATOM 2719 O O . HIS A 1 347 ? 10.802 1.772 -23.121 1.00 89.50 347 HIS A O 1
ATOM 2725 N N . GLY A 1 348 ? 11.283 3.118 -21.399 1.00 89.19 348 GLY A N 1
ATOM 2726 C CA . GLY A 1 348 ? 9.884 3.348 -21.027 1.00 89.19 348 GLY A CA 1
ATOM 2727 C C . GLY A 1 348 ? 9.132 2.070 -20.641 1.00 89.19 348 GLY A C 1
ATOM 2728 O O . GLY A 1 348 ? 9.659 1.203 -19.952 1.00 89.19 348 GLY A O 1
ATOM 2729 N N . SER A 1 349 ? 7.878 1.964 -21.082 1.00 87.38 349 SER A N 1
ATOM 2730 C CA . SER A 1 349 ? 6.974 0.843 -20.781 1.00 87.38 349 SER A CA 1
ATOM 2731 C C . SER A 1 349 ? 6.778 -0.144 -21.936 1.00 87.38 349 SER A C 1
ATOM 2733 O O . SER A 1 349 ? 5.955 -1.047 -21.833 1.00 87.38 349 SER A O 1
ATOM 2735 N N . GLY A 1 350 ? 7.458 0.064 -23.068 1.00 85.50 350 GLY A N 1
ATOM 2736 C CA . GLY A 1 350 ? 7.220 -0.694 -24.302 1.00 85.50 350 GLY A CA 1
ATOM 2737 C C . GLY A 1 350 ? 5.959 -0.285 -25.075 1.00 85.50 350 GLY A C 1
ATOM 2738 O O . GLY A 1 350 ? 5.700 -0.816 -26.149 1.00 85.50 350 GLY A O 1
ATOM 2739 N N . SER A 1 351 ? 5.236 0.741 -24.609 1.00 85.19 351 SER A N 1
ATOM 2740 C CA . SER A 1 351 ? 4.035 1.297 -25.265 1.00 85.19 351 SER A CA 1
ATOM 2741 C C . SER A 1 351 ? 4.237 1.794 -26.707 1.00 85.19 351 SER A C 1
ATOM 2743 O O . SER A 1 351 ? 3.257 2.015 -27.416 1.00 85.19 351 SER A O 1
ATOM 2745 N N . ARG A 1 352 ? 5.491 1.963 -27.151 1.00 82.81 352 ARG A N 1
ATOM 2746 C CA . ARG A 1 352 ? 5.858 2.261 -28.547 1.00 82.81 352 ARG A CA 1
ATOM 2747 C C . ARG A 1 352 ? 5.776 1.040 -29.467 1.00 82.81 352 ARG A C 1
ATOM 2749 O O . ARG A 1 352 ? 5.614 1.210 -30.667 1.00 82.81 352 ARG A O 1
ATOM 2756 N N . TYR A 1 353 ? 5.911 -0.162 -28.912 1.00 82.38 353 TYR A N 1
ATOM 2757 C CA . TYR A 1 353 ? 6.018 -1.421 -29.660 1.00 82.38 353 TYR A CA 1
ATOM 2758 C C . TYR A 1 353 ? 4.730 -2.227 -29.614 1.00 82.38 353 TYR A C 1
ATOM 2760 O O . TYR A 1 353 ? 4.388 -2.925 -30.559 1.00 82.38 353 TYR A O 1
ATOM 2768 N N . PHE A 1 354 ? 3.990 -2.102 -28.520 1.00 82.12 354 PHE A N 1
ATOM 2769 C CA . PHE A 1 354 ? 2.698 -2.735 -28.356 1.00 82.12 354 PHE A CA 1
ATOM 2770 C C . PHE A 1 354 ? 1.693 -1.698 -27.853 1.00 82.12 354 PHE A C 1
ATOM 2772 O O . PHE A 1 354 ? 1.875 -1.062 -26.813 1.00 82.12 354 PHE A O 1
ATOM 2779 N N . SER A 1 355 ? 0.648 -1.474 -28.652 1.00 82.44 355 SER A N 1
ATOM 2780 C CA . SER A 1 355 ? -0.281 -0.366 -28.445 1.00 82.44 355 SER A CA 1
ATOM 2781 C C . SER A 1 355 ? -1.153 -0.573 -27.204 1.00 82.44 355 SER A C 1
ATOM 2783 O O . SER A 1 355 ? -1.504 -1.698 -26.839 1.00 82.44 355 SER A O 1
ATOM 2785 N N . ARG A 1 356 ? -1.582 0.535 -26.581 1.00 82.25 356 ARG A N 1
ATOM 2786 C CA . ARG A 1 356 ? -2.569 0.493 -25.484 1.00 82.25 356 ARG A CA 1
ATOM 2787 C C . ARG A 1 356 ? -3.850 -0.224 -25.907 1.00 82.25 356 ARG A C 1
ATOM 2789 O O . ARG A 1 356 ? -4.423 -0.948 -25.104 1.00 82.25 356 ARG A O 1
ATOM 2796 N N . ARG A 1 357 ? -4.257 -0.042 -27.170 1.00 82.31 357 ARG A N 1
ATOM 2797 C CA . ARG A 1 357 ? -5.423 -0.696 -27.762 1.00 82.31 357 ARG A CA 1
ATOM 2798 C C . ARG A 1 357 ? -5.283 -2.218 -27.716 1.00 82.31 357 ARG A C 1
ATOM 2800 O O . ARG A 1 357 ? -6.158 -2.864 -27.152 1.00 82.31 357 ARG A O 1
ATOM 2807 N N . MET A 1 358 ? -4.153 -2.756 -28.189 1.00 85.62 358 MET A N 1
ATOM 2808 C CA . MET A 1 358 ? -3.873 -4.196 -28.142 1.00 85.62 358 MET A CA 1
ATOM 2809 C C . MET A 1 358 ? -3.957 -4.729 -26.710 1.00 85.62 358 MET A C 1
ATOM 2811 O O . MET A 1 358 ? -4.676 -5.692 -26.474 1.00 85.62 358 MET A O 1
ATOM 2815 N N . ILE A 1 359 ? -3.318 -4.066 -25.740 1.00 85.69 359 ILE A N 1
ATOM 2816 C CA . ILE A 1 359 ? -3.393 -4.492 -24.332 1.00 85.69 359 ILE A CA 1
ATOM 2817 C C . ILE A 1 359 ? -4.839 -4.456 -23.815 1.00 85.69 359 ILE A C 1
ATOM 2819 O O . ILE A 1 359 ? -5.265 -5.363 -23.112 1.00 85.69 359 ILE A O 1
ATOM 2823 N N . SER A 1 360 ? -5.596 -3.409 -24.147 1.00 81.25 360 SER A N 1
ATOM 2824 C CA . SER A 1 360 ? -6.942 -3.196 -23.608 1.00 81.25 360 SER A CA 1
ATOM 2825 C C . SER A 1 360 ? -8.021 -4.099 -24.214 1.00 81.25 360 SER A C 1
ATOM 2827 O O . SER A 1 360 ? -9.021 -4.371 -23.556 1.00 81.25 360 SER A O 1
ATOM 2829 N N . GLU A 1 361 ? -7.826 -4.551 -25.455 1.00 83.62 361 GLU A N 1
ATOM 2830 C CA . GLU A 1 361 ? -8.765 -5.411 -26.189 1.00 83.62 361 GLU A CA 1
ATOM 2831 C C . GLU A 1 361 ? -8.472 -6.908 -25.994 1.00 83.62 361 GLU A C 1
ATOM 2833 O O . GLU A 1 361 ? -9.262 -7.747 -26.418 1.00 83.62 361 GLU A O 1
ATOM 2838 N N . ASN A 1 362 ? -7.358 -7.263 -25.343 1.00 83.56 362 ASN A N 1
ATOM 2839 C CA . ASN A 1 362 ? -6.940 -8.648 -25.136 1.00 83.56 362 ASN A CA 1
ATOM 2840 C C . ASN A 1 362 ? -6.903 -9.015 -23.648 1.00 83.56 362 ASN A C 1
ATOM 2842 O O . ASN A 1 362 ? -6.597 -8.201 -22.780 1.00 83.56 362 ASN A O 1
ATOM 2846 N N . THR A 1 363 ? -7.182 -10.282 -23.338 1.00 82.75 363 THR A N 1
ATOM 2847 C CA . THR A 1 363 ? -6.954 -10.818 -21.991 1.00 82.75 363 THR A CA 1
ATOM 2848 C C . THR A 1 363 ? -5.458 -10.991 -21.750 1.00 82.75 363 THR A C 1
ATOM 2850 O O . THR A 1 363 ? -4.773 -11.619 -22.550 1.00 82.75 363 THR A O 1
ATOM 2853 N N . ILE A 1 364 ? -4.958 -10.452 -20.638 1.00 87.81 364 ILE A N 1
ATOM 2854 C CA . ILE A 1 364 ? -3.554 -10.567 -20.235 1.00 87.81 364 ILE A CA 1
ATOM 2855 C C . ILE A 1 364 ? -3.465 -11.542 -19.064 1.00 87.81 364 ILE A C 1
ATOM 2857 O O . ILE A 1 364 ? -4.006 -11.275 -17.989 1.00 87.81 364 ILE A O 1
ATOM 2861 N N . ASN A 1 365 ? -2.786 -12.668 -19.274 1.00 86.69 365 ASN A N 1
ATOM 2862 C CA . ASN A 1 365 ? -2.596 -13.697 -18.249 1.00 86.69 365 ASN A CA 1
ATOM 2863 C C . ASN A 1 365 ? -1.230 -13.580 -17.569 1.00 86.69 365 ASN A C 1
ATOM 2865 O O . ASN A 1 365 ? -1.125 -13.864 -16.371 1.00 86.69 365 ASN A O 1
ATOM 2869 N N . ALA A 1 366 ? -0.226 -13.126 -18.324 1.00 91.25 366 ALA A N 1
ATOM 2870 C CA . ALA A 1 366 ? 1.148 -13.008 -17.871 1.00 91.25 366 ALA A CA 1
ATOM 2871 C C . ALA A 1 366 ? 1.320 -11.927 -16.794 1.00 91.25 366 ALA A C 1
ATOM 2873 O O . ALA A 1 366 ? 0.875 -10.783 -16.942 1.00 91.25 366 ALA A O 1
ATOM 2874 N N . VAL A 1 367 ? 2.065 -12.253 -15.737 1.00 92.94 367 VAL A N 1
ATOM 2875 C CA . VAL A 1 367 ? 2.605 -11.244 -14.821 1.00 92.94 367 VAL A CA 1
ATOM 2876 C C . VAL A 1 367 ? 3.700 -10.475 -15.555 1.00 92.94 367 VAL A C 1
ATOM 2878 O O . VAL A 1 367 ? 4.708 -11.045 -15.965 1.00 92.94 367 VAL A O 1
ATOM 2881 N N . SER A 1 368 ? 3.491 -9.173 -15.743 1.00 93.81 368 SER A N 1
ATOM 2882 C CA . SER A 1 368 ? 4.397 -8.326 -16.521 1.00 93.81 368 SER A CA 1
ATOM 2883 C C . SER A 1 368 ? 5.414 -7.610 -15.633 1.00 93.81 368 SER A C 1
ATOM 2885 O O . SER A 1 368 ? 5.044 -6.903 -14.696 1.00 93.81 368 SER A O 1
ATOM 2887 N N . VAL A 1 369 ? 6.696 -7.742 -15.965 1.00 94.38 369 VAL A N 1
ATOM 2888 C CA . VAL A 1 369 ? 7.820 -7.060 -15.316 1.00 94.38 369 VAL A CA 1
ATOM 2889 C C . VAL A 1 369 ? 8.415 -6.060 -16.305 1.00 94.38 369 VAL A C 1
ATOM 2891 O O . VAL A 1 369 ? 9.081 -6.442 -17.267 1.00 94.38 369 VAL A O 1
ATOM 2894 N N . LEU A 1 370 ? 8.156 -4.769 -16.082 1.00 94.38 370 LEU A N 1
ATOM 2895 C CA . LEU A 1 370 ? 8.536 -3.689 -16.997 1.00 94.38 370 LEU A CA 1
ATOM 2896 C C . LEU A 1 370 ? 9.764 -2.927 -16.480 1.00 94.38 370 LEU A C 1
ATOM 2898 O O . LEU A 1 370 ? 9.650 -1.998 -15.677 1.00 94.38 370 LEU A O 1
ATOM 2902 N N . MET A 1 371 ? 10.944 -3.307 -16.961 1.00 92.62 371 MET A N 1
ATOM 2903 C CA . MET A 1 371 ? 12.230 -2.704 -16.613 1.00 92.62 371 MET A CA 1
ATOM 2904 C C . MET A 1 371 ? 12.603 -1.609 -17.617 1.00 92.62 371 MET A C 1
ATOM 2906 O O . MET A 1 371 ? 13.295 -1.855 -18.604 1.00 92.62 371 MET A O 1
ATOM 2910 N N . GLY A 1 372 ? 12.154 -0.387 -17.340 1.00 89.88 372 GLY A N 1
ATOM 2911 C CA . GLY A 1 372 ? 12.502 0.796 -18.121 1.00 89.88 372 GLY A CA 1
ATOM 2912 C C . GLY A 1 372 ? 12.267 2.089 -17.348 1.00 89.88 372 GLY A C 1
ATOM 2913 O O . GLY A 1 372 ? 11.493 2.129 -16.389 1.00 89.88 372 GLY A O 1
ATOM 2914 N N . CYS A 1 373 ? 12.953 3.164 -17.745 1.00 87.31 373 CYS A N 1
ATOM 2915 C CA . CYS A 1 373 ? 12.804 4.474 -17.108 1.00 87.31 373 CYS A CA 1
ATOM 2916 C C . CYS A 1 373 ? 11.345 4.951 -17.179 1.00 87.31 373 CYS A C 1
ATOM 2918 O O . CYS A 1 373 ? 10.820 5.166 -18.270 1.00 87.31 373 CYS A O 1
ATOM 2920 N N . GLY A 1 374 ? 10.702 5.134 -16.021 1.00 83.12 374 GLY A N 1
ATOM 2921 C CA . GLY A 1 374 ? 9.324 5.623 -15.943 1.00 83.12 374 GLY A CA 1
ATOM 2922 C C . GLY A 1 374 ? 8.276 4.661 -16.508 1.00 83.12 374 GLY A C 1
ATOM 2923 O O . GLY A 1 374 ? 7.237 5.119 -16.969 1.00 83.12 374 GLY A O 1
ATOM 2924 N N . SER A 1 375 ? 8.527 3.347 -16.486 1.00 88.81 375 SER A N 1
ATOM 2925 C CA . SER A 1 375 ? 7.623 2.330 -17.052 1.00 88.81 375 SER A CA 1
ATOM 2926 C C . SER A 1 375 ? 6.204 2.330 -16.460 1.00 88.81 375 SER A C 1
ATOM 2928 O O . SER A 1 375 ? 5.275 1.859 -17.111 1.00 88.81 375 SER A O 1
ATOM 2930 N N . VAL A 1 376 ? 6.038 2.884 -15.256 1.00 85.06 376 VAL A N 1
ATOM 2931 C CA . VAL A 1 376 ? 4.761 2.993 -14.529 1.00 85.06 376 VAL A CA 1
ATOM 2932 C C . VAL A 1 376 ? 4.398 4.435 -14.153 1.00 85.06 376 VAL A C 1
ATOM 2934 O O . VAL A 1 376 ? 3.452 4.647 -13.402 1.00 85.06 376 VAL A O 1
ATOM 2937 N N . LEU A 1 377 ? 5.148 5.432 -14.641 1.00 74.25 377 LEU A N 1
ATOM 2938 C CA . LEU A 1 377 ? 4.802 6.836 -14.419 1.00 74.25 377 LEU A CA 1
ATOM 2939 C C . LEU A 1 377 ? 3.675 7.221 -15.381 1.00 74.25 377 LEU A C 1
ATOM 2941 O O . LEU A 1 377 ? 3.877 7.259 -16.597 1.00 74.25 377 LEU A O 1
ATOM 2945 N N . GLU A 1 378 ? 2.494 7.503 -14.833 1.00 56.38 378 GLU A N 1
ATOM 2946 C CA . GLU A 1 378 ? 1.453 8.221 -15.566 1.00 56.38 378 GLU A CA 1
ATOM 2947 C C . GLU A 1 378 ? 1.950 9.655 -15.796 1.00 56.38 378 GLU A C 1
ATOM 2949 O O . GLU A 1 378 ? 2.375 10.328 -14.858 1.00 56.38 378 GLU A O 1
ATOM 2954 N N . LYS A 1 379 ? 1.985 10.075 -17.063 1.00 45.12 379 LYS A N 1
ATOM 2955 C CA . LYS A 1 379 ? 2.234 11.461 -17.464 1.00 45.12 379 LYS A CA 1
ATOM 2956 C C . LYS A 1 379 ? 0.922 12.135 -17.798 1.00 45.12 379 LYS A C 1
ATOM 2958 O O . LYS A 1 379 ? 0.091 11.447 -18.442 1.00 45.12 379 LYS A O 1
#

Sequence (379 aa):
MMWSESTMLATRQQARTLSGRMTGFAFSKASLFRKMIEGLPPDFTLIHLAMSHDGSLHLIKMHKDREPIIMPLASKAKVESVVAMMEKIVEENAKTCSLGKVTNDAKAFWAARRAVNNDLKGVIPRVQDILLGVAAPLLLPSLRLNSKGVNLANNIVSASQNADGTQLSFSYAKELVSLATKLEKVEWYRLVERTLDFTRLSSRKDTVQVLYSKIRSAISNGGVTTDTGPCYTFMIVCPDLTTFPWEIMPIFRNSPYVARLPSVHTLFQTLKLRKEV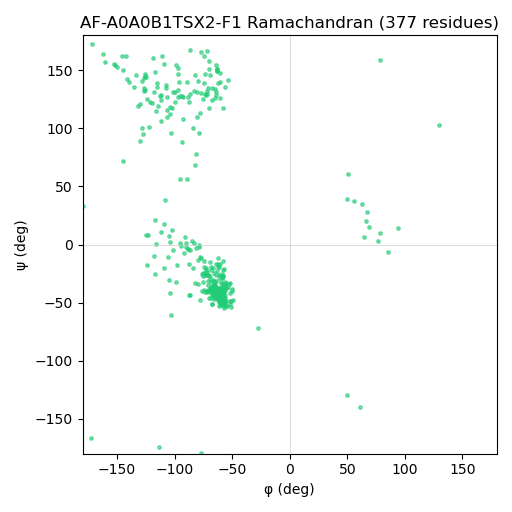SVLVRSIPITVNASNAFYVLDPENNLGETRKRITEYVSKFGWSGVVGKIPDPDVVREALQARDVFFYMGHGSGSRYFSRRMISENTINAVSVLMGCGSVLEK

Nearest PDB structures (foldseek):
  5mz6-assembly1_1  TM=9.275E-01  e=1.396E-25  Caenorhabditis elegans
  7nj1-assembly1_A  TM=8.202E-01  e=5.907E-18  Homo sapiens
  5fc3-assembly1_B  TM=8.168E-01  e=1.144E-16  Thermochaetoides thermophila DSM 1495
  7nj0-assembly1_A  TM=8.299E-01  e=2.914E-15  Homo sapiens
  5fby-assembly1_A  TM=7.652E-01  e=6.268E-16  Thermochaetoides thermophila DSM 1495

Radius of gyration: 23.84 Å; Cα contacts (8 Å, |Δi|>4): 520; c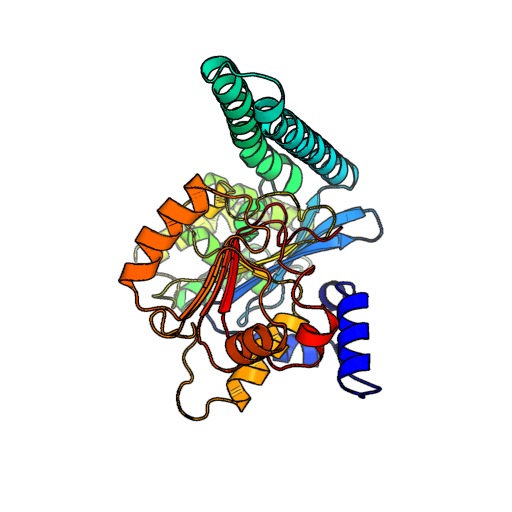hains: 1; bounding box: 60×49×65 Å

pLDDT: mean 91.35, std 9.0, range [45.0, 98.62]

Foldseek 3Di:
DVQQQVAPPVVFVLLCVLVVHPDDDDDPDPVVVLVLLLVDDQLEKEWEFGADPQRWTKIWITHNPFDIDIAGFAGNVLLVVLLVLLVVLVVQCVVLVCVVVPDPPPVVSVVSNVVSVVSLVVSQQVNCCSGHNLNSLSQFFQFAFDPLLLVLLVQLQVLLADPVRQGDDSRVSSRLLRSLLPDDLVSSLSNLCSSCVVSVSNVSSVSNSVSSVVSVVVCVVPHTGDDDDQHAYEYQYDLSCPSRPPQPHPSCPVRNRYYYDVGPSVVSVVVVVVVVVDPPDPDPPDDFDPLQEEEEAQQVLPCVVVQVVVVVVCVVSVHHYHGSHQDDQVVVLCRQVPGQAYEYHYAAQCCVRHPPCSVSNHDGNYDYDGHHDNNPRDD

Secondary structure (DSSP, 8-state):
-HHHHTS-HHHHHHHHHHHT-SS-SS-SSHHHHHHHHHTS-TTEEEEEEEE-TTS-EEEEEEETTEEEEEEEEE-HHHHHHHHHHHHHHHHHHHHHHHGGGT---HHHHHHHHHHHHHHHHHHHHHHIIIIIGGGGGGGSPPPPB-HHHHHHHHHHHHHT--TTS----HHHHHHHHHHTTTS-HHHHHHHHHHHHHHTT-GGGHHHHHTHHHHHHHHHHTT-SB---S--EEEEEE-GGGTTS-GGG-GGGTT---EEE-S-HHHHHHHHHHHHHH-SS--PSSPP--TTSEEEEE-TTS--HHHHHHHHHHHGGGT-EEEESSPPPHHHHHHHHHH-SEEEEESSTTSTTTS-HHHHHHS---SEEEEESTTTT---

Organism: Oesophagostomum dentatum (NCBI:txid61180)